Protein AF-A0A3D3ERQ7-F1 (afdb_monomer)

Radius of gyration: 32.33 Å; Cα contacts (8 Å, |Δi|>4): 1233; chains: 1; bounding box: 93×73×86 Å

Sequence (568 aa):
MKKSKTFFSKIALMAVFLLAMLTMSGCTAVQISANLKLNEDGTGSRTITASIAKNDYQDGYGSAYYYLTKHGDELAKYLQDTYTSAVKGSKEWLNITVDDTGKEWETVNLSFDFTSFDDYKAKLASLAYDPAAAAAYAEPELITNEDGTITYKENAAALTAVFKSIQTTIMKDNTMFDINCTKDGKALNDGSADLKSLTDSGVELMKPDYGNAMTIQFGANEAAPVEAADGVYTVTGSYSGGVTAKEKTEHVTSNVLNYGFNGDLKNAGTEAENDLTYGNGSTEGGPIFTEGIDGQAIQLDGNTYLASPNKTYAYDEMTVSFYYKMDAYTNTDTGANMIIVPAGLGALGAGVIDLEFIKDSEAEGVQLLAKMNSADWQTQDKLYSEGYFMELHLEEWHNYTIVFQNEYDEFGNINDAFIYMYIDGQLAVKSRLSVAAGLPFSLGSYDDGSSGTPNGGFNVGGYYENETVKRACTGVLDNLMIFDGALSEEDVKSLCYTTAVSKPYDPATEDVINAEEKEPTALPAEDETSETSDKTANKNYTTIVIISAVAVAAIIAAYIFYNNKKKK

Secondary structure (DSSP, 8-state):
---SHHHHHHHHHHHHHHHHHHT---S-PEEEEEEEEE-TTS-EEEEEEEEEESS---TTB--HHHHBS--THHHHHHHHHHHHHHSTTHHHH-EEEEE---SSEEEEEEEEEESSHHHHHHHHHHH--SHHHHTT----EEEE-TTS-EEEEEEHHHHHHHHHHHHHHHTT-TTTB-TT-EETTEESB-SS--HHHHHHHSEEEPPGGG--SEEEEETTS--EE-PEETTEEEEEE-SSTT-----------EEEEEE--SSS----SSSTT---EEPTTSPTT---EEE-SSSEEEEEESS--EE--SS-EEESSEEEEEEEEEEE----SSSEEEEEEE-GGGGGSTTBEEEEEE--TT-SS-EEEEEEE-SSTTSEEEEE-TT--GGGSTT-EEEEEEEEEEEE-TTS-EEEEEEEEEETTEEEEEEE-SSSTTSPEEEE----STTSS---SEEESSEEETTEEES--EEEEEEEEEEESPPPHHHHHHHHTTS--SS---TT------S-S-PPPPPPP---------------------SHHHHHHHHHHHHHHHHHTT--

Structure (mmCIF, N/CA/C/O backbone):
data_AF-A0A3D3ERQ7-F1
#
_entry.id   AF-A0A3D3ERQ7-F1
#
loop_
_atom_site.group_PDB
_atom_site.id
_atom_site.type_symbol
_atom_site.label_atom_id
_atom_site.label_alt_id
_atom_site.label_comp_id
_atom_site.label_asym_id
_atom_site.label_entity_id
_atom_site.label_seq_id
_atom_site.pdbx_PDB_ins_code
_atom_site.Cartn_x
_atom_site.Cartn_y
_atom_site.Cartn_z
_atom_site.occupancy
_atom_site.B_iso_or_equiv
_atom_site.auth_seq_id
_atom_site.auth_comp_id
_atom_site.auth_asym_id
_atom_site.auth_atom_id
_atom_site.pdbx_PDB_model_num
ATOM 1 N N . MET A 1 1 ? 11.250 48.173 53.482 1.00 42.56 1 MET A N 1
ATOM 2 C CA . MET A 1 1 ? 11.005 47.481 52.197 1.00 42.56 1 MET A CA 1
ATOM 3 C C . MET A 1 1 ? 10.260 46.177 52.458 1.00 42.56 1 MET A C 1
ATOM 5 O O . MET A 1 1 ? 10.848 45.202 52.899 1.00 42.56 1 MET A O 1
ATOM 9 N N . LYS A 1 2 ? 8.936 46.199 52.269 1.00 39.44 2 LYS A N 1
ATOM 10 C CA . LYS A 1 2 ? 8.056 45.022 52.234 1.00 39.44 2 LYS A CA 1
ATOM 11 C C . LYS A 1 2 ? 7.869 44.653 50.762 1.00 39.44 2 LYS A C 1
ATOM 13 O O . LYS A 1 2 ? 7.425 45.526 50.026 1.00 39.44 2 LYS A O 1
ATOM 18 N N . LYS A 1 3 ? 8.206 43.419 50.369 1.00 35.84 3 LYS A N 1
ATOM 19 C CA . LYS A 1 3 ? 7.704 42.641 49.207 1.00 35.84 3 LYS A CA 1
ATOM 20 C C . LYS A 1 3 ? 8.719 41.526 48.918 1.00 35.84 3 LYS A C 1
ATOM 22 O O . LYS A 1 3 ? 9.720 41.754 48.262 1.00 35.84 3 LYS A O 1
ATOM 27 N N . SER A 1 4 ? 8.498 40.340 49.478 1.00 38.28 4 SER A N 1
ATOM 28 C CA . SER A 1 4 ? 9.261 39.127 49.117 1.00 38.28 4 SER A CA 1
ATOM 29 C C . SER A 1 4 ? 8.557 37.844 49.582 1.00 38.28 4 SER A C 1
ATOM 31 O O . SER A 1 4 ? 8.673 36.813 48.929 1.00 38.28 4 SER A O 1
ATOM 33 N N . LYS A 1 5 ? 7.732 37.901 50.639 1.00 38.06 5 LYS A N 1
ATOM 34 C CA . LYS A 1 5 ? 7.053 36.702 51.162 1.00 38.06 5 LYS A CA 1
ATOM 35 C C . LYS A 1 5 ? 5.847 36.203 50.348 1.00 38.06 5 LYS A C 1
ATOM 37 O O . LYS A 1 5 ? 5.468 35.056 50.518 1.00 38.06 5 LYS A O 1
ATOM 42 N N . THR A 1 6 ? 5.272 37.001 49.445 1.00 38.28 6 THR A N 1
ATOM 43 C CA . THR A 1 6 ? 4.102 36.596 48.633 1.00 38.28 6 THR A CA 1
ATOM 44 C C . THR A 1 6 ? 4.450 35.952 47.290 1.00 38.28 6 THR A C 1
ATOM 46 O O . THR A 1 6 ? 3.581 35.337 46.684 1.00 38.28 6 THR A O 1
ATOM 49 N N . PHE A 1 7 ? 5.694 36.063 46.813 1.00 37.88 7 PHE A N 1
ATOM 50 C CA . PHE A 1 7 ? 6.096 35.476 45.525 1.00 37.88 7 PHE A CA 1
ATOM 51 C C . PHE A 1 7 ? 6.547 34.017 45.686 1.00 37.88 7 PHE A C 1
ATOM 53 O O . PHE A 1 7 ? 6.155 33.155 44.906 1.00 37.88 7 PHE A O 1
ATOM 60 N N . PHE A 1 8 ? 7.260 33.710 46.777 1.00 37.50 8 PHE A N 1
ATOM 61 C CA . PHE A 1 8 ? 7.639 32.335 47.115 1.00 37.50 8 PHE A CA 1
ATOM 62 C C . PHE A 1 8 ? 6.444 31.458 47.504 1.00 37.50 8 PHE A C 1
ATOM 64 O O . PHE A 1 8 ? 6.452 30.277 47.183 1.00 37.50 8 PHE A O 1
ATOM 71 N N . SER A 1 9 ? 5.391 32.013 48.124 1.00 38.69 9 SER A N 1
ATOM 72 C CA . SER A 1 9 ? 4.204 31.208 48.447 1.00 38.69 9 SER A CA 1
ATOM 73 C C . SER A 1 9 ? 3.363 30.883 47.213 1.00 38.69 9 SER A C 1
ATOM 75 O O . SER A 1 9 ? 2.735 29.840 47.203 1.00 38.69 9 SER A O 1
ATOM 77 N N . LYS A 1 10 ? 3.360 31.723 46.165 1.00 35.69 10 LYS A N 1
ATOM 78 C CA . LYS A 1 10 ? 2.619 31.451 44.921 1.00 35.69 10 LYS A CA 1
ATOM 79 C C . LYS A 1 10 ? 3.344 30.464 44.006 1.00 35.69 10 LYS A C 1
ATOM 81 O O . LYS A 1 10 ? 2.687 29.615 43.426 1.00 35.69 10 LYS A O 1
ATOM 86 N N . ILE A 1 11 ? 4.677 30.519 43.936 1.00 48.59 11 ILE A N 1
ATOM 87 C CA . ILE A 1 11 ? 5.475 29.544 43.171 1.00 48.59 11 ILE A CA 1
ATOM 88 C C . ILE A 1 11 ? 5.505 28.186 43.881 1.00 48.59 11 ILE A C 1
ATOM 90 O O . ILE A 1 11 ? 5.380 27.164 43.220 1.00 48.59 11 ILE A O 1
ATOM 94 N N . ALA A 1 12 ? 5.582 28.157 45.217 1.00 43.62 12 ALA A N 1
ATOM 95 C CA . ALA A 1 12 ? 5.453 26.910 45.970 1.00 43.62 12 ALA A CA 1
ATOM 96 C C . ALA A 1 12 ? 4.036 26.321 45.873 1.00 43.62 12 ALA A C 1
ATOM 98 O O . ALA A 1 12 ? 3.907 25.117 45.721 1.00 43.62 12 ALA A O 1
ATOM 99 N N . LEU A 1 13 ? 2.979 27.146 45.890 1.00 38.69 13 LEU A N 1
ATOM 100 C CA . LEU A 1 13 ? 1.602 26.666 45.709 1.00 38.69 13 LEU A CA 1
ATOM 101 C C . LEU A 1 13 ? 1.357 26.155 44.281 1.00 38.69 13 LEU A C 1
ATOM 103 O O . LEU A 1 13 ? 0.667 25.163 44.121 1.00 38.69 13 LEU A O 1
ATOM 107 N N . MET A 1 14 ? 1.947 26.787 43.259 1.00 36.88 14 MET A N 1
ATOM 108 C CA . MET A 1 14 ? 1.833 26.360 41.858 1.00 36.88 14 MET A CA 1
ATOM 109 C C . MET A 1 14 ? 2.668 25.108 41.570 1.00 36.88 14 MET A C 1
ATOM 111 O O . MET A 1 14 ? 2.205 24.240 40.848 1.00 36.88 14 MET A O 1
ATOM 115 N N . ALA A 1 15 ? 3.844 24.965 42.190 1.00 40.31 15 ALA A N 1
ATOM 116 C CA . ALA A 1 15 ? 4.649 23.746 42.132 1.00 40.31 15 ALA A CA 1
ATOM 117 C C . ALA A 1 15 ? 4.022 22.591 42.925 1.00 40.31 15 ALA A C 1
ATOM 119 O O . ALA A 1 15 ? 4.127 21.459 42.487 1.00 40.31 15 ALA A O 1
ATOM 120 N N . VAL A 1 16 ? 3.335 22.862 44.043 1.00 46.22 16 VAL A N 1
ATOM 121 C CA . VAL A 1 16 ? 2.535 21.863 44.775 1.00 46.22 16 VAL A CA 1
ATOM 122 C C . VAL A 1 16 ? 1.246 21.529 44.024 1.00 46.22 16 VAL A C 1
ATOM 124 O O . VAL A 1 16 ? 0.842 20.384 44.073 1.00 46.22 16 VAL A O 1
ATOM 127 N N . PHE A 1 17 ? 0.634 22.458 43.279 1.00 39.59 17 PHE A N 1
ATOM 128 C CA . PHE A 1 17 ? -0.488 22.154 42.378 1.00 39.59 17 PHE A CA 1
ATOM 129 C C . PHE A 1 17 ? -0.046 21.366 41.139 1.00 39.59 17 PHE A C 1
ATOM 131 O O . PHE A 1 17 ? -0.769 20.477 40.723 1.00 39.59 17 PHE A O 1
ATOM 138 N N . LEU A 1 18 ? 1.130 21.648 40.571 1.00 39.25 18 LEU A N 1
ATOM 139 C CA . LEU A 1 18 ? 1.713 20.874 39.468 1.00 39.25 18 LEU A CA 1
ATOM 140 C C . LEU A 1 18 ? 2.199 19.496 39.933 1.00 39.25 18 LEU A C 1
ATOM 142 O O . LEU A 1 18 ? 1.964 18.526 39.229 1.00 39.25 18 LEU A O 1
ATOM 146 N N . LEU A 1 19 ? 2.803 19.383 41.125 1.00 34.28 19 LEU A N 1
ATOM 147 C CA . LEU A 1 19 ? 3.111 18.080 41.726 1.00 34.28 19 LEU A CA 1
ATOM 148 C C . LEU A 1 19 ? 1.836 17.333 42.118 1.00 34.28 19 LEU A C 1
ATOM 150 O O . LEU A 1 19 ? 1.776 16.143 41.880 1.00 34.28 19 LEU A O 1
ATOM 154 N N . ALA A 1 20 ? 0.820 18.012 42.662 1.00 34.94 20 ALA A N 1
ATOM 155 C CA . ALA A 1 20 ? -0.465 17.396 42.980 1.00 34.94 20 ALA A CA 1
ATOM 156 C C . ALA A 1 20 ? -1.207 16.950 41.715 1.00 34.94 20 ALA A C 1
ATOM 158 O O . ALA A 1 20 ? -1.795 15.886 41.740 1.00 34.94 20 ALA A O 1
ATOM 159 N N . MET A 1 21 ? -1.138 17.694 40.602 1.00 36.22 21 MET A N 1
ATOM 160 C CA . MET A 1 21 ? -1.672 17.251 39.304 1.00 36.22 21 MET A CA 1
ATOM 161 C C . MET A 1 21 ? -0.875 16.078 38.715 1.00 36.22 21 MET A C 1
ATOM 163 O O . MET A 1 21 ? -1.473 15.194 38.115 1.00 36.22 21 MET A O 1
ATOM 167 N N . LEU A 1 22 ? 0.447 16.033 38.924 1.00 35.50 22 LEU A N 1
ATOM 168 C CA . LEU A 1 22 ? 1.295 14.892 38.549 1.00 35.50 22 LEU A CA 1
ATOM 169 C C . LEU A 1 22 ? 1.113 13.676 39.479 1.00 35.50 22 LEU A C 1
ATOM 171 O O . LEU A 1 22 ? 1.511 12.580 39.108 1.00 35.50 22 LEU A O 1
ATOM 175 N N . THR A 1 23 ? 0.502 13.851 40.657 1.00 34.78 23 THR A N 1
ATOM 176 C CA . THR A 1 23 ? 0.128 12.782 41.603 1.00 34.78 23 THR A CA 1
ATOM 177 C C . THR A 1 23 ? -1.397 12.628 41.732 1.00 34.78 23 THR A C 1
ATOM 179 O O . THR A 1 23 ? -1.883 12.202 42.776 1.00 34.78 23 THR A O 1
ATOM 182 N N . MET A 1 24 ? -2.176 13.042 40.722 1.00 33.00 24 MET A N 1
ATOM 183 C CA . MET A 1 24 ? -3.649 12.948 40.712 1.00 33.00 24 MET A CA 1
ATOM 184 C C . MET A 1 24 ? -4.207 12.143 39.531 1.00 33.00 24 MET A C 1
ATOM 186 O O . MET A 1 24 ? -5.309 12.408 39.062 1.00 33.00 24 MET A O 1
ATOM 190 N N . SER A 1 25 ? -3.499 11.109 39.087 1.00 42.12 25 SER A N 1
ATOM 191 C CA . SER A 1 25 ? -4.121 9.999 38.357 1.00 42.12 25 SER A CA 1
ATOM 192 C C . SER A 1 25 ? -4.244 8.810 39.306 1.00 42.12 25 SER A C 1
ATOM 194 O O . SER A 1 25 ? -3.413 7.907 39.314 1.00 42.12 25 SER A O 1
ATOM 196 N N . GLY A 1 26 ? -5.245 8.875 40.186 1.00 47.78 26 GLY A N 1
ATOM 197 C CA . GLY A 1 26 ? -5.665 7.727 40.977 1.00 47.78 26 GLY A CA 1
ATOM 198 C C . GLY A 1 26 ? -6.248 6.663 40.051 1.00 47.78 26 GLY A C 1
ATOM 199 O O . GLY A 1 26 ? -7.167 6.961 39.302 1.00 47.78 26 GLY A O 1
ATOM 200 N N . CYS A 1 27 ? -5.716 5.442 40.124 1.00 57.88 27 CYS A N 1
ATOM 201 C CA . CYS A 1 27 ? -5.997 4.322 39.220 1.00 57.88 27 CYS A CA 1
ATOM 202 C C . CYS A 1 27 ? -5.577 4.577 37.762 1.00 57.88 27 CYS A C 1
ATOM 204 O O . CYS A 1 27 ? -5.870 5.616 37.170 1.00 57.88 27 CYS A O 1
ATOM 206 N N . THR A 1 28 ? -4.936 3.589 37.140 1.00 68.44 28 THR A N 1
ATOM 207 C CA . THR A 1 28 ? -4.765 3.606 35.685 1.00 68.44 28 THR A CA 1
ATOM 208 C C . THR A 1 28 ? -6.111 3.330 35.055 1.00 68.44 28 THR A C 1
ATOM 210 O O . THR A 1 28 ? -6.605 2.202 35.067 1.00 68.44 28 THR A O 1
ATOM 213 N N . ALA A 1 29 ? -6.721 4.407 34.575 1.00 77.94 29 ALA A N 1
ATOM 214 C CA . ALA A 1 29 ? -7.990 4.394 33.883 1.00 77.94 29 ALA A CA 1
ATOM 215 C C . ALA A 1 29 ? -7.958 3.421 32.701 1.00 77.94 29 ALA A C 1
ATOM 217 O O . ALA A 1 29 ? -6.911 3.183 32.088 1.00 77.94 29 ALA A O 1
ATOM 218 N N . VAL A 1 30 ? -9.127 2.883 32.362 1.00 86.50 30 VAL A N 1
ATOM 219 C CA . VAL A 1 30 ? -9.298 2.085 31.150 1.00 86.50 30 VAL A CA 1
ATOM 220 C C . VAL A 1 30 ? -8.972 2.971 29.948 1.00 86.50 30 VAL A C 1
ATOM 222 O O . VAL A 1 30 ? -9.614 4.006 29.755 1.00 86.50 30 VAL A O 1
ATOM 225 N N . GLN A 1 31 ? -7.959 2.573 29.175 1.00 89.69 31 GLN A N 1
ATOM 226 C CA . GLN A 1 31 ? -7.461 3.334 28.030 1.00 89.69 31 GLN A CA 1
ATOM 227 C C . GLN A 1 31 ? -8.283 2.992 26.792 1.00 89.69 31 GLN A C 1
ATOM 229 O O . GLN A 1 31 ? -8.359 1.821 26.415 1.00 89.69 31 GLN A O 1
ATOM 234 N N . ILE A 1 32 ? -8.877 3.999 26.157 1.00 93.19 32 ILE A N 1
ATOM 235 C CA . ILE A 1 32 ? -9.711 3.824 24.967 1.00 93.19 32 ILE A CA 1
ATOM 236 C C . ILE A 1 32 ? -8.939 4.210 23.710 1.00 93.19 32 ILE A C 1
ATOM 238 O O . ILE A 1 32 ? -8.461 5.340 23.597 1.00 93.19 32 ILE A O 1
ATOM 242 N N . SER A 1 33 ? -8.877 3.292 22.753 1.00 93.75 33 SER A N 1
ATOM 243 C CA . SER A 1 33 ? -8.452 3.559 21.382 1.00 93.75 33 SER A CA 1
ATOM 244 C C . SER A 1 33 ? -9.538 3.142 20.397 1.00 93.75 33 SER A C 1
ATOM 246 O O . SER A 1 33 ? -10.477 2.420 20.746 1.00 93.75 33 SER A O 1
ATOM 248 N N . ALA A 1 34 ? -9.451 3.621 19.160 1.00 94.88 34 ALA A N 1
ATOM 249 C CA . ALA A 1 34 ? -10.395 3.231 18.132 1.00 94.88 34 ALA A CA 1
ATOM 250 C C . ALA A 1 34 ? -9.786 3.225 16.733 1.00 94.88 34 ALA A C 1
ATOM 252 O O . ALA A 1 34 ? -8.934 4.040 16.395 1.00 94.88 34 ALA A O 1
ATOM 253 N N . ASN A 1 35 ? -10.301 2.325 15.905 1.00 94.94 35 ASN A N 1
ATOM 254 C CA . ASN A 1 35 ? -9.976 2.210 14.493 1.00 94.94 35 ASN A CA 1
ATOM 255 C C . ASN A 1 35 ? -11.248 2.428 13.676 1.00 94.94 35 ASN A C 1
ATOM 257 O O . ASN A 1 35 ? -12.321 1.926 14.033 1.00 94.94 35 ASN A O 1
ATOM 261 N N . LEU A 1 36 ? -11.145 3.204 12.604 1.00 96.12 36 LEU A N 1
ATOM 262 C CA . LEU A 1 36 ? -12.226 3.449 11.657 1.00 96.12 36 LEU A CA 1
ATOM 263 C C . LEU A 1 36 ? -11.722 3.191 10.243 1.00 96.12 36 LEU A C 1
ATOM 265 O O . LEU A 1 36 ? -10.758 3.820 9.822 1.00 96.12 36 LEU A O 1
ATOM 269 N N . LYS A 1 37 ? -12.415 2.326 9.505 1.00 92.75 37 LYS A N 1
ATOM 270 C CA . LYS A 1 37 ? -12.293 2.229 8.053 1.00 92.75 37 LYS A CA 1
ATOM 271 C C . LYS A 1 37 ? -13.555 2.805 7.426 1.00 92.75 37 LYS A C 1
ATOM 273 O O . LYS A 1 37 ? -14.647 2.349 7.752 1.00 92.75 37 LYS A O 1
ATOM 278 N N . LEU A 1 38 ? -13.404 3.794 6.553 1.00 90.25 38 LEU A N 1
ATOM 279 C CA . LEU A 1 38 ? -14.481 4.397 5.768 1.00 90.25 38 LEU A CA 1
ATOM 280 C C . LEU A 1 38 ? -14.230 4.125 4.289 1.00 90.25 38 LEU A C 1
ATOM 282 O O . LEU A 1 38 ? -13.198 4.534 3.768 1.00 90.25 38 LEU A O 1
ATOM 286 N N . ASN A 1 39 ? -15.180 3.491 3.613 1.00 84.12 39 ASN A N 1
ATOM 287 C CA . ASN A 1 39 ? -15.159 3.273 2.170 1.00 84.12 39 ASN A CA 1
ATOM 288 C C . ASN A 1 39 ? -15.936 4.381 1.440 1.00 84.12 39 ASN A C 1
ATOM 290 O O . ASN A 1 39 ? -16.724 5.113 2.048 1.00 84.12 39 ASN A O 1
ATOM 294 N N . GLU A 1 40 ? -15.702 4.502 0.134 1.00 78.62 40 GLU A N 1
ATOM 295 C CA . GLU A 1 40 ? -16.300 5.545 -0.710 1.00 78.62 40 GLU A CA 1
ATOM 296 C C . GLU A 1 40 ? -17.820 5.416 -0.846 1.00 78.62 40 GLU A C 1
ATOM 298 O O . GLU A 1 40 ? -18.541 6.412 -0.809 1.00 78.62 40 GLU A O 1
ATOM 303 N N . ASP A 1 41 ? -18.324 4.185 -0.898 1.00 76.00 41 ASP A N 1
ATOM 304 C CA . ASP A 1 41 ? -19.756 3.865 -0.920 1.00 76.00 41 ASP A CA 1
ATOM 305 C C . ASP A 1 41 ? -20.480 4.177 0.411 1.00 76.00 41 ASP A C 1
ATOM 307 O O . ASP A 1 41 ? -21.688 3.969 0.550 1.00 76.00 41 ASP A O 1
ATOM 311 N N . GLY A 1 42 ? -19.749 4.696 1.404 1.00 81.00 42 GLY A N 1
ATOM 312 C CA . GLY A 1 42 ? -20.235 5.012 2.740 1.00 81.00 42 GLY A CA 1
ATOM 313 C C . GLY A 1 42 ? -20.267 3.812 3.687 1.00 81.00 42 GLY A C 1
ATOM 314 O O . GLY A 1 42 ? -20.680 3.980 4.837 1.00 81.00 42 GLY A O 1
ATOM 315 N N . THR A 1 43 ? -19.847 2.627 3.242 1.00 86.50 43 THR A N 1
ATOM 316 C CA . THR A 1 43 ? -19.690 1.445 4.095 1.00 86.50 43 THR A CA 1
ATOM 317 C C . THR A 1 43 ? -18.379 1.498 4.874 1.00 86.50 43 THR A C 1
ATOM 319 O O . THR A 1 43 ? -17.548 2.392 4.692 1.00 86.50 43 THR A O 1
ATOM 322 N N . GLY A 1 44 ? -18.178 0.546 5.778 1.00 92.38 44 GLY A N 1
ATOM 323 C CA . GLY A 1 44 ? -16.916 0.418 6.487 1.00 92.38 44 GLY A CA 1
ATOM 324 C C . GLY A 1 44 ? -17.045 -0.348 7.789 1.00 92.38 44 GLY A C 1
ATOM 325 O O . GLY A 1 44 ? -18.032 -1.048 8.026 1.00 92.38 44 GLY A O 1
ATOM 326 N N . SER A 1 45 ? -16.032 -0.202 8.638 1.00 95.88 45 SER A N 1
ATOM 327 C CA . SER A 1 45 ? -15.971 -0.882 9.927 1.00 95.88 45 SER A CA 1
ATOM 328 C C . SER A 1 45 ? -15.410 0.014 11.022 1.00 95.88 45 SER A C 1
ATOM 330 O O . SER A 1 45 ? -14.589 0.910 10.801 1.00 95.88 45 SER A O 1
ATOM 332 N N . ARG A 1 46 ? -15.889 -0.219 12.241 1.00 96.94 46 ARG A N 1
ATOM 333 C CA . ARG A 1 46 ? -15.479 0.490 13.450 1.00 96.94 46 ARG A CA 1
ATOM 334 C C . ARG A 1 46 ? -15.084 -0.528 14.499 1.00 96.94 46 ARG A C 1
ATOM 336 O O . ARG A 1 46 ? -15.827 -1.468 14.754 1.00 96.94 46 ARG A O 1
ATOM 343 N N . THR A 1 47 ? -13.941 -0.310 15.138 1.00 97.25 47 THR A N 1
ATOM 344 C CA . THR A 1 47 ? -13.552 -1.024 16.358 1.00 97.25 47 THR A CA 1
ATOM 345 C C . THR A 1 47 ? -13.177 -0.014 17.427 1.00 97.25 47 THR A C 1
ATOM 347 O O . THR A 1 47 ? -12.367 0.871 17.170 1.00 97.25 47 THR A O 1
ATOM 350 N N . ILE A 1 48 ? -13.770 -0.136 18.611 1.00 96.62 48 ILE A N 1
ATOM 351 C CA . ILE A 1 48 ? -13.395 0.632 19.800 1.00 96.62 48 ILE A CA 1
ATOM 352 C C . ILE A 1 48 ? -12.822 -0.355 20.810 1.00 96.62 48 ILE A C 1
ATOM 354 O O . ILE A 1 48 ? -13.489 -1.322 21.181 1.00 96.62 48 ILE A O 1
ATOM 358 N N . THR A 1 49 ? -11.596 -0.103 21.246 1.00 95.38 49 THR A N 1
ATOM 359 C CA . THR A 1 49 ? -10.830 -0.981 22.123 1.00 95.38 49 THR A CA 1
ATOM 360 C C . THR A 1 49 ? -10.654 -0.321 23.480 1.00 95.38 49 THR A C 1
ATOM 362 O O . THR A 1 49 ? -10.152 0.796 23.578 1.00 95.38 49 THR A O 1
ATOM 365 N N . ALA A 1 50 ? -11.031 -1.028 24.539 1.00 93.38 50 ALA A N 1
ATOM 366 C CA . ALA A 1 50 ? -10.647 -0.697 25.902 1.00 93.38 50 ALA A CA 1
ATOM 367 C C . ALA A 1 50 ? -9.498 -1.589 26.354 1.00 93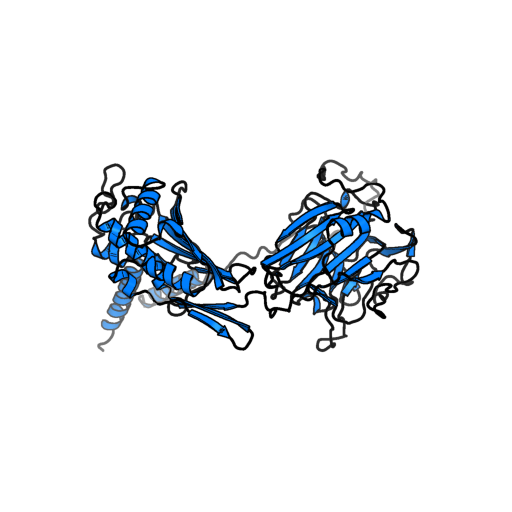.38 50 ALA A C 1
ATOM 369 O O . ALA A 1 50 ? -9.614 -2.811 26.319 1.00 93.38 50 ALA A O 1
ATOM 370 N N . SER A 1 51 ? -8.421 -0.973 26.831 1.00 91.12 51 SER A N 1
ATOM 371 C CA . SER A 1 51 ? -7.278 -1.661 27.430 1.00 91.12 51 SER A CA 1
ATOM 372 C C . SER A 1 51 ? -7.293 -1.466 28.945 1.00 91.12 51 SER A C 1
ATOM 374 O O . SER A 1 51 ? -7.257 -0.338 29.444 1.00 91.12 51 SER A O 1
ATOM 376 N N . ILE A 1 52 ? -7.362 -2.574 29.681 1.00 90.44 52 ILE A N 1
ATOM 377 C CA . ILE A 1 52 ? -7.483 -2.625 31.140 1.00 90.44 52 ILE A CA 1
ATOM 378 C C . ILE A 1 52 ? -6.174 -3.164 31.729 1.00 90.44 52 ILE A C 1
ATOM 380 O O . ILE A 1 52 ? -5.810 -4.319 31.509 1.00 90.44 52 ILE A O 1
ATOM 384 N N . ALA A 1 53 ? -5.448 -2.333 32.480 1.00 85.75 53 ALA A N 1
ATOM 385 C CA . ALA A 1 53 ? -4.143 -2.701 33.029 1.00 85.75 53 ALA A CA 1
ATOM 386 C C . ALA A 1 53 ? -4.271 -3.694 34.198 1.00 85.75 53 ALA A C 1
ATOM 388 O O . ALA A 1 53 ? -4.917 -3.392 35.207 1.00 85.75 53 ALA A O 1
ATOM 389 N N . LYS A 1 54 ? -3.584 -4.842 34.117 1.00 84.56 54 LYS A N 1
ATOM 390 C CA . LYS A 1 54 ? -3.660 -5.935 35.112 1.00 84.56 54 LYS A CA 1
ATOM 391 C C . LYS A 1 54 ? -2.845 -5.724 36.381 1.00 84.56 54 LYS A C 1
ATOM 393 O O . LYS A 1 54 ? -3.133 -6.333 37.408 1.00 84.56 54 LYS A O 1
ATOM 398 N N . ASN A 1 55 ? -1.775 -4.936 36.306 1.00 75.06 55 ASN A N 1
ATOM 399 C CA . ASN A 1 55 ? -0.769 -4.846 37.371 1.00 75.06 55 ASN A CA 1
ATOM 400 C C . ASN A 1 55 ? -0.391 -3.406 37.743 1.00 75.06 55 ASN A C 1
ATOM 402 O O . ASN A 1 55 ? 0.640 -3.195 38.375 1.00 75.06 55 ASN A O 1
ATOM 406 N N . ASP A 1 56 ? -1.224 -2.428 37.391 1.00 69.75 56 ASP A N 1
ATOM 407 C CA . ASP A 1 56 ? -0.946 -1.018 37.667 1.00 69.75 56 ASP A CA 1
ATOM 408 C C . ASP A 1 56 ? -1.685 -0.539 38.924 1.00 69.75 56 ASP A C 1
ATOM 410 O O . ASP A 1 56 ? -2.794 -0.010 38.870 1.00 69.75 56 ASP A O 1
ATOM 414 N N . TYR A 1 57 ? -1.104 -0.841 40.086 1.00 66.81 57 TYR A N 1
ATOM 415 C CA . TYR A 1 57 ? -1.595 -0.391 41.387 1.00 66.81 57 TYR A CA 1
ATOM 416 C C . TYR A 1 57 ? -0.788 0.831 41.844 1.00 66.81 57 TYR A C 1
ATOM 418 O O . TYR A 1 57 ? 0.400 0.724 42.144 1.00 66.81 57 TYR A O 1
ATOM 426 N N . GLN A 1 58 ? -1.437 1.994 41.938 1.00 61.56 58 GLN A N 1
ATOM 427 C CA . GLN A 1 58 ? -0.814 3.235 42.416 1.00 61.56 58 GLN A CA 1
ATOM 428 C C . GLN A 1 58 ? -1.615 3.846 43.569 1.00 61.56 58 GLN A C 1
ATOM 430 O O . GLN A 1 58 ? -2.845 3.783 43.587 1.00 61.56 58 GLN A O 1
ATOM 435 N N . ASP A 1 59 ? -0.899 4.404 44.548 1.00 60.56 59 ASP A N 1
ATOM 436 C CA . ASP A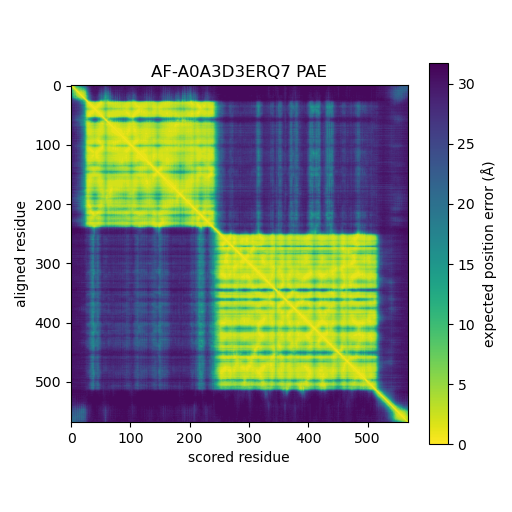 1 59 ? -1.407 5.337 45.565 1.00 60.56 59 ASP A CA 1
ATOM 437 C C . ASP A 1 59 ? -2.710 4.935 46.290 1.00 60.56 59 ASP A C 1
ATOM 439 O O . ASP A 1 59 ? -3.545 5.780 46.594 1.00 60.56 59 ASP A O 1
ATOM 443 N N . GLY A 1 60 ? -2.899 3.641 46.579 1.00 60.84 60 GLY A N 1
ATOM 444 C CA . GLY A 1 60 ? -4.067 3.140 47.323 1.00 60.84 60 GLY A CA 1
ATOM 445 C C . GLY A 1 60 ? -5.351 2.979 46.495 1.00 60.84 60 GLY A C 1
ATOM 446 O O . GLY A 1 60 ? -6.370 2.577 47.047 1.00 60.84 60 GLY A O 1
ATOM 447 N N . TYR A 1 61 ? -5.313 3.239 45.179 1.00 67.69 61 TYR A N 1
ATOM 448 C CA . TYR A 1 61 ? -6.462 3.133 44.264 1.00 67.69 61 TYR A CA 1
ATOM 449 C C . TYR A 1 61 ? -6.662 1.738 43.646 1.00 67.69 61 TYR A C 1
ATOM 451 O O . TYR A 1 61 ? -7.667 1.533 42.979 1.00 67.69 61 TYR A O 1
ATOM 459 N N . GLY A 1 62 ? -5.756 0.771 43.822 1.00 70.06 62 GLY A N 1
ATOM 460 C CA . GLY A 1 62 ? -5.836 -0.526 43.125 1.00 70.06 62 GLY A CA 1
ATOM 461 C C . GLY A 1 62 ? -5.689 -0.428 41.590 1.00 70.06 62 GLY A C 1
ATOM 462 O O . GLY A 1 62 ? -5.375 0.636 41.060 1.00 70.06 62 GLY A O 1
ATOM 463 N N . SER A 1 63 ? -5.885 -1.543 40.875 1.00 79.69 63 SER A N 1
ATOM 464 C CA . SER A 1 63 ? -5.815 -1.618 39.399 1.00 79.69 63 SER A CA 1
ATOM 465 C C . SER A 1 63 ? -7.219 -1.799 38.813 1.00 79.69 63 SER A C 1
ATOM 467 O O . SER A 1 63 ? -8.021 -2.547 39.377 1.00 79.69 63 SER A O 1
ATOM 469 N N . ALA A 1 64 ? -7.507 -1.145 37.677 1.00 80.44 64 ALA A N 1
ATOM 470 C CA . ALA A 1 64 ? -8.798 -1.213 36.977 1.00 80.44 64 ALA A CA 1
ATOM 471 C C . ALA A 1 64 ? -9.280 -2.654 36.746 1.00 80.44 64 ALA A C 1
ATOM 473 O O . ALA A 1 64 ? -10.470 -2.934 36.859 1.00 80.44 64 ALA A O 1
ATOM 474 N N . TYR A 1 65 ? -8.341 -3.572 36.510 1.00 87.88 65 TYR A N 1
ATOM 475 C CA . TYR A 1 65 ? -8.608 -4.995 36.370 1.00 87.88 65 TYR A CA 1
ATOM 476 C C . TYR A 1 65 ? -9.307 -5.576 37.608 1.00 87.88 65 TYR A C 1
ATOM 478 O O . TYR A 1 65 ? -10.399 -6.107 37.493 1.00 87.88 65 TYR A O 1
ATOM 486 N N . TYR A 1 66 ? -8.769 -5.397 38.817 1.00 87.31 66 TYR A N 1
ATOM 487 C CA . TYR A 1 66 ? -9.348 -6.010 40.028 1.00 87.31 66 TYR A CA 1
ATOM 488 C C . TYR A 1 66 ? -10.594 -5.296 40.570 1.00 87.31 66 TYR A C 1
ATOM 490 O O . TYR A 1 66 ? -11.174 -5.747 41.557 1.00 87.31 66 TYR A O 1
ATOM 498 N N . TYR A 1 67 ? -11.016 -4.186 39.959 1.00 88.62 67 TYR A N 1
ATOM 499 C CA . TYR A 1 67 ? -12.363 -3.656 40.189 1.00 88.62 67 TYR A CA 1
ATOM 500 C C . TYR A 1 67 ? -13.436 -4.492 39.491 1.00 88.62 67 TYR A C 1
ATOM 502 O O . TYR A 1 67 ? -14.591 -4.460 39.919 1.00 88.62 67 TYR A O 1
ATOM 510 N N . LEU A 1 68 ? -13.065 -5.233 38.445 1.00 91.38 68 LEU A N 1
ATOM 511 C CA . LEU A 1 68 ? -13.911 -6.230 37.809 1.00 91.38 68 LEU A CA 1
ATOM 512 C C . LEU A 1 68 ? -13.769 -7.567 38.539 1.00 91.38 68 LEU A C 1
ATOM 514 O O . LEU A 1 68 ? -12.682 -7.972 38.939 1.00 91.38 68 LEU A O 1
ATOM 518 N N . THR A 1 69 ? -14.885 -8.264 38.720 1.00 91.62 69 THR A N 1
ATOM 519 C CA . THR A 1 69 ? -14.911 -9.604 39.332 1.00 91.62 69 THR A CA 1
ATOM 520 C C . THR A 1 69 ? -14.912 -10.730 38.296 1.00 91.62 69 THR A C 1
ATOM 522 O O . THR A 1 69 ? -14.715 -11.890 38.661 1.00 91.62 69 THR A O 1
ATOM 525 N N . LYS A 1 70 ? -15.160 -10.406 37.020 1.00 93.19 70 LYS A N 1
ATOM 526 C CA . LYS A 1 70 ? -15.184 -11.338 35.886 1.00 93.19 70 LYS A CA 1
ATOM 527 C C . LYS A 1 70 ? -14.299 -10.814 34.765 1.00 93.19 70 LYS A C 1
ATOM 529 O O . LYS A 1 70 ? -14.280 -9.610 34.519 1.00 93.19 70 LYS A O 1
ATOM 534 N N . HIS A 1 71 ? -13.657 -11.745 34.069 1.00 93.62 71 HIS A N 1
ATOM 535 C CA . HIS A 1 71 ? -12.653 -11.495 33.035 1.00 93.62 71 HIS A CA 1
ATOM 536 C C . HIS A 1 71 ? -12.841 -12.449 31.853 1.00 93.62 71 HIS A C 1
ATOM 538 O O . HIS A 1 71 ? -13.580 -13.438 31.956 1.00 93.62 71 HIS A O 1
ATOM 544 N N . GLY A 1 72 ? -12.186 -12.151 30.732 1.00 93.44 72 GLY A N 1
ATOM 545 C CA . GLY A 1 72 ? -12.207 -12.980 29.528 1.00 93.44 72 GLY A CA 1
ATOM 546 C C . GLY A 1 72 ? -13.632 -13.253 29.038 1.00 93.44 72 GLY A C 1
ATOM 547 O O . GLY A 1 72 ? -14.474 -12.355 28.982 1.00 93.44 72 GLY A O 1
ATOM 548 N N . ASP A 1 73 ? -13.933 -14.516 28.732 1.00 93.12 73 ASP A N 1
ATOM 549 C CA . ASP A 1 73 ? -15.232 -14.940 28.189 1.00 93.12 73 ASP A CA 1
ATOM 550 C C . ASP A 1 73 ? -16.429 -14.570 29.081 1.00 93.12 73 ASP A C 1
ATOM 552 O O . ASP A 1 73 ? -17.525 -14.290 28.583 1.00 93.12 73 ASP A O 1
ATOM 556 N N . GLU A 1 74 ? -16.250 -14.556 30.407 1.00 95.94 74 GLU A N 1
ATOM 557 C CA . GLU A 1 74 ? -17.324 -14.179 31.327 1.00 95.94 74 GLU A CA 1
ATOM 558 C C . GLU A 1 74 ? -17.647 -12.684 31.243 1.00 95.94 74 GLU A C 1
ATOM 560 O O . GLU A 1 74 ? -18.824 -12.305 31.285 1.00 95.94 74 GLU A O 1
ATOM 565 N N . LEU A 1 75 ? -16.619 -11.844 31.081 1.00 95.38 75 LEU A N 1
ATOM 566 C CA . LEU A 1 75 ? -16.784 -10.414 30.840 1.00 95.38 75 LEU A CA 1
ATOM 567 C C . LEU A 1 75 ? -17.404 -10.171 29.460 1.00 95.38 75 LEU A C 1
ATOM 569 O O . LEU A 1 75 ? -18.387 -9.436 29.364 1.00 95.38 75 LEU A O 1
ATOM 573 N N . ALA A 1 76 ? -16.907 -10.844 28.416 1.00 93.81 76 ALA A N 1
ATOM 574 C CA . ALA A 1 76 ? -17.447 -10.746 27.058 1.00 93.81 76 ALA A CA 1
ATOM 575 C C . ALA A 1 76 ? -18.952 -11.041 27.031 1.00 93.81 76 ALA A C 1
ATOM 577 O O . ALA A 1 76 ? -19.748 -10.257 26.511 1.00 93.81 76 ALA A O 1
ATOM 578 N N . LYS A 1 77 ? -19.360 -12.143 27.672 1.00 94.56 77 LYS A N 1
ATOM 579 C CA . LYS A 1 77 ? -20.765 -12.540 27.768 1.00 94.56 77 LYS A CA 1
ATOM 580 C C . LYS A 1 77 ? -21.612 -11.511 28.512 1.00 94.56 77 LYS A C 1
ATOM 582 O O . LYS A 1 77 ? -22.697 -11.171 28.047 1.00 94.56 77 LYS A O 1
ATOM 587 N N . TYR A 1 78 ? -21.126 -11.004 29.645 1.00 96.38 78 TYR A N 1
ATOM 588 C CA . TYR A 1 78 ? -21.841 -9.981 30.407 1.00 96.38 78 TYR A CA 1
ATOM 589 C C . TYR A 1 78 ? -22.065 -8.703 29.583 1.00 96.38 78 TYR A C 1
ATOM 591 O O . TYR A 1 78 ? -23.167 -8.147 29.571 1.00 96.38 78 TYR A O 1
ATOM 599 N N . LEU A 1 79 ? -21.037 -8.250 28.860 1.00 95.94 79 LEU A N 1
ATOM 600 C CA . LEU A 1 79 ? -21.123 -7.075 27.995 1.00 95.94 79 LEU A CA 1
ATOM 601 C C . LEU A 1 79 ? -22.088 -7.306 26.827 1.00 95.94 79 LEU A C 1
ATOM 603 O O . LEU A 1 79 ? -22.910 -6.436 26.537 1.00 95.94 79 LEU A O 1
ATOM 607 N N . GLN A 1 80 ? -22.063 -8.493 26.216 1.00 94.44 80 GLN A N 1
ATOM 608 C CA . GLN A 1 80 ? -23.003 -8.866 25.159 1.00 94.44 80 GLN A CA 1
ATOM 609 C C . GLN A 1 80 ? -24.455 -8.833 25.648 1.00 94.44 80 GLN A C 1
ATOM 611 O O . GLN A 1 80 ? -25.322 -8.268 24.974 1.00 94.44 80 GLN A O 1
ATOM 616 N N . ASP A 1 81 ? -24.733 -9.399 26.823 1.00 94.19 81 ASP A N 1
ATOM 617 C CA . ASP A 1 81 ? -26.072 -9.401 27.424 1.00 94.19 81 ASP A CA 1
ATOM 618 C C . ASP A 1 81 ? -26.528 -7.974 27.779 1.00 94.19 81 ASP A C 1
ATOM 620 O O . ASP A 1 81 ? -27.689 -7.605 27.552 1.00 94.19 81 ASP A O 1
ATOM 624 N N . THR A 1 82 ? -25.601 -7.145 28.268 1.00 95.06 82 THR A N 1
ATOM 625 C CA . THR A 1 82 ? -25.841 -5.730 28.580 1.00 95.06 82 THR A CA 1
ATOM 626 C C . THR A 1 82 ? -26.240 -4.952 27.329 1.00 95.06 82 THR A C 1
ATOM 628 O O . THR A 1 82 ? -27.305 -4.331 27.308 1.00 95.06 82 THR A O 1
ATOM 631 N N . TYR A 1 83 ? -25.450 -5.032 26.256 1.00 95.50 83 TYR A N 1
ATOM 632 C CA . TYR A 1 83 ? -25.751 -4.339 25.003 1.00 95.50 83 TYR A CA 1
ATOM 633 C C . TYR A 1 83 ? -27.000 -4.878 24.311 1.00 95.50 83 TYR A C 1
ATOM 635 O O . TYR A 1 83 ? -27.777 -4.093 23.771 1.00 95.50 83 TYR A O 1
ATOM 643 N N . THR A 1 84 ? -27.247 -6.188 24.363 1.00 94.00 84 THR A N 1
ATOM 644 C CA . THR A 1 84 ? -28.475 -6.788 23.811 1.00 94.00 84 THR A CA 1
ATOM 645 C C . THR A 1 84 ? -29.724 -6.254 24.515 1.00 94.00 84 THR A C 1
ATOM 647 O O . THR A 1 84 ? -30.769 -6.078 23.887 1.00 94.00 84 THR A O 1
ATOM 650 N N . SER A 1 85 ? -29.616 -5.974 25.815 1.00 93.12 85 SER A N 1
ATOM 651 C CA . SER A 1 85 ? -30.715 -5.437 26.620 1.00 93.12 85 SER A CA 1
ATOM 652 C C . SER A 1 85 ? -30.888 -3.925 26.450 1.00 93.12 85 SER A C 1
ATOM 654 O O . SER A 1 85 ? -32.017 -3.442 26.382 1.00 93.12 85 SER A O 1
ATOM 656 N N . ALA A 1 86 ? -29.784 -3.176 26.394 1.00 93.19 86 ALA A N 1
ATOM 657 C CA . ALA A 1 86 ? -29.794 -1.715 26.349 1.00 93.19 86 ALA A CA 1
ATOM 658 C C . ALA A 1 86 ? -29.998 -1.151 24.934 1.00 93.19 86 ALA A C 1
ATOM 660 O O . ALA A 1 86 ? -30.619 -0.102 24.769 1.00 93.19 86 ALA A O 1
ATOM 661 N N . VAL A 1 87 ? -29.505 -1.853 23.910 1.00 94.56 87 VAL A N 1
ATOM 662 C CA . VAL A 1 87 ? -29.467 -1.384 22.523 1.00 94.56 87 VAL A CA 1
ATOM 663 C C . VAL A 1 87 ? -30.215 -2.365 21.633 1.00 94.56 87 VAL A C 1
ATOM 665 O O . VAL A 1 87 ? -29.778 -3.486 21.373 1.00 94.56 87 VAL A O 1
ATOM 668 N N . LYS A 1 88 ? -31.378 -1.935 21.141 1.00 92.62 88 LYS A N 1
ATOM 669 C CA . LYS A 1 88 ? -32.244 -2.777 20.314 1.00 92.62 88 LYS A CA 1
ATOM 670 C C . LYS A 1 88 ? -31.520 -3.207 19.033 1.00 92.62 88 LYS A C 1
ATOM 672 O O . LYS A 1 88 ? -31.091 -2.367 18.252 1.00 92.62 88 LYS A O 1
ATOM 677 N N . GLY A 1 89 ? -31.461 -4.518 18.798 1.00 91.94 89 GLY A N 1
ATOM 678 C CA . GLY A 1 89 ? -30.868 -5.102 17.590 1.00 91.94 89 GLY A CA 1
ATOM 679 C C . GLY A 1 89 ? -29.345 -5.249 17.628 1.00 91.94 89 GLY A C 1
ATOM 680 O O . GLY A 1 89 ? -28.794 -5.809 16.691 1.00 91.94 89 GLY A O 1
ATOM 681 N N . SER A 1 90 ? -28.665 -4.825 18.702 1.00 95.25 90 SER A N 1
ATOM 682 C CA . SER A 1 90 ? -27.195 -4.901 18.813 1.00 95.25 90 SER A CA 1
ATOM 683 C C . SER A 1 90 ? -26.629 -6.301 18.595 1.00 95.25 90 SER A C 1
ATOM 685 O O . SER A 1 90 ? -25.573 -6.439 17.998 1.00 95.25 90 SER A O 1
ATOM 687 N N . LYS A 1 91 ? -27.363 -7.352 18.972 1.00 93.50 91 LYS A N 1
ATOM 688 C CA . LYS A 1 91 ? -26.970 -8.749 18.730 1.00 93.50 91 LYS A CA 1
ATOM 689 C C . LYS A 1 91 ? -26.696 -9.080 17.252 1.00 93.50 91 LYS A C 1
ATOM 691 O O . LYS A 1 91 ? -25.990 -10.042 16.976 1.00 93.50 91 LYS A O 1
ATOM 696 N N . GLU A 1 92 ? -27.289 -8.343 16.316 1.00 93.19 92 GLU A N 1
ATOM 697 C CA . GLU A 1 92 ? -27.169 -8.611 14.878 1.00 93.19 92 GLU A CA 1
ATOM 698 C C . GLU A 1 92 ? -25.958 -7.925 14.239 1.00 93.19 92 GLU A C 1
ATOM 700 O O . GLU A 1 92 ? -25.525 -8.353 13.174 1.00 93.19 92 GLU A O 1
ATOM 705 N N . TRP A 1 93 ? -25.417 -6.876 14.865 1.00 95.00 93 TRP A N 1
ATOM 706 C CA . TRP A 1 93 ? -24.400 -6.020 14.241 1.00 95.00 93 TRP A CA 1
ATOM 707 C C . TRP A 1 93 ? -23.199 -5.688 15.131 1.00 95.00 93 TRP A C 1
ATOM 709 O O . TRP A 1 93 ? -22.174 -5.269 14.604 1.00 95.00 93 TRP A O 1
ATOM 719 N N . LEU A 1 94 ? -23.301 -5.852 16.452 1.00 97.31 94 LEU A N 1
ATOM 720 C CA . LEU A 1 94 ? -22.217 -5.601 17.397 1.00 97.31 94 LEU A CA 1
ATOM 721 C C . LEU A 1 94 ? -21.536 -6.916 17.770 1.00 97.31 94 LEU A C 1
ATOM 723 O O . LEU A 1 94 ? -22.156 -7.797 18.369 1.00 97.31 94 LEU A O 1
ATOM 727 N N . ASN A 1 95 ? -20.247 -7.003 17.473 1.00 96.69 95 ASN A N 1
ATOM 728 C CA . ASN A 1 95 ? -19.368 -8.059 17.941 1.00 96.69 95 ASN A CA 1
ATOM 729 C C . ASN A 1 95 ? -18.577 -7.574 19.161 1.00 96.69 95 ASN A C 1
ATOM 731 O O . ASN A 1 95 ? -17.962 -6.507 19.120 1.00 96.69 95 ASN A O 1
ATOM 735 N N . ILE A 1 96 ? -18.583 -8.363 20.236 1.00 96.69 96 ILE A N 1
ATOM 736 C CA . ILE A 1 96 ? -17.835 -8.071 21.460 1.00 96.69 96 ILE A CA 1
ATOM 737 C C . ILE A 1 96 ? -16.870 -9.213 21.732 1.00 96.69 96 ILE A C 1
ATOM 739 O O . ILE A 1 96 ? -17.286 -10.357 21.909 1.00 96.69 96 ILE A O 1
ATOM 743 N N . THR A 1 97 ? -15.583 -8.893 21.819 1.00 94.69 97 THR A N 1
ATOM 744 C CA . THR A 1 97 ? -14.541 -9.861 22.180 1.00 94.69 97 THR A CA 1
ATOM 745 C C . THR A 1 97 ? -13.740 -9.353 23.362 1.00 94.69 97 THR A C 1
ATOM 747 O O . THR A 1 97 ? -13.477 -8.153 23.452 1.00 94.69 97 THR A O 1
ATOM 750 N N . VAL A 1 98 ? -13.311 -10.265 24.230 1.00 95.38 98 VAL A N 1
ATOM 751 C CA . VAL A 1 98 ? -12.410 -9.956 25.340 1.00 95.38 98 VAL A CA 1
ATOM 752 C C . VAL A 1 98 ? -11.211 -10.891 25.276 1.00 95.38 98 VAL A C 1
ATOM 754 O O . VAL A 1 98 ? -11.391 -12.105 25.249 1.00 95.38 98 VAL A O 1
ATOM 757 N N . ASP A 1 99 ? -10.004 -10.329 25.249 1.00 93.25 99 ASP A N 1
ATOM 758 C CA . ASP A 1 99 ? -8.756 -11.085 25.351 1.00 93.25 99 ASP A CA 1
ATOM 759 C C . ASP A 1 99 ? -8.071 -10.780 26.683 1.00 93.25 99 ASP A C 1
ATOM 761 O O . ASP A 1 99 ? -7.605 -9.666 26.933 1.00 93.25 99 ASP A O 1
ATOM 765 N N . ASP A 1 100 ? -8.014 -11.809 27.525 1.00 91.94 100 ASP A N 1
ATOM 766 C CA . ASP A 1 100 ? -7.397 -11.791 28.846 1.00 91.94 100 ASP A CA 1
ATOM 767 C C . ASP A 1 100 ? -6.107 -12.640 28.906 1.00 91.94 100 ASP A C 1
ATOM 769 O O . ASP A 1 100 ? -5.571 -12.933 29.973 1.00 91.94 100 ASP A O 1
ATOM 773 N N . THR A 1 101 ? -5.559 -13.061 27.766 1.00 88.50 101 THR A N 1
ATOM 774 C CA . THR A 1 101 ? -4.358 -13.915 27.734 1.00 88.50 101 THR A CA 1
ATOM 775 C C . THR A 1 101 ? -3.057 -13.137 27.959 1.00 88.50 101 THR A C 1
ATOM 777 O O . THR A 1 101 ? -2.053 -13.702 28.406 1.00 88.50 101 THR A O 1
ATOM 780 N N . GLY A 1 102 ? -3.075 -11.825 27.703 1.00 84.31 102 GLY A N 1
ATOM 781 C CA . GLY A 1 102 ? -1.941 -10.924 27.886 1.00 84.31 102 GLY A CA 1
ATOM 782 C C . GLY A 1 102 ? -1.483 -10.803 29.345 1.00 84.31 102 GLY A C 1
ATOM 783 O O . GLY A 1 102 ? -2.271 -10.895 30.286 1.00 84.31 102 GLY A O 1
ATOM 784 N N . LYS A 1 103 ? -0.181 -10.570 29.560 1.00 80.62 103 LYS A N 1
ATOM 785 C CA . LYS A 1 103 ? 0.387 -10.383 30.914 1.00 80.62 103 LYS A CA 1
ATOM 786 C C . LYS A 1 103 ? 0.136 -8.989 31.493 1.00 80.62 103 LYS A C 1
ATOM 788 O O . LYS A 1 103 ? 0.091 -8.838 32.714 1.00 80.62 103 LYS A O 1
ATOM 793 N N . GLU A 1 104 ? 0.019 -7.986 30.630 1.00 83.94 104 GLU A N 1
ATOM 794 C CA . GLU A 1 104 ? -0.051 -6.574 31.024 1.00 83.94 104 GLU A CA 1
ATOM 795 C C . GLU A 1 104 ? -1.468 -6.011 30.926 1.00 83.94 104 GLU A C 1
ATOM 797 O O . GLU A 1 104 ? -1.890 -5.261 31.809 1.00 83.94 104 GLU A O 1
ATOM 802 N N . TRP A 1 105 ? -2.217 -6.439 29.911 1.00 86.88 105 TRP A N 1
ATOM 803 C CA . TRP A 1 105 ? -3.518 -5.886 29.557 1.00 86.88 105 TRP A CA 1
ATOM 804 C C . TRP A 1 105 ? -4.555 -6.989 29.376 1.00 86.88 105 TRP A C 1
ATOM 806 O O . TRP A 1 105 ? -4.245 -8.062 28.857 1.00 86.88 105 TRP A O 1
ATOM 816 N N . GLU A 1 106 ? -5.779 -6.705 29.805 1.00 91.31 106 GLU A N 1
ATOM 817 C CA . GLU A 1 106 ? -6.995 -7.319 29.274 1.00 91.31 106 GLU A CA 1
ATOM 818 C C . GLU A 1 106 ? -7.608 -6.333 28.273 1.00 91.31 106 GLU A C 1
ATOM 820 O O . GLU A 1 106 ? -7.669 -5.132 28.553 1.00 91.31 106 GLU A O 1
ATOM 825 N N . THR A 1 107 ? -8.023 -6.808 27.099 1.00 93.75 107 THR A N 1
ATOM 826 C CA . THR A 1 107 ? -8.565 -5.944 26.041 1.00 93.75 107 THR A CA 1
ATOM 827 C C . THR A 1 107 ? -10.006 -6.302 25.720 1.00 93.75 107 THR A C 1
ATOM 829 O O . THR A 1 107 ? -10.341 -7.471 25.564 1.00 93.75 107 THR A O 1
ATOM 832 N N . VAL A 1 108 ? -10.868 -5.290 25.620 1.00 95.94 108 VAL A N 1
ATOM 833 C CA . VAL A 1 108 ? -12.274 -5.423 25.221 1.00 95.94 108 VAL A CA 1
ATOM 834 C C . VAL A 1 108 ? -12.460 -4.698 23.896 1.00 95.94 108 VAL A C 1
ATOM 836 O O . VAL A 1 108 ? -12.281 -3.482 23.841 1.00 95.94 108 VAL A O 1
ATOM 839 N N . ASN A 1 109 ? -12.863 -5.414 22.849 1.00 95.94 109 ASN A N 1
ATOM 840 C CA . ASN A 1 109 ? -13.168 -4.823 21.547 1.00 95.94 109 ASN A CA 1
ATOM 841 C C . ASN A 1 109 ? -14.675 -4.800 21.311 1.00 95.94 109 ASN A C 1
ATOM 843 O O . ASN A 1 109 ? -15.348 -5.821 21.455 1.00 95.94 109 ASN A O 1
ATOM 847 N N . LEU A 1 110 ? -15.177 -3.634 20.915 1.00 97.56 110 LEU A N 1
ATOM 848 C CA . LEU A 1 110 ? -16.517 -3.428 20.380 1.00 97.56 110 LEU A CA 1
ATOM 849 C C . LEU A 1 110 ? -16.374 -3.155 18.885 1.00 97.56 110 LEU A C 1
ATOM 851 O O . LEU A 1 110 ? -15.921 -2.073 18.502 1.00 97.56 110 LEU A O 1
ATOM 855 N N . SER A 1 111 ? -16.737 -4.127 18.055 1.00 97.38 111 SER A N 1
ATOM 856 C CA . SER A 1 111 ? -16.557 -4.058 16.605 1.00 97.38 111 SER A CA 1
ATOM 857 C C . SER A 1 111 ? -17.888 -4.159 15.877 1.00 97.38 111 SER A C 1
ATOM 859 O O . SER A 1 111 ? -18.735 -4.977 16.233 1.00 97.38 111 SER A O 1
ATOM 861 N N . PHE A 1 112 ? -18.075 -3.344 14.846 1.00 97.38 112 PHE A N 1
ATOM 862 C CA . PHE A 1 112 ? -19.241 -3.427 13.976 1.00 97.38 112 PHE A CA 1
ATOM 863 C C . PHE A 1 112 ? -18.923 -2.934 12.568 1.00 97.38 112 PHE A C 1
ATOM 865 O O . PHE A 1 112 ? -18.170 -1.975 12.387 1.00 97.38 112 PHE A O 1
ATOM 872 N N . ASP A 1 113 ? -19.573 -3.556 11.592 1.00 95.94 113 ASP A N 1
ATOM 873 C CA . ASP A 1 113 ? -19.614 -3.068 10.218 1.00 95.94 11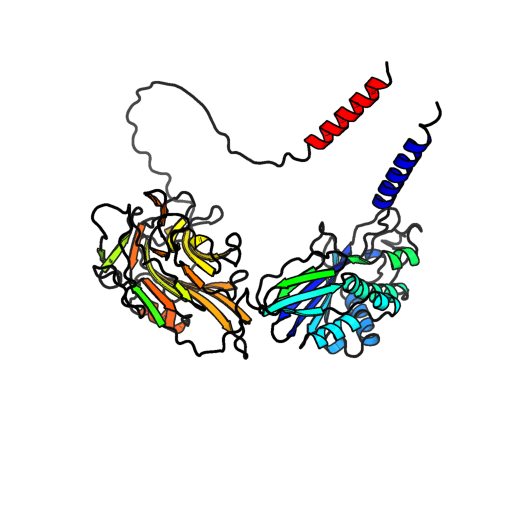3 ASP A CA 1
ATOM 874 C C . ASP A 1 113 ? -20.829 -2.156 10.031 1.00 95.94 113 ASP A C 1
ATOM 876 O O . ASP A 1 113 ? -21.856 -2.296 10.714 1.00 95.94 113 ASP A O 1
ATOM 880 N N . PHE A 1 114 ? -20.731 -1.211 9.103 1.00 95.88 114 PHE A N 1
ATOM 881 C CA . PHE A 1 114 ? -21.817 -0.305 8.746 1.00 95.88 114 PHE A CA 1
ATOM 882 C C . PHE A 1 114 ? -22.001 -0.219 7.235 1.00 95.88 114 PHE A C 1
ATOM 884 O O . PHE A 1 114 ? -21.050 -0.325 6.465 1.00 95.88 114 PHE A O 1
ATOM 891 N N . THR A 1 115 ? -23.253 -0.038 6.816 1.00 90.69 115 THR A N 1
ATOM 892 C CA . THR A 1 115 ? -23.631 -0.045 5.392 1.00 90.69 115 THR A CA 1
ATOM 893 C C . THR A 1 115 ? -23.783 1.353 4.795 1.00 90.69 115 THR A C 1
ATOM 895 O O . THR A 1 115 ? -24.037 1.491 3.605 1.00 90.69 115 THR A O 1
ATOM 898 N N . SER A 1 116 ? -23.729 2.392 5.625 1.00 92.75 116 SER A N 1
ATOM 899 C CA . SER A 1 116 ? -23.725 3.797 5.220 1.00 92.75 116 SER A CA 1
ATOM 900 C C . SER A 1 116 ? -23.188 4.663 6.363 1.00 92.75 116 SER A C 1
ATOM 902 O O . SER A 1 116 ? -23.190 4.240 7.524 1.00 92.75 116 SER A O 1
ATOM 904 N N . PHE A 1 117 ? -22.804 5.910 6.077 1.00 93.31 117 PHE A N 1
ATOM 905 C CA . PHE A 1 117 ? -22.355 6.830 7.127 1.00 93.31 117 PHE A CA 1
ATOM 906 C C . PHE A 1 117 ? -23.475 7.188 8.126 1.00 93.31 117 PHE A C 1
ATOM 908 O O . PHE A 1 117 ? -23.218 7.437 9.303 1.00 93.31 117 PHE A O 1
ATOM 915 N N . ASP A 1 118 ? -24.739 7.170 7.694 1.00 94.94 118 ASP A N 1
ATOM 916 C CA . ASP A 1 118 ? -25.882 7.344 8.599 1.00 94.94 118 ASP A CA 1
ATOM 917 C C . ASP A 1 118 ? -26.083 6.128 9.516 1.00 94.94 118 ASP A C 1
ATOM 919 O O . ASP A 1 118 ? -26.371 6.301 10.702 1.00 94.94 118 ASP A O 1
ATOM 923 N N . ASP A 1 119 ? -25.876 4.910 9.003 1.00 96.06 119 ASP A N 1
ATOM 924 C CA . ASP A 1 119 ? -25.866 3.687 9.813 1.00 96.06 119 ASP A CA 1
ATOM 925 C C . ASP A 1 119 ? -24.710 3.706 10.826 1.00 96.06 119 ASP A C 1
ATOM 927 O O . ASP A 1 119 ? -24.914 3.414 12.004 1.00 96.06 119 ASP A O 1
ATOM 931 N N . TYR A 1 120 ? -23.521 4.159 10.408 1.00 96.44 120 TYR A N 1
ATOM 932 C CA . TYR A 1 120 ? -22.381 4.386 11.299 1.00 96.44 120 TYR A CA 1
ATOM 933 C C . TYR A 1 120 ? -22.729 5.327 12.459 1.00 96.44 120 TYR A C 1
ATOM 935 O O . TYR A 1 120 ? -22.550 4.956 13.623 1.00 96.44 120 TYR A O 1
ATOM 943 N N . LYS A 1 121 ? -23.271 6.519 12.165 1.00 94.81 121 LYS A N 1
ATOM 944 C CA . LYS A 1 121 ? -23.683 7.489 13.195 1.00 94.81 121 LYS A CA 1
ATOM 945 C C . LYS A 1 121 ? -24.705 6.884 14.155 1.00 94.81 121 LYS A C 1
ATOM 947 O O . LYS A 1 121 ? -24.545 6.998 15.369 1.00 94.81 121 LYS A O 1
ATOM 952 N N . ALA A 1 122 ? -25.726 6.205 13.628 1.00 94.25 122 ALA A N 1
ATOM 953 C CA . ALA A 1 122 ? -26.773 5.591 14.438 1.00 94.25 122 ALA A CA 1
ATOM 954 C C . ALA A 1 122 ? -26.222 4.493 15.364 1.00 94.25 122 ALA A C 1
ATOM 956 O O . ALA A 1 122 ? -26.525 4.489 16.562 1.00 94.25 122 ALA A O 1
ATOM 957 N N . LYS A 1 123 ? -25.383 3.591 14.836 1.00 95.88 123 LYS A N 1
ATOM 958 C CA . LYS A 1 123 ? -24.737 2.528 15.618 1.00 95.88 123 LYS A CA 1
ATOM 959 C C . LYS A 1 123 ? -23.817 3.110 16.684 1.00 95.88 123 LYS A C 1
ATOM 961 O O . LYS A 1 123 ? -23.979 2.763 17.852 1.00 95.88 123 LYS A O 1
ATOM 966 N N . LEU A 1 124 ? -22.933 4.046 16.332 1.00 94.75 124 LEU A N 1
ATOM 967 C CA . LEU A 1 124 ? -22.005 4.662 17.282 1.00 94.75 124 LEU A CA 1
ATOM 968 C C . LEU A 1 124 ? -22.739 5.398 18.414 1.00 94.75 124 LEU A C 1
ATOM 970 O O . LEU A 1 124 ? -22.424 5.180 19.583 1.00 94.75 124 LEU A O 1
ATOM 974 N N . ALA A 1 125 ? -23.747 6.214 18.089 1.00 92.94 125 ALA A N 1
ATOM 975 C CA . ALA A 1 125 ? -24.556 6.910 19.089 1.00 92.94 125 ALA A CA 1
ATOM 976 C C . ALA A 1 125 ? -25.261 5.926 20.035 1.00 92.94 125 ALA A C 1
ATOM 978 O O . ALA A 1 125 ? -25.319 6.148 21.243 1.00 92.94 125 ALA A O 1
ATOM 979 N N . SER A 1 126 ? -25.757 4.804 19.501 1.00 94.31 126 SER A N 1
ATOM 980 C CA . SER A 1 126 ? -26.445 3.787 20.298 1.00 94.31 126 SER A CA 1
ATOM 981 C C . SER A 1 126 ? -25.539 3.082 21.313 1.00 94.31 126 SER A C 1
ATOM 983 O O . SER A 1 126 ? -26.030 2.615 22.339 1.00 94.31 126 SER A O 1
ATOM 985 N N . LEU A 1 127 ? -24.221 3.038 21.074 1.00 94.25 127 LEU A N 1
ATOM 986 C CA . LEU A 1 127 ? -23.269 2.431 22.005 1.00 94.25 127 LEU A CA 1
ATOM 987 C C . LEU A 1 127 ? -23.092 3.246 23.295 1.00 94.25 127 LEU A C 1
ATOM 989 O O . LEU A 1 127 ? -22.785 2.666 24.339 1.00 94.25 127 LEU A O 1
ATOM 993 N N . ALA A 1 128 ? -23.330 4.560 23.248 1.00 93.50 128 ALA A N 1
ATOM 994 C CA . ALA A 1 128 ? -23.388 5.436 24.416 1.00 93.50 128 ALA A CA 1
ATOM 995 C C . ALA A 1 128 ? -24.813 5.466 25.007 1.00 93.50 128 ALA A C 1
ATOM 997 O O . ALA A 1 128 ? -25.463 6.506 25.067 1.00 93.50 128 ALA A O 1
ATOM 998 N N . TYR A 1 129 ? -25.330 4.302 25.410 1.00 91.19 129 TYR A N 1
ATOM 999 C CA . TYR A 1 129 ? -26.734 4.134 25.810 1.00 91.19 129 TYR A CA 1
ATOM 1000 C C . TYR A 1 129 ? -27.099 4.763 27.166 1.00 91.19 129 TYR A C 1
ATOM 1002 O O . TYR A 1 129 ? -28.287 4.929 27.455 1.00 91.19 129 TYR A O 1
ATOM 1010 N N . ASP A 1 130 ? -26.124 5.078 28.030 1.00 90.06 130 ASP A N 1
ATOM 1011 C CA . ASP A 1 130 ? -26.408 5.741 29.305 1.00 90.06 130 ASP A CA 1
ATOM 1012 C C . ASP A 1 130 ? -26.651 7.245 29.073 1.00 90.06 130 ASP A C 1
ATOM 1014 O O . ASP A 1 130 ? -25.780 7.921 28.523 1.00 90.06 130 ASP A O 1
ATOM 1018 N N . PRO A 1 131 ? -27.789 7.816 29.516 1.00 86.25 131 PRO A N 1
ATOM 1019 C CA . PRO A 1 131 ? -28.120 9.214 29.235 1.00 86.25 131 PRO A CA 1
ATOM 1020 C C . PRO A 1 131 ? -27.097 10.239 29.740 1.00 86.25 131 PRO A C 1
ATOM 1022 O O . PRO A 1 131 ? -26.986 11.318 29.159 1.00 86.25 131 PRO A O 1
ATOM 1025 N N . ALA A 1 132 ? -26.371 9.946 30.825 1.00 84.81 132 ALA A N 1
ATOM 1026 C CA . ALA A 1 132 ? -25.366 10.860 31.357 1.00 84.81 132 ALA A CA 1
ATOM 1027 C C . ALA A 1 132 ? -24.081 10.822 30.521 1.00 84.81 132 ALA A C 1
ATOM 1029 O O . ALA A 1 132 ? -23.491 11.870 30.265 1.00 84.81 132 ALA A O 1
ATOM 1030 N N . ALA A 1 133 ? -23.679 9.639 30.051 1.00 83.88 133 ALA A N 1
ATOM 1031 C CA . ALA A 1 133 ? -22.553 9.495 29.133 1.00 83.88 133 ALA A CA 1
ATOM 1032 C C . ALA A 1 133 ? -22.875 10.068 27.739 1.00 83.88 133 ALA A C 1
ATOM 1034 O O . ALA A 1 133 ? -22.054 10.780 27.160 1.00 83.88 133 ALA A O 1
ATOM 1035 N N . ALA A 1 134 ? -24.096 9.840 27.244 1.00 85.12 134 ALA A N 1
ATOM 1036 C CA . ALA A 1 134 ? -24.584 10.345 25.961 1.00 85.12 134 ALA A CA 1
ATOM 1037 C C . ALA A 1 134 ? -24.589 11.881 25.875 1.00 85.12 134 ALA A C 1
ATOM 1039 O O . ALA A 1 134 ? -24.493 12.439 24.789 1.00 85.12 134 ALA A O 1
ATOM 1040 N N . ALA A 1 135 ? -24.662 12.588 27.008 1.00 82.50 135 ALA A N 1
ATOM 1041 C CA . ALA A 1 135 ? -24.644 14.052 27.033 1.00 82.50 135 ALA A CA 1
ATOM 1042 C C . ALA A 1 135 ? -23.329 14.662 26.509 1.00 82.50 135 ALA A C 1
ATOM 1044 O O . ALA A 1 135 ? -23.318 15.824 26.107 1.00 82.50 135 ALA A O 1
ATOM 1045 N N . ALA A 1 136 ? -22.231 13.898 26.530 1.00 73.00 136 ALA A N 1
ATOM 1046 C CA . ALA A 1 136 ? -20.937 14.304 25.982 1.00 73.00 136 ALA A CA 1
ATOM 1047 C C . ALA A 1 136 ? -20.729 13.848 24.525 1.00 73.00 136 ALA A C 1
ATOM 1049 O O . ALA A 1 136 ? -19.709 14.182 23.924 1.00 73.00 136 ALA A O 1
ATOM 1050 N N . TYR A 1 137 ? -21.667 13.079 23.964 1.00 82.38 137 TYR A N 1
ATOM 1051 C CA . TYR A 1 137 ? -21.594 12.594 22.593 1.00 82.38 137 TYR A CA 1
ATOM 1052 C C . TYR A 1 137 ? -21.947 13.707 21.600 1.00 82.38 137 TYR A C 1
ATOM 1054 O O . TYR A 1 137 ? -22.928 14.432 21.774 1.00 82.38 137 TYR A O 1
ATOM 1062 N N . ALA A 1 138 ? -21.160 13.801 20.533 1.00 86.81 138 ALA A N 1
ATOM 1063 C CA . ALA A 1 138 ? -21.457 14.607 19.359 1.00 86.81 138 ALA A CA 1
ATOM 1064 C C . ALA A 1 138 ? -21.392 13.703 18.127 1.00 86.81 138 ALA A C 1
ATOM 1066 O O . ALA A 1 138 ? -20.509 12.846 18.039 1.00 86.81 138 ALA A O 1
ATOM 1067 N N . GLU A 1 139 ? -22.330 13.890 17.200 1.00 89.75 139 GLU A N 1
ATOM 1068 C CA . GLU A 1 139 ? -22.364 13.109 15.965 1.00 89.75 139 GLU A CA 1
ATOM 1069 C C . GLU A 1 139 ? -21.094 13.358 15.134 1.00 89.75 139 GLU A C 1
ATOM 1071 O O . GLU A 1 139 ? -20.683 14.513 14.982 1.00 89.75 139 GLU A O 1
ATOM 1076 N N . PRO A 1 140 ? -20.473 12.299 14.584 1.00 93.69 140 PRO A N 1
ATOM 1077 C CA . PRO A 1 140 ? -19.422 12.444 13.592 1.00 93.69 140 PRO A CA 1
ATOM 1078 C C . PRO A 1 140 ? -19.916 13.161 12.333 1.00 93.69 140 PRO A C 1
ATOM 1080 O O . PRO A 1 140 ? -21.053 12.972 11.893 1.00 93.69 140 PRO A O 1
ATOM 1083 N N . GLU A 1 141 ? -19.027 13.927 11.711 1.00 94.38 141 GLU A N 1
ATOM 1084 C CA . GLU A 1 141 ? -19.277 14.612 10.446 1.00 94.38 141 GLU A CA 1
ATOM 1085 C C . GLU A 1 141 ? -18.395 14.025 9.345 1.00 94.38 141 GLU A C 1
ATOM 1087 O O . GLU A 1 141 ? -17.222 13.720 9.561 1.00 94.38 141 GLU A O 1
ATOM 1092 N N . LEU A 1 142 ? -18.962 13.916 8.145 1.00 92.81 142 LEU A N 1
ATOM 1093 C CA . LEU A 1 142 ? -18.239 13.598 6.921 1.00 92.81 142 LEU A CA 1
ATOM 1094 C C . LEU A 1 142 ? -18.592 14.660 5.886 1.00 92.81 142 LEU A C 1
ATOM 1096 O O . LEU A 1 142 ? -19.766 14.868 5.580 1.00 92.81 142 LEU A O 1
ATOM 1100 N N . ILE A 1 143 ? -17.581 15.365 5.395 1.00 90.81 143 ILE A N 1
ATOM 1101 C CA . ILE A 1 143 ? -17.740 16.480 4.465 1.00 90.81 143 ILE A CA 1
ATOM 1102 C C . ILE A 1 143 ? -16.994 16.131 3.186 1.00 90.81 143 ILE A C 1
ATOM 1104 O O . ILE A 1 143 ? -15.778 15.968 3.217 1.00 90.81 143 ILE A O 1
ATOM 1108 N N . THR A 1 144 ? -17.705 16.058 2.065 1.00 83.00 144 THR A N 1
ATOM 1109 C CA . THR A 1 144 ? -17.079 16.037 0.739 1.00 83.00 144 THR A CA 1
ATOM 1110 C C . THR A 1 144 ? -16.754 17.470 0.336 1.00 83.00 144 THR A C 1
ATOM 1112 O O . THR A 1 144 ? -17.647 18.314 0.236 1.00 83.00 144 THR A O 1
ATOM 1115 N N . ASN A 1 145 ? -15.471 17.752 0.151 1.00 77.69 145 ASN A N 1
ATOM 1116 C CA . ASN A 1 145 ? -14.963 19.052 -0.256 1.00 77.69 145 ASN A CA 1
ATOM 1117 C C . ASN A 1 145 ? -15.116 19.247 -1.774 1.00 77.69 145 ASN A C 1
ATOM 1119 O O . ASN A 1 145 ? -15.256 18.291 -2.536 1.00 77.69 145 ASN A O 1
ATOM 1123 N N . GLU A 1 146 ? -15.070 20.503 -2.227 1.00 73.19 146 GLU A N 1
ATOM 1124 C CA . GLU A 1 146 ? -15.218 20.851 -3.652 1.00 73.19 146 GLU A CA 1
ATOM 1125 C C . GLU A 1 146 ? -14.109 20.265 -4.545 1.00 73.19 146 GLU A C 1
ATOM 1127 O O . GLU A 1 146 ? -14.321 20.079 -5.740 1.00 73.19 146 GLU A O 1
ATOM 1132 N N . ASP A 1 147 ? -12.942 19.956 -3.972 1.00 62.44 147 ASP A N 1
ATOM 1133 C CA . ASP A 1 147 ? -11.795 19.336 -4.647 1.00 62.44 147 ASP A CA 1
ATOM 1134 C C . ASP A 1 147 ? -11.859 17.796 -4.687 1.00 62.44 147 ASP A C 1
ATOM 1136 O O . ASP A 1 147 ? -10.917 17.153 -5.145 1.00 62.44 147 ASP A O 1
ATOM 1140 N N . GLY A 1 148 ? -12.959 17.196 -4.216 1.00 66.25 148 GLY A N 1
ATOM 1141 C CA . GLY A 1 148 ? -13.147 15.745 -4.163 1.00 66.25 148 GLY A CA 1
ATOM 1142 C C . GLY A 1 148 ? -12.505 15.065 -2.949 1.00 66.25 148 GLY A C 1
ATOM 1143 O O . GLY A 1 148 ? -12.672 13.859 -2.781 1.00 66.25 148 GLY A O 1
ATOM 1144 N N . THR A 1 149 ? -11.813 15.805 -2.076 1.00 76.88 149 THR A N 1
ATOM 1145 C CA . THR A 1 149 ? -11.333 15.263 -0.797 1.00 76.88 149 THR A CA 1
ATOM 1146 C C . THR A 1 149 ? -12.476 15.116 0.208 1.00 76.88 149 THR A C 1
ATOM 1148 O O . THR A 1 149 ? -13.541 15.723 0.089 1.00 76.88 149 THR A O 1
ATOM 1151 N N . ILE A 1 150 ? -12.255 14.305 1.234 1.00 82.62 150 ILE A N 1
ATOM 1152 C CA . ILE A 1 150 ? -13.206 14.011 2.295 1.00 82.62 150 ILE A CA 1
ATOM 1153 C C . ILE A 1 150 ? -12.606 14.456 3.617 1.00 82.62 150 ILE A C 1
ATOM 1155 O O . ILE A 1 150 ? -11.475 14.109 3.947 1.00 82.62 150 ILE A O 1
ATOM 1159 N N . THR A 1 151 ? -13.373 15.214 4.392 1.00 87.88 151 THR A N 1
ATOM 1160 C CA . THR A 1 151 ? -13.016 15.604 5.754 1.00 87.88 151 THR A CA 1
ATOM 1161 C C . THR A 1 151 ? -13.905 14.881 6.750 1.00 87.88 151 THR A C 1
ATOM 1163 O O . THR A 1 151 ? -15.109 15.130 6.810 1.00 87.88 151 THR A O 1
ATOM 1166 N N . TYR A 1 152 ? -13.298 14.010 7.549 1.00 92.94 152 TYR A N 1
ATOM 1167 C CA . TYR A 1 152 ? -13.932 13.363 8.687 1.00 92.94 152 TYR A CA 1
ATOM 1168 C C . TYR A 1 152 ? -13.683 14.159 9.965 1.00 92.94 152 TYR A C 1
ATOM 1170 O O . TYR A 1 152 ? -12.556 14.600 10.215 1.00 92.94 152 TYR A O 1
ATOM 1178 N N . LYS A 1 153 ? -14.720 14.300 10.795 1.00 93.88 153 LYS A N 1
ATOM 1179 C CA . LYS A 1 153 ? -14.614 14.863 12.141 1.00 93.88 153 LYS A CA 1
ATOM 1180 C C . LYS A 1 153 ? -15.329 14.001 13.166 1.00 93.88 153 LYS A C 1
ATOM 1182 O O . LYS A 1 153 ? -16.477 13.619 12.966 1.00 93.88 153 LYS A O 1
ATOM 1187 N N . GLU A 1 154 ? -14.692 13.782 14.309 1.00 93.56 154 GLU A N 1
ATOM 1188 C CA . GLU A 1 154 ? -15.303 13.105 15.455 1.00 93.56 154 GLU A CA 1
ATOM 1189 C C . GLU A 1 154 ? -14.828 13.715 16.767 1.00 93.56 154 GLU A C 1
ATOM 1191 O O . GLU A 1 154 ? -13.640 13.964 16.967 1.00 93.56 154 GLU A O 1
ATOM 1196 N N . ASN A 1 155 ? -15.760 13.944 17.690 1.00 91.44 155 ASN A N 1
ATOM 1197 C CA . ASN A 1 155 ? -15.407 14.413 19.019 1.00 91.44 155 ASN A CA 1
ATOM 1198 C C . ASN A 1 155 ? -14.766 13.278 19.824 1.00 91.44 155 ASN A C 1
ATOM 1200 O O . ASN A 1 155 ? -15.356 12.211 19.979 1.00 91.44 155 ASN A O 1
ATOM 1204 N N . ALA A 1 156 ? -13.595 13.523 20.406 1.00 88.38 156 ALA A N 1
ATOM 1205 C CA . ALA A 1 156 ? -12.872 12.511 21.164 1.00 88.38 156 ALA A CA 1
ATOM 1206 C C . ALA A 1 156 ? -13.648 12.019 22.403 1.00 88.38 156 ALA A C 1
ATOM 1208 O O . ALA A 1 156 ? -13.489 10.878 22.840 1.00 88.38 156 ALA A O 1
ATOM 1209 N N . ALA A 1 157 ? -14.563 12.837 22.937 1.00 86.94 157 ALA A N 1
ATOM 1210 C CA . ALA A 1 157 ? -15.457 12.435 24.015 1.00 86.94 157 ALA A CA 1
ATOM 1211 C C . ALA A 1 157 ? -16.421 11.310 23.605 1.00 86.94 157 ALA A C 1
ATOM 1213 O O . ALA A 1 157 ? -16.799 10.522 24.474 1.00 86.94 157 ALA A O 1
ATOM 1214 N N . ALA A 1 158 ? -16.767 11.180 22.315 1.00 86.31 158 ALA A N 1
ATOM 1215 C CA . ALA A 1 158 ? -17.641 10.119 21.813 1.00 86.31 158 ALA A CA 1
ATOM 1216 C C . ALA A 1 158 ? -17.075 8.723 22.120 1.00 86.31 158 ALA A C 1
ATOM 1218 O O . ALA A 1 158 ? -17.810 7.858 22.596 1.00 86.31 158 ALA A O 1
ATOM 1219 N N . LEU A 1 159 ? -15.759 8.537 21.960 1.00 86.88 159 LEU A N 1
ATOM 1220 C CA . LEU A 1 159 ? -15.064 7.287 22.284 1.00 86.88 159 LEU A CA 1
ATOM 1221 C C . LEU A 1 159 ? -15.194 6.927 23.765 1.00 86.88 159 LEU A C 1
ATOM 1223 O O . LEU A 1 159 ? -15.574 5.812 24.125 1.00 86.88 159 LEU A O 1
ATOM 1227 N N . THR A 1 160 ? -14.927 7.895 24.642 1.00 88.19 160 THR A N 1
ATOM 1228 C CA . THR A 1 160 ? -15.018 7.667 26.091 1.00 88.19 160 THR A CA 1
ATOM 1229 C C . THR A 1 160 ? -16.462 7.510 26.574 1.00 88.19 160 THR A C 1
ATOM 1231 O O . THR A 1 160 ? -16.697 6.795 27.544 1.00 88.19 160 THR A O 1
ATOM 1234 N N . ALA A 1 161 ? -17.449 8.121 25.905 1.00 90.19 161 ALA A N 1
ATOM 1235 C CA . ALA A 1 161 ? -18.865 8.025 26.267 1.00 90.19 161 ALA A CA 1
ATOM 1236 C C . ALA A 1 161 ? -19.411 6.591 26.140 1.00 90.19 161 ALA A C 1
ATOM 1238 O O . ALA A 1 161 ? -20.209 6.151 26.977 1.00 90.19 161 ALA A O 1
ATOM 1239 N N . VAL A 1 162 ? -18.936 5.835 25.144 1.00 92.19 162 VAL A N 1
ATOM 1240 C CA . VAL A 1 162 ? -19.279 4.416 24.964 1.00 92.19 162 VAL A CA 1
ATOM 1241 C C . VAL A 1 162 ? -18.882 3.609 26.201 1.00 92.19 162 VAL A C 1
ATOM 1243 O O . VAL A 1 162 ? -19.728 2.991 26.851 1.00 92.19 162 VAL A O 1
ATOM 1246 N N . PHE A 1 163 ? -17.615 3.691 26.608 1.00 91.12 163 PHE A N 1
ATOM 1247 C CA . PHE A 1 163 ? -17.128 2.940 27.765 1.00 91.12 163 PHE A CA 1
ATOM 1248 C C . PHE A 1 163 ? -17.593 3.508 29.109 1.00 91.12 163 PHE A C 1
ATOM 1250 O O . PHE A 1 163 ? -17.771 2.742 30.052 1.00 91.12 163 PHE A O 1
ATOM 1257 N N . LYS A 1 164 ? -17.910 4.805 29.206 1.00 90.31 164 LYS A N 1
ATOM 1258 C CA . LYS A 1 164 ? -18.575 5.378 30.391 1.00 90.31 164 LYS A CA 1
ATOM 1259 C C . LYS A 1 164 ? -19.993 4.834 30.598 1.00 90.31 164 LYS A C 1
ATOM 1261 O O . LYS A 1 164 ? -20.419 4.671 31.744 1.00 90.31 164 LYS A O 1
ATOM 1266 N N . SER A 1 165 ? -20.708 4.491 29.522 1.00 91.50 165 SER A N 1
ATOM 1267 C CA . SER A 1 165 ? -22.019 3.825 29.620 1.00 91.50 165 SER A CA 1
ATOM 1268 C C . SER A 1 165 ? -21.889 2.421 30.220 1.00 91.50 165 SER A C 1
ATOM 1270 O O . SER A 1 165 ? -22.613 2.065 31.161 1.00 91.50 165 SER A O 1
ATOM 1272 N N . ILE A 1 166 ? -20.901 1.656 29.740 1.00 91.81 166 ILE A N 1
ATOM 1273 C CA . ILE A 1 166 ? -20.556 0.332 30.277 1.00 91.81 166 ILE A CA 1
ATOM 1274 C C . ILE A 1 166 ? -20.130 0.444 31.741 1.00 91.81 166 ILE A C 1
ATOM 1276 O O . ILE A 1 166 ? -20.681 -0.249 32.595 1.00 91.81 166 ILE A O 1
ATOM 1280 N N . GLN A 1 167 ? -19.194 1.346 32.044 1.00 90.81 167 GLN A N 1
ATOM 1281 C CA . GLN A 1 167 ? -18.671 1.580 33.387 1.00 90.81 167 GLN A CA 1
ATOM 1282 C C . GLN A 1 167 ? -19.804 1.845 34.381 1.00 90.81 167 GLN A C 1
ATOM 1284 O O . GLN A 1 167 ? -19.892 1.195 35.420 1.00 90.81 167 GLN A O 1
ATOM 1289 N N . THR A 1 168 ? -20.723 2.745 34.028 1.00 87.81 168 THR A N 1
ATOM 1290 C CA . THR A 1 168 ? -21.884 3.082 34.860 1.00 87.81 168 THR A CA 1
ATOM 1291 C C . THR A 1 168 ? -22.777 1.869 35.129 1.00 87.81 168 THR A C 1
ATOM 1293 O O . THR A 1 168 ? -23.387 1.768 36.194 1.00 87.81 168 THR A O 1
ATOM 1296 N N . THR A 1 169 ? -22.870 0.943 34.175 1.00 90.81 169 THR A N 1
ATOM 1297 C CA . THR A 1 169 ? -23.669 -0.280 34.311 1.00 90.81 169 THR A CA 1
ATOM 1298 C C . THR A 1 169 ? -22.962 -1.314 35.181 1.00 90.81 169 THR A C 1
ATOM 1300 O O . THR A 1 169 ? -23.569 -1.834 36.113 1.00 90.81 169 THR A O 1
ATOM 1303 N N . ILE A 1 170 ? -21.671 -1.553 34.938 1.00 91.88 170 ILE A N 1
ATOM 1304 C CA . ILE A 1 170 ? -20.828 -2.450 35.740 1.00 91.88 170 ILE A CA 1
ATOM 1305 C C . ILE A 1 170 ? -20.808 -2.005 37.204 1.00 91.88 170 ILE A C 1
ATOM 1307 O O . ILE A 1 170 ? -21.064 -2.811 38.089 1.00 91.88 170 ILE A O 1
ATOM 1311 N N . MET A 1 171 ? -20.593 -0.715 37.472 1.00 89.44 171 MET A N 1
ATOM 1312 C CA . MET A 1 171 ? -20.494 -0.185 38.839 1.00 89.44 171 MET A CA 1
ATOM 1313 C C . MET A 1 171 ? -21.806 -0.260 39.637 1.00 89.44 171 MET A C 1
ATOM 1315 O O . MET A 1 171 ? -21.790 -0.101 40.857 1.00 89.44 171 MET A O 1
ATOM 1319 N N . LYS A 1 172 ? -22.947 -0.491 38.974 1.00 90.25 172 LYS A N 1
ATOM 1320 C CA . LYS A 1 172 ? -24.246 -0.742 39.623 1.00 90.25 172 LYS A CA 1
ATOM 1321 C C . LYS A 1 172 ? -24.488 -2.229 39.906 1.00 90.25 172 LYS A C 1
ATOM 1323 O O . LYS A 1 172 ? -25.399 -2.544 40.673 1.00 90.25 172 LYS A O 1
ATOM 1328 N N . ASP A 1 173 ? -23.714 -3.128 39.298 1.00 91.69 173 ASP A N 1
ATOM 1329 C CA . ASP A 1 173 ? -23.842 -4.573 39.459 1.00 91.69 173 ASP A CA 1
ATOM 1330 C C . ASP A 1 173 ? -22.765 -5.113 40.411 1.00 91.69 173 ASP A C 1
ATOM 1332 O O . ASP A 1 173 ? -21.613 -5.333 40.043 1.00 91.69 173 ASP A O 1
ATOM 1336 N N . ASN A 1 174 ? -23.169 -5.406 41.648 1.00 90.56 174 ASN A N 1
ATOM 1337 C CA . ASN A 1 174 ? -22.286 -5.967 42.677 1.00 90.56 174 ASN A CA 1
ATOM 1338 C C . ASN A 1 174 ? -21.748 -7.371 42.335 1.00 90.56 174 ASN A C 1
ATOM 1340 O O . ASN A 1 174 ? -20.899 -7.889 43.056 1.00 90.56 174 ASN A O 1
ATOM 1344 N N . THR A 1 175 ? -22.268 -8.030 41.294 1.00 92.56 175 THR A N 1
ATOM 1345 C CA . THR A 1 175 ? -21.715 -9.293 40.785 1.00 92.56 175 THR A CA 1
ATOM 1346 C C . THR A 1 175 ? -20.567 -9.086 39.805 1.00 92.56 175 THR A C 1
ATOM 1348 O O . THR A 1 175 ? -19.861 -10.055 39.531 1.00 92.56 175 THR A O 1
ATOM 1351 N N . MET A 1 176 ? -20.383 -7.859 39.306 1.00 91.94 176 MET A N 1
ATOM 1352 C CA . MET A 1 176 ? -19.352 -7.457 38.344 1.00 91.94 176 MET A CA 1
ATOM 1353 C C . MET A 1 176 ? -18.335 -6.473 38.922 1.00 91.94 176 MET A C 1
ATOM 1355 O O . MET A 1 176 ? -17.210 -6.431 38.434 1.00 91.94 176 MET A O 1
ATOM 1359 N N . PHE A 1 177 ? -18.721 -5.680 39.925 1.00 92.25 177 PHE A N 1
ATOM 1360 C CA . PHE A 1 177 ? -17.901 -4.613 40.490 1.00 92.25 177 PHE A CA 1
ATOM 1361 C C . PHE A 1 177 ? -17.588 -4.835 41.972 1.00 92.25 177 PHE A C 1
ATOM 1363 O O . PHE A 1 177 ? -18.497 -4.968 42.795 1.00 92.25 177 PHE A O 1
ATOM 1370 N N . ASP A 1 178 ? -16.301 -4.791 42.318 1.00 90.38 178 ASP A N 1
ATOM 1371 C CA . ASP A 1 178 ? -15.818 -4.768 43.700 1.00 90.38 178 ASP A CA 1
ATOM 1372 C C . ASP A 1 178 ? -15.078 -3.463 44.005 1.00 90.38 178 ASP A C 1
ATOM 1374 O O . ASP A 1 178 ? -13.916 -3.283 43.646 1.00 90.38 178 ASP A O 1
ATOM 1378 N N . ILE A 1 179 ? -15.728 -2.567 44.755 1.00 88.19 179 ILE A N 1
ATOM 1379 C CA . ILE A 1 179 ? -15.129 -1.295 45.185 1.00 88.19 179 ILE A CA 1
ATOM 1380 C C . ILE A 1 179 ? -13.870 -1.483 46.045 1.00 88.19 179 ILE A C 1
ATOM 1382 O O . ILE A 1 179 ? -13.035 -0.585 46.095 1.00 88.19 179 ILE A O 1
ATOM 1386 N N . ASN A 1 180 ? -13.704 -2.626 46.719 1.00 87.06 180 ASN A N 1
ATOM 1387 C CA . ASN A 1 180 ? -12.505 -2.893 47.518 1.00 87.06 180 ASN A CA 1
ATOM 1388 C C . ASN A 1 180 ? -11.306 -3.304 46.653 1.00 87.06 180 ASN A C 1
ATOM 1390 O O . ASN A 1 180 ? -10.190 -3.384 47.175 1.00 87.06 180 ASN A O 1
ATOM 1394 N N . CYS A 1 181 ? -11.521 -3.548 45.353 1.00 85.94 181 CYS A N 1
ATOM 1395 C CA . CYS A 1 181 ? -10.496 -3.985 44.413 1.00 85.94 181 CYS A CA 1
ATOM 1396 C C . CYS A 1 181 ? -9.755 -5.223 44.961 1.00 85.94 181 CYS A C 1
ATOM 1398 O O . CYS A 1 181 ? -8.551 -5.184 45.226 1.00 85.94 181 CYS A O 1
ATOM 1400 N N . THR A 1 182 ? -10.489 -6.291 45.292 1.00 86.38 182 THR A N 1
ATOM 1401 C CA . THR A 1 182 ? -9.934 -7.418 46.054 1.00 86.38 182 THR A CA 1
ATOM 1402 C C . THR A 1 182 ? -9.072 -8.325 45.182 1.00 86.38 182 THR A C 1
ATOM 1404 O O . THR A 1 182 ? -9.552 -8.952 44.242 1.00 86.38 182 THR A O 1
ATOM 1407 N N . LYS A 1 183 ? -7.807 -8.504 45.575 1.00 85.75 183 LYS A N 1
ATOM 1408 C CA . LYS A 1 183 ? -6.887 -9.488 44.992 1.00 85.75 183 LYS A CA 1
ATOM 1409 C C . LYS A 1 183 ? -6.430 -10.468 46.063 1.00 85.75 183 LYS A C 1
ATOM 1411 O O . LYS A 1 183 ? -5.973 -10.056 47.128 1.00 85.75 183 LYS A O 1
ATOM 1416 N N . ASP A 1 184 ? -6.557 -11.768 45.799 1.00 85.31 184 ASP A N 1
ATOM 1417 C CA . ASP A 1 184 ? -6.150 -12.842 46.723 1.00 85.31 184 ASP A CA 1
ATOM 1418 C C . ASP A 1 184 ? -6.717 -12.675 48.152 1.00 85.31 184 ASP A C 1
ATOM 1420 O O . ASP A 1 184 ? -6.052 -12.942 49.156 1.00 85.31 184 ASP A O 1
ATOM 1424 N N . GLY A 1 185 ? -7.958 -12.181 48.254 1.00 83.75 185 GLY A N 1
ATOM 1425 C CA . GLY A 1 185 ? -8.643 -11.933 49.527 1.00 83.75 185 GLY A CA 1
ATOM 1426 C C . GLY A 1 185 ? -8.189 -10.675 50.280 1.00 83.75 185 GLY A C 1
ATOM 1427 O O . GLY A 1 185 ? -8.569 -10.499 51.438 1.00 83.75 185 GLY A O 1
ATOM 1428 N N . LYS A 1 186 ? -7.385 -9.803 49.661 1.00 85.56 186 LYS A N 1
ATOM 1429 C CA . LYS A 1 186 ? -6.961 -8.513 50.220 1.00 85.56 186 LYS A CA 1
ATOM 1430 C C . LYS A 1 186 ? -7.525 -7.360 49.400 1.00 85.56 186 LYS A C 1
ATOM 1432 O O . LYS A 1 186 ? -7.375 -7.351 48.183 1.00 85.56 186 LYS A O 1
ATOM 1437 N N . ALA A 1 187 ? -8.114 -6.380 50.077 1.00 87.00 187 ALA A N 1
ATOM 1438 C CA . ALA A 1 187 ? -8.509 -5.122 49.456 1.00 87.00 187 ALA A CA 1
ATOM 1439 C C . ALA A 1 187 ? -7.260 -4.356 48.995 1.00 87.00 187 ALA A C 1
ATOM 1441 O O . ALA A 1 187 ? -6.359 -4.113 49.805 1.00 87.00 187 ALA A O 1
ATOM 1442 N N . LEU A 1 188 ? -7.195 -4.014 47.706 1.00 83.12 188 LEU A N 1
ATOM 1443 C CA . LEU A 1 188 ? -6.152 -3.142 47.161 1.00 83.12 188 LEU A CA 1
ATOM 1444 C C . LEU A 1 188 ? -6.561 -1.667 47.194 1.00 83.12 188 LEU A C 1
ATOM 1446 O O . LEU A 1 188 ? -5.683 -0.808 47.224 1.00 83.12 188 LEU A O 1
ATOM 1450 N N . ASN A 1 189 ? -7.867 -1.383 47.210 1.00 83.94 189 ASN A N 1
ATOM 1451 C CA . ASN A 1 189 ? -8.379 -0.048 47.486 1.00 83.94 189 ASN A CA 1
ATOM 1452 C C . ASN A 1 189 ? -8.434 0.164 49.004 1.00 83.94 189 ASN A C 1
ATOM 1454 O O . ASN A 1 189 ? -9.207 -0.495 49.702 1.00 83.94 189 ASN A O 1
ATOM 1458 N N . ASP A 1 190 ? -7.626 1.085 49.523 1.00 80.19 190 ASP A N 1
ATOM 1459 C CA . ASP A 1 190 ? -7.563 1.400 50.957 1.00 80.19 190 ASP A CA 1
ATOM 1460 C C . ASP A 1 190 ? -8.607 2.442 51.408 1.00 80.19 190 ASP A C 1
ATOM 1462 O O . ASP A 1 190 ? -8.612 2.871 52.567 1.00 80.19 190 ASP A O 1
ATOM 1466 N N . GLY A 1 191 ? -9.515 2.815 50.500 1.00 79.25 191 GLY A N 1
ATOM 1467 C CA . GLY A 1 191 ? -10.496 3.887 50.661 1.00 79.25 191 GLY A CA 1
ATOM 1468 C C . GLY A 1 191 ? -10.125 5.164 49.907 1.00 79.25 191 GLY A C 1
ATOM 1469 O O . GLY A 1 191 ? -10.872 6.140 49.982 1.00 79.25 191 GLY A O 1
ATOM 1470 N N . SER A 1 192 ? -8.999 5.165 49.188 1.00 76.06 192 SER A N 1
ATOM 1471 C CA . SER A 1 192 ? -8.571 6.287 48.350 1.00 76.06 192 SER A CA 1
ATOM 1472 C C . SER A 1 192 ? -9.457 6.492 47.120 1.00 76.06 192 SER A C 1
ATOM 1474 O O . SER A 1 192 ? -9.661 7.637 46.719 1.00 76.06 192 SER A O 1
ATOM 1476 N N . ALA A 1 193 ? -10.025 5.421 46.554 1.00 79.19 193 ALA A N 1
ATOM 1477 C CA . ALA A 1 193 ? -10.996 5.512 45.466 1.00 79.19 193 ALA A CA 1
ATOM 1478 C C . ALA A 1 193 ? -12.434 5.377 45.990 1.00 79.19 193 ALA A C 1
ATOM 1480 O O . ALA A 1 193 ? -12.762 4.405 46.677 1.00 79.19 193 ALA A O 1
ATOM 1481 N N . ASP A 1 194 ? -13.311 6.313 45.618 1.00 82.31 194 ASP A N 1
ATOM 1482 C CA . ASP A 1 194 ? -14.753 6.212 45.839 1.00 82.31 194 ASP A CA 1
ATOM 1483 C C . ASP A 1 194 ? -15.514 6.027 44.514 1.00 82.31 194 ASP A C 1
ATOM 1485 O O . ASP A 1 194 ? -14.963 6.126 43.414 1.00 82.31 194 ASP A O 1
ATOM 1489 N N . LEU A 1 195 ? -16.813 5.724 44.602 1.00 82.31 195 LEU A N 1
ATOM 1490 C CA . LEU A 1 195 ? -17.639 5.512 43.410 1.00 82.31 195 LEU A CA 1
ATOM 1491 C C . LEU A 1 195 ? -17.635 6.732 42.480 1.00 82.31 195 LEU A C 1
ATOM 1493 O O . LEU A 1 195 ? -17.700 6.580 41.262 1.00 82.31 195 LEU A O 1
ATOM 1497 N N . LYS A 1 196 ? -17.584 7.943 43.040 1.00 83.62 196 LYS A N 1
ATOM 1498 C CA . LYS A 1 196 ? -17.629 9.174 42.259 1.00 83.62 196 LYS A CA 1
ATOM 1499 C C . LYS A 1 196 ? -16.302 9.390 41.535 1.00 83.62 196 LYS A C 1
ATOM 1501 O O . LYS A 1 196 ? -16.322 9.669 40.343 1.00 83.62 196 LYS A O 1
ATOM 1506 N N . SER A 1 197 ? -15.168 9.223 42.215 1.00 80.88 197 SER A N 1
ATOM 1507 C CA . SER A 1 197 ? -13.843 9.362 41.613 1.00 80.88 197 SER A CA 1
ATOM 1508 C C . SER A 1 197 ? -13.647 8.356 40.485 1.00 80.88 197 SER A C 1
ATOM 1510 O O . SER A 1 197 ? -13.205 8.740 39.405 1.00 80.88 197 SER A O 1
ATOM 1512 N N . LEU A 1 198 ? -14.045 7.096 40.693 1.00 79.94 198 LEU A N 1
ATOM 1513 C CA . LEU A 1 198 ? -13.968 6.063 39.659 1.00 79.94 198 LEU A CA 1
ATOM 1514 C C . LEU A 1 198 ? -14.887 6.384 38.476 1.00 79.94 198 LEU A C 1
ATOM 1516 O O . LEU A 1 198 ? -14.447 6.278 37.338 1.00 79.94 198 LEU A O 1
ATOM 1520 N N . THR A 1 199 ? -16.116 6.850 38.714 1.00 81.38 199 THR A N 1
ATOM 1521 C CA . THR A 1 199 ? -17.025 7.261 37.625 1.00 81.38 199 THR A CA 1
ATOM 1522 C C . THR A 1 199 ? -16.460 8.439 36.819 1.00 81.38 199 THR A C 1
ATOM 1524 O O . THR A 1 199 ? -16.568 8.466 35.596 1.00 81.38 199 THR A O 1
ATOM 1527 N N . ASP A 1 200 ? -15.833 9.412 37.484 1.00 79.62 200 ASP A N 1
ATOM 1528 C CA . ASP A 1 200 ? -15.321 10.617 36.824 1.00 79.62 200 ASP A CA 1
ATOM 1529 C C . ASP A 1 200 ? -14.025 10.360 36.030 1.00 79.62 200 ASP A C 1
ATOM 1531 O O . ASP A 1 200 ? -13.812 10.996 34.995 1.00 79.62 200 ASP A O 1
ATOM 1535 N N . SER A 1 201 ? -13.167 9.447 36.505 1.00 77.81 201 SER A N 1
ATOM 1536 C CA . SER A 1 201 ? -11.791 9.265 36.003 1.00 77.81 201 SER A CA 1
ATOM 1537 C C . SER A 1 201 ? -11.443 7.857 35.514 1.00 77.81 201 SER A C 1
ATOM 1539 O O . SER A 1 201 ? -10.354 7.656 35.001 1.00 77.81 201 SER A O 1
ATOM 1541 N N . GLY A 1 202 ? -12.340 6.875 35.624 1.00 80.69 202 GLY A N 1
ATOM 1542 C CA . GLY A 1 202 ? -12.019 5.471 35.333 1.00 80.69 202 GLY A CA 1
ATOM 1543 C C . GLY A 1 202 ? -11.929 5.098 33.850 1.00 80.69 202 GLY A C 1
ATOM 1544 O O . GLY A 1 202 ? -11.559 3.968 33.542 1.00 80.69 202 GLY A O 1
ATOM 1545 N N . VAL A 1 203 ? -12.242 6.023 32.940 1.00 87.25 203 VAL A N 1
ATOM 1546 C CA . VAL A 1 203 ? -12.124 5.849 31.484 1.00 87.25 203 VAL A CA 1
ATOM 1547 C C . VAL A 1 203 ? -11.464 7.089 30.891 1.00 87.25 203 VAL A C 1
ATOM 1549 O O . VAL A 1 203 ? -11.974 8.200 31.068 1.00 87.25 203 VAL A O 1
ATOM 1552 N N . GLU A 1 204 ? -10.378 6.899 30.147 1.00 88.19 204 GLU A N 1
ATOM 1553 C CA . GLU A 1 204 ? -9.679 7.968 29.429 1.00 88.19 204 GLU A CA 1
ATOM 1554 C C . GLU A 1 204 ? -9.221 7.508 28.040 1.00 88.19 204 GLU A C 1
ATOM 1556 O O . GLU A 1 204 ? -9.227 6.321 27.725 1.00 88.19 204 GLU A O 1
ATOM 1561 N N . LEU A 1 205 ? -8.854 8.456 27.179 1.00 87.25 205 LEU A N 1
ATOM 1562 C CA . LEU A 1 205 ? -8.276 8.136 25.873 1.00 87.25 205 LEU A CA 1
ATOM 1563 C C . LEU A 1 205 ? -6.867 7.573 26.043 1.00 87.25 205 LEU A C 1
ATOM 1565 O O . LEU A 1 205 ? -6.127 8.019 26.920 1.00 87.25 205 LEU A O 1
ATOM 1569 N N . MET A 1 206 ? -6.496 6.639 25.170 1.00 83.75 206 MET A N 1
ATOM 1570 C CA . MET A 1 206 ? -5.160 6.061 25.141 1.00 83.75 206 MET A CA 1
ATOM 1571 C C . MET A 1 206 ? -4.103 7.157 25.012 1.00 83.75 206 MET A C 1
ATOM 1573 O O . MET A 1 206 ? -4.148 7.992 24.106 1.00 83.75 206 MET A O 1
ATOM 1577 N N . LYS A 1 207 ? -3.155 7.162 25.950 1.00 77.31 207 LYS A N 1
ATOM 1578 C CA . LYS A 1 207 ? -2.031 8.101 25.927 1.00 77.31 207 LYS A CA 1
ATOM 1579 C C . LYS A 1 207 ? -1.044 7.729 24.812 1.00 77.31 207 LYS A C 1
ATOM 1581 O O . LYS A 1 207 ? -0.824 6.535 24.612 1.00 77.31 207 LYS A O 1
ATOM 1586 N N . PRO A 1 208 ? -0.371 8.717 24.188 1.00 70.19 208 PRO A N 1
ATOM 1587 C CA . PRO A 1 208 ? 0.625 8.478 23.139 1.00 70.19 208 PRO A CA 1
ATOM 1588 C C . PRO A 1 208 ? 1.724 7.479 23.529 1.00 70.19 208 PRO A C 1
ATOM 1590 O O . PRO A 1 208 ? 2.185 6.713 22.692 1.00 70.19 208 PRO A O 1
ATOM 1593 N N . ASP A 1 209 ? 2.095 7.434 24.815 1.00 71.00 209 ASP A N 1
ATOM 1594 C CA . ASP A 1 209 ? 3.095 6.499 25.352 1.00 71.00 209 ASP A CA 1
ATOM 1595 C C . ASP A 1 209 ? 2.686 5.015 25.226 1.00 71.00 209 ASP A C 1
ATOM 1597 O O . ASP A 1 209 ? 3.542 4.135 25.308 1.00 71.00 209 ASP A O 1
ATOM 1601 N N . TYR A 1 210 ? 1.392 4.730 25.036 1.00 66.19 210 TYR A N 1
ATOM 1602 C CA . TYR A 1 210 ? 0.833 3.379 24.908 1.00 66.19 210 TYR A CA 1
ATOM 1603 C C . TYR A 1 210 ? 0.270 3.080 23.511 1.00 66.19 210 TYR A C 1
ATOM 1605 O O . TYR A 1 210 ? -0.103 1.939 23.245 1.00 66.19 210 TYR A O 1
ATOM 1613 N N . GLY A 1 211 ? 0.208 4.078 22.625 1.00 75.69 211 GLY A N 1
ATOM 1614 C CA . GLY A 1 211 ? -0.331 3.953 21.272 1.00 75.69 211 GLY A CA 1
ATOM 1615 C C . GLY A 1 211 ? -1.202 5.139 20.859 1.00 75.69 211 GLY A C 1
ATOM 1616 O O . GLY A 1 211 ? -1.297 6.150 21.554 1.00 75.69 211 GLY A O 1
ATOM 1617 N N . ASN A 1 212 ? -1.856 5.005 19.706 1.00 82.44 212 ASN A N 1
ATOM 1618 C CA . ASN A 1 212 ? -2.731 6.040 19.160 1.00 82.44 212 ASN A CA 1
ATOM 1619 C C . ASN A 1 212 ? -4.169 5.861 19.658 1.00 82.44 212 ASN A C 1
ATOM 1621 O O . ASN A 1 212 ? -4.733 4.769 19.601 1.00 82.44 212 ASN A O 1
ATOM 1625 N N . ALA A 1 213 ? -4.792 6.955 20.100 1.00 86.81 213 ALA A N 1
ATOM 1626 C CA . ALA A 1 213 ? -6.192 6.945 20.523 1.00 86.81 213 ALA A CA 1
ATOM 1627 C C . ALA A 1 213 ? -7.173 6.769 19.349 1.00 86.81 213 ALA A C 1
ATOM 1629 O O . ALA A 1 213 ? -8.270 6.249 19.541 1.00 86.81 213 ALA A O 1
ATOM 1630 N N . MET A 1 214 ? -6.790 7.184 18.140 1.00 91.25 214 MET A N 1
ATOM 1631 C CA . MET A 1 214 ? -7.602 7.040 16.935 1.00 91.25 214 MET A CA 1
ATOM 1632 C C . MET A 1 214 ? -6.712 6.733 15.732 1.00 91.25 214 MET A C 1
ATOM 1634 O O . MET A 1 214 ? -5.721 7.427 15.506 1.00 91.25 214 MET A O 1
ATOM 1638 N N . THR A 1 215 ? -7.113 5.746 14.938 1.00 92.19 215 THR A N 1
ATOM 1639 C CA . THR A 1 215 ? -6.556 5.470 13.610 1.00 92.19 215 THR A CA 1
ATOM 1640 C C . THR A 1 215 ? -7.688 5.490 12.589 1.00 92.19 215 THR A C 1
ATOM 1642 O O . THR A 1 215 ? -8.760 4.926 12.839 1.00 92.19 215 THR A O 1
ATOM 1645 N N . ILE A 1 216 ? -7.475 6.145 11.448 1.00 91.50 216 ILE A N 1
ATOM 1646 C CA . ILE A 1 216 ? -8.479 6.270 10.385 1.00 91.50 216 ILE A CA 1
ATOM 1647 C C . ILE A 1 216 ? -7.898 5.810 9.058 1.00 91.50 216 ILE A C 1
ATOM 1649 O O . ILE A 1 216 ? -6.807 6.212 8.672 1.00 91.50 216 ILE A O 1
ATOM 1653 N N . GLN A 1 217 ? -8.676 5.005 8.348 1.00 86.44 217 GLN A N 1
ATOM 1654 C CA . GLN A 1 217 ? -8.416 4.558 6.993 1.00 86.44 217 GLN A CA 1
ATOM 1655 C C . GLN A 1 217 ? -9.547 5.035 6.076 1.00 86.44 217 GLN A C 1
ATOM 1657 O O . GLN A 1 217 ? -10.721 4.785 6.358 1.00 86.44 217 GLN A O 1
ATOM 1662 N N . PHE A 1 218 ? -9.192 5.683 4.966 1.00 82.75 218 PHE A N 1
ATOM 1663 C CA . PHE A 1 218 ? -10.118 5.972 3.869 1.00 82.75 218 PHE A CA 1
ATOM 1664 C C . PHE A 1 218 ? -9.851 5.009 2.712 1.00 82.75 218 PHE A C 1
ATOM 1666 O O . PHE A 1 218 ? -8.731 4.958 2.213 1.00 82.75 218 PHE A O 1
ATOM 1673 N N . GLY A 1 219 ? -10.866 4.255 2.296 1.00 76.69 219 GLY A N 1
ATOM 1674 C CA . GLY A 1 219 ? -10.780 3.292 1.202 1.00 76.69 219 GLY A CA 1
ATOM 1675 C C . GLY A 1 219 ? -9.673 2.264 1.430 1.00 76.69 219 GLY A C 1
ATOM 1676 O O . GLY A 1 219 ? -9.631 1.601 2.472 1.00 76.69 219 GLY A O 1
ATOM 1677 N N . ALA A 1 220 ? -8.782 2.147 0.448 1.00 65.06 220 ALA A N 1
ATOM 1678 C CA . ALA A 1 220 ? -7.638 1.239 0.474 1.00 65.06 220 ALA A CA 1
ATOM 1679 C C . ALA A 1 220 ? -6.349 1.867 1.039 1.00 65.06 220 ALA A C 1
ATOM 1681 O O . ALA A 1 220 ? -5.358 1.155 1.170 1.00 65.06 220 ALA A O 1
ATOM 1682 N N . ASN A 1 221 ? -6.352 3.155 1.402 1.00 68.62 221 ASN A N 1
ATOM 1683 C CA . ASN A 1 221 ? -5.148 3.848 1.877 1.00 68.62 221 ASN A CA 1
ATOM 1684 C C . ASN A 1 221 ? -4.594 3.250 3.182 1.00 68.62 221 ASN A C 1
ATOM 1686 O O . ASN A 1 221 ? -5.298 2.536 3.901 1.00 68.62 221 ASN A O 1
ATOM 1690 N N . GLU A 1 222 ? -3.362 3.614 3.544 1.00 67.00 222 GLU A N 1
ATOM 1691 C CA . GLU A 1 222 ? -2.802 3.303 4.860 1.00 67.00 222 GLU A CA 1
ATOM 1692 C C . GLU A 1 222 ? -3.657 3.904 5.991 1.00 67.00 222 GLU A C 1
ATOM 1694 O O . GLU A 1 222 ? -4.192 5.014 5.901 1.00 67.00 222 GLU A O 1
ATOM 1699 N N . ALA A 1 223 ? -3.797 3.148 7.080 1.00 77.25 223 ALA A N 1
ATOM 1700 C CA . ALA A 1 223 ? -4.464 3.624 8.278 1.00 77.25 223 ALA A CA 1
ATOM 1701 C C . ALA A 1 223 ? -3.569 4.654 8.986 1.00 77.25 223 ALA A C 1
ATOM 1703 O O . ALA A 1 223 ? -2.520 4.315 9.528 1.00 77.25 223 ALA A O 1
ATOM 1704 N N . ALA A 1 224 ? -3.997 5.912 9.010 1.00 76.38 224 ALA A N 1
ATOM 1705 C CA . ALA A 1 224 ? -3.226 6.999 9.590 1.00 76.38 224 ALA A CA 1
ATOM 1706 C C . ALA A 1 224 ? -3.616 7.238 11.059 1.00 76.38 224 ALA A C 1
ATOM 1708 O O . ALA A 1 224 ? -4.813 7.289 11.379 1.00 76.38 224 ALA A O 1
ATOM 1709 N N . PRO A 1 225 ? -2.644 7.425 11.969 1.00 84.94 225 PRO A N 1
ATOM 1710 C CA . PRO A 1 225 ? -2.931 7.860 13.327 1.00 84.94 225 PRO A CA 1
ATOM 1711 C C . PRO A 1 225 ? -3.415 9.312 13.337 1.00 84.94 225 PRO A C 1
ATOM 1713 O O . PRO A 1 225 ? -2.927 10.155 12.584 1.00 84.94 225 PRO A O 1
ATOM 1716 N N . VAL A 1 226 ? -4.373 9.613 14.212 1.00 85.69 226 VAL A N 1
ATOM 1717 C CA . VAL A 1 226 ? -5.005 10.933 14.286 1.00 85.69 226 VAL A CA 1
ATOM 1718 C C . VAL A 1 226 ? -4.955 11.457 15.707 1.00 85.69 226 VAL A C 1
ATOM 1720 O O . VAL A 1 226 ? -5.501 10.857 16.635 1.00 85.69 226 VAL A O 1
ATOM 1723 N N . GLU A 1 227 ? -4.359 12.631 15.873 1.00 84.44 227 GLU A N 1
ATOM 1724 C CA . GLU A 1 227 ? -4.406 13.366 17.130 1.00 84.44 227 GLU A CA 1
ATOM 1725 C C . GLU A 1 227 ? -5.618 14.304 17.162 1.00 84.44 227 GLU A C 1
ATOM 1727 O O . GLU A 1 227 ? -5.977 14.937 16.167 1.00 84.44 227 GLU A O 1
ATOM 1732 N N . ALA A 1 228 ? -6.270 14.401 18.321 1.00 85.00 228 ALA A N 1
ATOM 1733 C CA . ALA A 1 228 ? -7.370 15.337 18.506 1.00 85.00 228 ALA A CA 1
ATOM 1734 C C . ALA A 1 228 ? -6.824 16.746 18.770 1.00 85.00 228 ALA A C 1
ATOM 1736 O O . ALA A 1 228 ? -6.164 16.981 19.784 1.00 85.00 228 ALA A O 1
ATOM 1737 N N . ALA A 1 229 ? -7.176 17.703 17.915 1.00 81.25 229 ALA A N 1
ATOM 1738 C CA . ALA A 1 229 ? -6.977 19.124 18.179 1.00 81.25 229 ALA A CA 1
ATOM 1739 C C . ALA A 1 229 ? -8.246 19.689 18.832 1.00 81.25 229 ALA A C 1
ATOM 1741 O O . ALA A 1 229 ? -9.353 19.454 18.350 1.00 81.25 229 ALA A O 1
ATOM 1742 N N . ASP A 1 230 ? -8.105 20.386 19.963 1.00 84.06 230 ASP A N 1
ATOM 1743 C CA . ASP A 1 230 ? -9.232 20.939 20.733 1.00 84.06 230 ASP A CA 1
ATOM 1744 C C . ASP A 1 230 ? -10.345 19.912 21.054 1.00 84.06 230 ASP A C 1
ATOM 1746 O O . ASP A 1 230 ? -11.526 20.244 21.159 1.00 84.06 230 ASP A O 1
ATOM 1750 N N . GLY A 1 231 ? -9.964 18.640 21.232 1.00 84.19 231 GLY A N 1
ATOM 1751 C CA . GLY A 1 231 ? -10.887 17.545 21.551 1.00 84.19 231 GLY A CA 1
ATOM 1752 C C . GLY A 1 231 ? -11.655 16.976 20.354 1.00 84.19 231 GLY A C 1
ATOM 1753 O O . GLY A 1 231 ? -12.591 16.203 20.554 1.00 84.19 231 GLY A O 1
ATOM 1754 N N . VAL A 1 232 ? -11.273 17.323 19.123 1.00 89.50 232 VAL A N 1
ATOM 1755 C CA . VAL A 1 232 ? -11.885 16.809 17.894 1.00 89.50 232 VAL A CA 1
ATOM 1756 C C . VAL A 1 232 ? -10.813 16.181 17.008 1.00 89.50 232 VAL A C 1
ATOM 1758 O O . VAL A 1 232 ? -9.823 16.820 16.657 1.00 89.50 232 VAL A O 1
ATOM 1761 N N . TYR A 1 233 ? -11.021 14.928 16.617 1.00 89.81 233 TYR A N 1
ATOM 1762 C CA . TYR A 1 233 ? -10.262 14.295 15.546 1.00 89.81 233 TYR A CA 1
ATOM 1763 C C . TYR A 1 233 ? -10.734 14.884 14.223 1.00 89.81 233 TYR A C 1
ATOM 1765 O O . TYR A 1 233 ? -11.924 14.822 13.930 1.00 89.81 233 TYR A O 1
ATOM 1773 N N . THR A 1 234 ? -9.825 15.472 13.446 1.00 90.12 234 THR A N 1
ATOM 1774 C CA . THR A 1 234 ? -10.114 15.977 12.098 1.00 90.12 234 THR A CA 1
ATOM 1775 C C . THR A 1 234 ? -9.103 15.384 11.135 1.00 90.12 234 THR A C 1
ATOM 1777 O O . THR A 1 234 ? -7.904 15.564 11.330 1.00 90.12 234 THR A O 1
ATOM 1780 N N . VAL A 1 235 ? -9.584 14.708 10.096 1.00 86.44 235 VAL A N 1
ATOM 1781 C CA . VAL A 1 235 ? -8.734 14.178 9.026 1.00 86.44 235 VAL A CA 1
ATOM 1782 C C . VAL A 1 235 ? -9.324 14.571 7.696 1.00 86.44 235 VAL A C 1
ATOM 1784 O O . VAL A 1 235 ? -10.506 14.338 7.459 1.00 86.44 235 VAL A O 1
ATOM 1787 N N . THR A 1 236 ? -8.488 15.126 6.829 1.00 83.62 236 THR A N 1
ATOM 1788 C CA . THR A 1 236 ? -8.818 15.337 5.424 1.00 83.62 236 THR A CA 1
ATOM 1789 C C . THR A 1 236 ? -7.983 14.381 4.585 1.00 83.62 236 THR A C 1
ATOM 1791 O O . THR A 1 236 ? -6.768 14.324 4.750 1.00 83.62 236 THR A O 1
ATOM 1794 N N . GLY A 1 237 ? -8.634 13.622 3.710 1.00 75.94 237 GLY A N 1
ATOM 1795 C CA . GLY A 1 237 ? -7.992 12.661 2.817 1.00 75.94 237 GLY A CA 1
ATOM 1796 C C . GLY A 1 237 ? -8.826 12.421 1.563 1.00 75.94 237 GLY A C 1
ATOM 1797 O O . GLY A 1 237 ? -9.764 13.158 1.280 1.00 75.94 237 GLY A O 1
ATOM 1798 N N . SER A 1 238 ? -8.504 11.388 0.805 1.00 72.94 238 SER A N 1
ATOM 1799 C CA . SER A 1 238 ? -9.289 10.912 -0.340 1.00 72.94 238 SER A CA 1
ATOM 1800 C C . SER A 1 238 ? -9.531 9.415 -0.168 1.00 72.94 238 SER A C 1
ATOM 1802 O O . SER A 1 238 ? -8.797 8.769 0.571 1.00 72.94 238 SER A O 1
ATOM 1804 N N . TYR A 1 239 ? -10.542 8.839 -0.818 1.00 65.56 239 TYR A N 1
ATOM 1805 C CA . TYR A 1 239 ? -10.734 7.380 -0.784 1.00 65.56 239 TYR A CA 1
ATOM 1806 C C . TYR A 1 239 ? -9.710 6.616 -1.642 1.00 65.56 239 TYR A C 1
ATOM 1808 O O . TYR A 1 239 ? -9.492 5.429 -1.426 1.00 65.56 239 TYR A O 1
ATOM 1816 N N . SER A 1 240 ? -9.065 7.314 -2.576 1.00 55.78 240 SER A N 1
ATOM 1817 C CA . SER A 1 240 ? -8.345 6.756 -3.724 1.00 55.78 240 SER A CA 1
ATOM 1818 C C . SER A 1 240 ? -6.905 7.273 -3.866 1.00 55.78 240 SER A C 1
ATOM 1820 O O . SER A 1 240 ? -6.418 7.436 -4.981 1.00 55.78 240 SER A O 1
ATOM 1822 N N . GLY A 1 241 ? -6.246 7.684 -2.778 1.00 49.97 241 GLY A N 1
ATOM 1823 C CA . GLY A 1 241 ? -4.904 8.286 -2.851 1.00 49.97 241 GLY A CA 1
ATOM 1824 C C . GLY A 1 241 ? -4.808 9.596 -3.660 1.00 49.97 241 GLY A C 1
ATOM 1825 O O . GLY A 1 241 ? -3.722 10.146 -3.805 1.00 49.97 241 GLY A O 1
ATOM 1826 N N . GLY A 1 242 ? -5.932 10.141 -4.155 1.00 44.50 242 GLY A N 1
ATOM 1827 C CA . GLY A 1 242 ? -5.977 11.361 -4.973 1.00 44.50 242 GLY A CA 1
ATOM 1828 C C . GLY A 1 242 ? -6.549 11.189 -6.384 1.00 44.50 242 GLY A C 1
ATOM 1829 O O . GLY A 1 242 ? -6.478 12.137 -7.163 1.00 44.50 242 GLY A O 1
ATOM 1830 N N . VAL A 1 243 ? -7.141 10.042 -6.734 1.00 38.75 243 VAL A N 1
ATOM 1831 C CA . VAL A 1 243 ? -7.733 9.838 -8.067 1.00 38.75 243 VAL A CA 1
ATOM 1832 C C . VAL A 1 243 ? -9.255 9.956 -8.020 1.00 38.75 243 VAL A C 1
ATOM 1834 O O . VAL A 1 243 ? -9.949 9.160 -7.396 1.00 38.75 243 VAL A O 1
ATOM 1837 N N . THR A 1 244 ? -9.797 10.982 -8.672 1.00 39.19 244 THR A N 1
ATOM 1838 C CA . THR A 1 244 ? -11.242 11.124 -8.900 1.00 39.19 244 THR A CA 1
ATOM 1839 C C . THR A 1 244 ? -11.743 9.885 -9.642 1.00 39.19 244 THR A C 1
ATOM 1841 O O . THR A 1 244 ? -11.111 9.507 -10.627 1.00 39.19 244 THR A O 1
ATOM 1844 N N . ALA A 1 245 ? -12.844 9.272 -9.187 1.00 37.59 245 ALA A N 1
ATOM 1845 C CA . ALA A 1 245 ? -13.451 8.096 -9.813 1.00 37.59 245 ALA A CA 1
ATOM 1846 C C . ALA A 1 245 ? -13.476 8.242 -11.345 1.00 37.59 245 ALA A C 1
ATOM 1848 O O . ALA A 1 245 ? -14.197 9.079 -11.898 1.00 37.59 245 ALA A O 1
ATOM 1849 N N . LYS A 1 246 ? -12.631 7.469 -12.034 1.00 42.00 246 LYS A N 1
ATOM 1850 C CA . LYS A 1 246 ? -12.678 7.350 -13.489 1.00 42.00 246 LYS A CA 1
ATOM 1851 C C . LYS A 1 246 ? -13.794 6.365 -13.805 1.00 42.00 246 LYS A C 1
ATOM 1853 O O . LYS A 1 246 ? -13.868 5.299 -13.203 1.00 42.00 246 LYS A O 1
ATOM 1858 N N . GLU A 1 247 ? -14.684 6.735 -14.726 1.00 42.31 247 GLU A N 1
ATOM 1859 C CA . GLU A 1 247 ? -15.672 5.797 -15.259 1.00 42.31 247 GLU A CA 1
ATOM 1860 C C . GLU A 1 247 ? -14.955 4.510 -15.684 1.00 42.31 247 GLU A C 1
ATOM 1862 O O . GLU A 1 247 ? -13.884 4.577 -16.288 1.00 42.31 247 GLU A O 1
ATOM 1867 N N . LYS A 1 248 ? -15.545 3.351 -15.370 1.00 40.06 248 LYS A N 1
ATOM 1868 C CA . LYS A 1 248 ? -15.087 2.030 -15.812 1.00 40.06 248 LYS A CA 1
ATOM 1869 C C . LYS A 1 248 ? -15.139 1.949 -17.341 1.00 40.06 248 LYS A C 1
ATOM 1871 O O . LYS A 1 248 ? -16.064 1.383 -17.921 1.00 40.06 248 LYS A O 1
ATOM 1876 N N . THR A 1 249 ? -14.169 2.548 -18.013 1.00 44.53 249 THR A N 1
ATOM 1877 C CA . THR A 1 249 ? -13.834 2.218 -19.390 1.00 44.53 249 THR A CA 1
ATOM 1878 C C . THR A 1 249 ? -13.198 0.840 -19.357 1.00 44.53 249 THR A C 1
ATOM 1880 O O . THR A 1 249 ? -12.243 0.631 -18.618 1.00 44.53 249 THR A O 1
ATOM 1883 N N . GLU A 1 250 ? -13.748 -0.114 -20.114 1.00 50.38 250 GLU A N 1
ATOM 1884 C CA . GLU A 1 250 ? -13.058 -1.372 -20.408 1.00 50.38 250 GLU A CA 1
ATOM 1885 C C . GLU A 1 250 ? -11.695 -1.020 -21.017 1.00 50.38 250 GLU A C 1
ATOM 1887 O O . GLU A 1 250 ? -11.607 -0.649 -22.190 1.00 50.38 250 GLU A O 1
ATOM 1892 N N . HIS A 1 251 ? -10.650 -1.043 -20.192 1.00 62.19 251 HIS A N 1
ATOM 1893 C CA . HIS A 1 251 ? -9.291 -0.804 -20.640 1.00 62.19 251 HIS A CA 1
ATOM 1894 C C . HIS A 1 251 ? -8.763 -2.092 -21.256 1.00 62.19 251 HIS A C 1
ATOM 1896 O O . HIS A 1 251 ? -8.861 -3.164 -20.661 1.00 62.19 251 HIS A O 1
ATOM 1902 N N . VAL A 1 252 ? -8.269 -2.000 -22.486 1.00 77.19 252 VAL A N 1
ATOM 1903 C CA . VAL A 1 252 ? -7.671 -3.139 -23.180 1.00 77.19 252 VAL A CA 1
ATOM 1904 C C . VAL A 1 252 ? -6.172 -3.026 -22.992 1.00 77.19 252 VAL A C 1
ATOM 1906 O O . VAL A 1 252 ? -5.563 -2.113 -23.550 1.00 77.19 252 VAL A O 1
ATOM 1909 N N . THR A 1 253 ? -5.588 -3.968 -22.247 1.00 88.50 253 THR A N 1
ATOM 1910 C CA . THR A 1 253 ? -4.142 -4.015 -22.022 1.00 88.50 253 THR A CA 1
ATOM 1911 C C . THR A 1 253 ? -3.394 -3.972 -23.353 1.00 88.50 253 THR A C 1
ATOM 1913 O O . THR A 1 253 ? -3.661 -4.770 -24.258 1.00 88.50 253 THR A O 1
ATOM 1916 N N . SER A 1 254 ? -2.466 -3.025 -23.494 1.00 92.50 254 SER A N 1
ATOM 1917 C CA . SER A 1 254 ? -1.756 -2.777 -24.752 1.00 92.50 254 SER A CA 1
ATOM 1918 C C . SER A 1 254 ? -0.247 -2.671 -24.545 1.00 92.50 254 SER A C 1
ATOM 1920 O O . SER A 1 254 ? 0.212 -2.079 -23.575 1.00 92.50 254 SER A O 1
ATOM 1922 N N . ASN A 1 255 ? 0.536 -3.264 -25.453 1.00 94.94 255 ASN A N 1
ATOM 1923 C CA . ASN A 1 255 ? 1.998 -3.183 -25.426 1.00 94.94 255 ASN A CA 1
ATOM 1924 C C . ASN A 1 255 ? 2.454 -1.824 -25.984 1.00 94.94 255 ASN A C 1
ATOM 1926 O O . ASN A 1 255 ? 2.519 -1.631 -27.204 1.00 94.94 255 ASN A O 1
ATOM 1930 N N . VAL A 1 256 ? 2.743 -0.887 -25.083 1.00 96.44 256 VAL A N 1
ATOM 1931 C CA . VAL A 1 256 ? 3.057 0.510 -25.406 1.00 96.44 256 VAL A CA 1
ATOM 1932 C C . VAL A 1 256 ? 4.519 0.714 -25.774 1.00 96.44 256 VAL A C 1
ATOM 1934 O O . VAL A 1 256 ? 4.811 1.462 -26.715 1.00 96.44 256 VAL A O 1
ATOM 1937 N N . LEU A 1 257 ? 5.427 0.002 -25.106 1.00 97.56 257 LEU A N 1
ATOM 1938 C CA . LEU A 1 257 ? 6.862 0.043 -25.370 1.00 97.56 257 LEU A CA 1
ATOM 1939 C C . LEU A 1 257 ? 7.394 -1.384 -25.524 1.00 97.56 257 LEU A C 1
ATOM 1941 O O . LEU A 1 257 ? 7.190 -2.212 -24.646 1.00 97.56 257 LEU A O 1
ATOM 1945 N N . ASN A 1 258 ? 8.097 -1.664 -26.616 1.00 96.94 258 ASN A N 1
ATOM 1946 C CA . ASN A 1 258 ? 8.647 -2.972 -26.946 1.00 96.94 258 ASN A CA 1
ATOM 1947 C C . ASN A 1 258 ? 10.036 -2.809 -27.568 1.00 96.94 258 ASN A C 1
ATOM 1949 O O . ASN A 1 258 ? 10.160 -2.381 -28.719 1.00 96.94 258 ASN A O 1
ATOM 1953 N N . TYR A 1 259 ? 11.063 -3.169 -26.806 1.00 97.62 259 TYR A N 1
ATOM 1954 C CA . TYR A 1 259 ? 12.461 -3.109 -27.205 1.00 97.62 259 TYR A CA 1
ATOM 1955 C C . TYR A 1 259 ? 13.032 -4.523 -27.289 1.00 97.62 259 TYR A C 1
ATOM 1957 O O . TYR A 1 259 ? 13.446 -5.110 -26.291 1.00 97.62 259 TYR A O 1
ATOM 1965 N N . GLY A 1 260 ? 13.071 -5.062 -28.506 1.00 95.69 260 GLY A N 1
ATOM 1966 C CA . GLY A 1 260 ? 13.650 -6.381 -28.776 1.00 95.69 260 GLY A CA 1
ATOM 1967 C C . GLY A 1 260 ? 15.154 -6.368 -29.056 1.00 95.69 260 GLY A C 1
ATOM 1968 O O . GLY A 1 260 ? 15.673 -7.389 -29.463 1.00 95.69 260 GLY A O 1
ATOM 19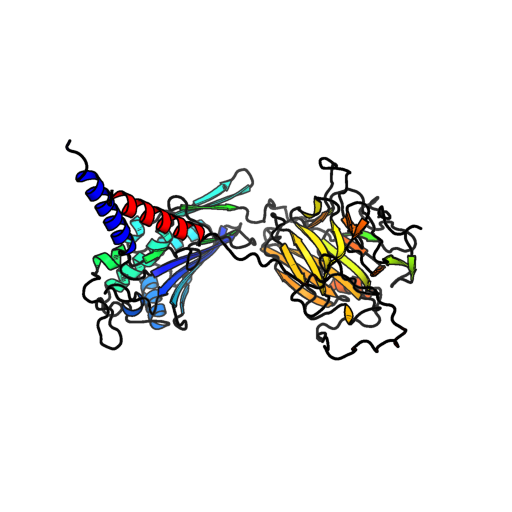69 N N . PHE A 1 261 ? 15.829 -5.212 -28.984 1.00 97.50 261 PHE A N 1
ATOM 1970 C CA . PHE A 1 261 ? 17.292 -5.048 -29.116 1.00 97.50 261 PHE A CA 1
ATOM 1971 C C . PHE A 1 261 ? 17.984 -5.789 -30.279 1.00 97.50 261 PHE A C 1
ATOM 1973 O O . PHE A 1 261 ? 19.175 -6.105 -30.232 1.00 97.50 261 PHE A O 1
ATOM 1980 N N . ASN A 1 262 ? 17.264 -5.982 -31.385 1.00 96.25 262 ASN A N 1
ATOM 1981 C CA . ASN A 1 262 ? 17.731 -6.701 -32.565 1.00 96.25 262 ASN A CA 1
ATOM 1982 C C . ASN A 1 262 ? 18.606 -5.811 -33.474 1.00 96.25 262 ASN A C 1
ATOM 1984 O O . ASN A 1 262 ? 18.261 -5.502 -34.616 1.00 96.25 262 ASN A O 1
ATOM 1988 N N . GLY A 1 263 ? 19.744 -5.369 -32.930 1.00 96.12 263 GLY A N 1
ATOM 1989 C CA . GLY A 1 263 ? 20.731 -4.525 -33.609 1.00 96.12 263 GLY A CA 1
ATOM 1990 C C . GLY A 1 263 ? 20.404 -3.027 -33.621 1.00 96.12 263 GLY A C 1
ATOM 1991 O O . GLY A 1 263 ? 21.154 -2.246 -34.211 1.00 96.12 263 GLY A O 1
ATOM 1992 N N . ASP A 1 264 ? 19.307 -2.610 -32.986 1.00 95.81 264 ASP A N 1
ATOM 1993 C CA . ASP A 1 264 ? 18.965 -1.210 -32.748 1.00 95.81 264 ASP A CA 1
ATOM 1994 C C . ASP A 1 264 ? 18.214 -1.009 -31.413 1.00 95.81 264 ASP A C 1
ATOM 1996 O O . ASP A 1 264 ? 18.007 -1.950 -30.648 1.00 95.81 264 ASP A O 1
ATOM 2000 N N . LEU A 1 265 ? 17.887 0.248 -31.100 1.00 97.00 265 LEU A N 1
ATOM 2001 C CA . LEU A 1 265 ? 17.232 0.675 -29.855 1.00 97.00 265 LEU A CA 1
ATOM 2002 C C . LEU A 1 265 ? 15.766 1.102 -30.073 1.00 97.00 265 LEU A C 1
ATOM 2004 O O . LEU A 1 265 ? 15.227 1.899 -29.302 1.00 97.00 265 LEU A O 1
ATOM 2008 N N . LYS A 1 266 ? 15.134 0.649 -31.163 1.00 96.56 266 LYS A N 1
ATOM 2009 C CA . LYS A 1 266 ? 13.822 1.164 -31.565 1.00 96.56 266 LYS A CA 1
ATOM 2010 C C . LYS A 1 266 ? 12.680 0.607 -30.733 1.00 96.56 266 LYS A C 1
ATOM 2012 O O . LYS A 1 266 ? 12.688 -0.565 -30.364 1.00 96.56 266 LYS A O 1
ATOM 2017 N N . ASN A 1 267 ? 11.662 1.441 -30.529 1.00 96.69 267 ASN A N 1
ATOM 2018 C CA . ASN A 1 267 ? 10.388 1.001 -29.986 1.00 96.69 267 ASN A CA 1
ATOM 2019 C C . ASN A 1 267 ? 9.516 0.373 -31.087 1.00 96.69 267 ASN A C 1
ATOM 2021 O O . ASN A 1 267 ? 9.207 1.018 -32.091 1.00 96.69 267 ASN A O 1
ATOM 2025 N N . ALA A 1 268 ? 9.069 -0.864 -30.874 1.00 95.06 268 ALA A N 1
ATOM 2026 C CA . ALA A 1 268 ? 8.084 -1.551 -31.711 1.00 95.06 268 ALA A CA 1
ATOM 2027 C C . ALA A 1 268 ? 6.659 -1.559 -31.112 1.00 95.06 268 ALA A C 1
ATOM 2029 O O . ALA A 1 268 ? 5.752 -2.142 -31.709 1.00 95.06 268 ALA A O 1
ATOM 2030 N N . GLY A 1 269 ? 6.465 -0.952 -29.936 1.00 93.88 269 GLY A N 1
ATOM 2031 C CA . GLY A 1 269 ? 5.177 -0.835 -29.253 1.00 93.88 269 GLY A CA 1
ATOM 2032 C C . GLY A 1 269 ? 4.236 0.185 -29.901 1.00 93.88 269 GLY A C 1
ATOM 2033 O O . GLY A 1 269 ? 4.557 0.823 -30.907 1.00 93.88 269 GLY A O 1
ATOM 2034 N N . THR A 1 270 ? 3.040 0.341 -29.332 1.00 91.94 270 THR A N 1
ATOM 2035 C CA . THR A 1 270 ? 2.009 1.231 -29.893 1.00 91.94 270 THR A CA 1
ATOM 2036 C C . THR A 1 270 ? 2.333 2.717 -29.750 1.00 91.94 270 THR A C 1
ATOM 2038 O O . THR A 1 270 ? 1.832 3.518 -30.544 1.00 91.94 270 THR A O 1
ATOM 2041 N N . GLU A 1 271 ? 3.174 3.112 -28.790 1.00 87.00 271 GLU A N 1
ATOM 2042 C CA . GLU A 1 271 ? 3.615 4.502 -28.667 1.00 87.00 271 GLU A CA 1
ATOM 2043 C C . GLU A 1 271 ? 4.796 4.810 -29.601 1.00 87.00 271 GLU A C 1
ATOM 2045 O O . GLU A 1 271 ? 5.972 4.708 -29.240 1.00 87.00 271 GLU A O 1
ATOM 2050 N N . ALA A 1 272 ? 4.474 5.204 -30.834 1.00 76.44 272 ALA A N 1
ATOM 2051 C CA . ALA A 1 272 ? 5.468 5.581 -31.835 1.00 76.44 272 ALA A CA 1
ATOM 2052 C C . ALA A 1 272 ? 6.404 6.714 -31.352 1.00 76.44 272 ALA A C 1
ATOM 2054 O O . ALA A 1 272 ? 5.996 7.603 -30.605 1.00 76.44 272 ALA A O 1
ATOM 2055 N N . GLU A 1 273 ? 7.648 6.715 -31.848 1.00 83.81 273 GLU A N 1
ATOM 2056 C CA . GLU A 1 273 ? 8.677 7.734 -31.551 1.00 83.81 273 GLU A CA 1
ATOM 2057 C C . GLU A 1 273 ? 9.167 7.752 -30.088 1.00 83.81 273 GLU A C 1
ATOM 2059 O O . GLU A 1 273 ? 9.540 8.803 -29.558 1.00 83.81 273 GLU A O 1
ATOM 2064 N N . ASN A 1 274 ? 9.195 6.581 -29.447 1.00 90.88 274 ASN A N 1
ATOM 2065 C CA . ASN A 1 274 ? 9.784 6.371 -28.122 1.00 90.88 274 ASN A CA 1
ATOM 2066 C C . ASN A 1 274 ? 11.062 5.514 -28.167 1.00 90.88 274 ASN A C 1
ATOM 2068 O O . ASN A 1 274 ? 11.312 4.721 -27.270 1.00 90.88 274 ASN A O 1
ATOM 2072 N N . ASP A 1 275 ? 11.870 5.649 -29.220 1.00 96.44 275 ASP A N 1
ATOM 2073 C CA . ASP A 1 275 ? 13.148 4.934 -29.325 1.00 96.44 275 ASP A CA 1
ATOM 2074 C C . ASP A 1 275 ? 14.074 5.295 -28.153 1.00 96.44 275 ASP A C 1
ATOM 2076 O O . ASP A 1 275 ? 14.200 6.468 -27.783 1.00 96.44 275 ASP A O 1
ATOM 2080 N N . LEU A 1 276 ? 14.760 4.293 -27.600 1.00 96.50 276 LEU A N 1
ATOM 2081 C CA . LEU A 1 276 ? 15.803 4.530 -26.609 1.00 96.50 276 LEU A CA 1
ATOM 2082 C C . LEU A 1 276 ? 17.041 5.127 -27.285 1.00 96.50 276 LEU A C 1
ATOM 2084 O O . LEU A 1 276 ? 17.347 4.885 -28.456 1.00 96.50 276 LEU A O 1
ATOM 2088 N N . THR A 1 277 ? 17.802 5.886 -26.511 1.00 95.25 277 THR A N 1
ATOM 2089 C CA . THR A 1 277 ? 19.077 6.464 -26.932 1.00 95.25 277 THR A CA 1
ATOM 2090 C C . THR A 1 277 ? 20.209 5.929 -26.074 1.00 95.25 277 THR A C 1
ATOM 2092 O O . THR A 1 277 ? 20.019 5.587 -24.909 1.00 95.25 277 THR A O 1
ATOM 2095 N N . TYR A 1 278 ? 21.404 5.842 -26.654 1.00 94.31 278 TYR A N 1
ATOM 2096 C CA . TYR A 1 278 ? 22.593 5.475 -25.897 1.00 94.31 278 TYR A CA 1
ATOM 2097 C C . TYR A 1 278 ? 22.977 6.628 -24.968 1.00 94.31 278 TYR A C 1
ATOM 2099 O O . TYR A 1 278 ? 23.173 7.756 -25.426 1.00 94.31 278 TYR A O 1
ATOM 2107 N N . GLY A 1 279 ? 23.029 6.349 -23.668 1.00 90.69 279 GLY A N 1
ATOM 2108 C CA . GLY A 1 279 ? 23.148 7.362 -22.635 1.00 90.69 279 GLY A CA 1
ATOM 2109 C C . GLY A 1 279 ? 24.497 8.085 -22.631 1.00 90.69 279 GLY A C 1
ATOM 2110 O O . GLY A 1 279 ? 25.542 7.501 -22.930 1.00 90.69 279 GLY A O 1
ATOM 2111 N N . ASN A 1 280 ? 24.489 9.363 -22.251 1.00 86.50 280 ASN A N 1
ATOM 2112 C CA . ASN A 1 280 ? 25.700 10.181 -22.184 1.00 86.50 280 ASN A CA 1
ATOM 2113 C C . ASN A 1 280 ? 26.654 9.677 -21.094 1.00 86.50 280 ASN A C 1
ATOM 2115 O O . ASN A 1 280 ? 26.231 9.373 -19.990 1.00 86.50 280 ASN A O 1
ATOM 2119 N N . GLY A 1 281 ? 27.955 9.626 -21.377 1.00 84.50 281 GLY A N 1
ATOM 2120 C CA . GLY A 1 281 ? 28.940 9.104 -20.421 1.00 84.50 281 GLY A CA 1
ATOM 2121 C C . GLY A 1 281 ? 28.990 7.576 -20.335 1.00 84.50 281 GLY A C 1
ATOM 2122 O O . GLY A 1 281 ? 29.805 7.060 -19.574 1.00 84.50 281 GLY A O 1
ATOM 2123 N N . SER A 1 282 ? 28.175 6.863 -21.125 1.00 90.12 282 SER A N 1
ATOM 2124 C CA . SER A 1 282 ? 28.330 5.418 -21.318 1.00 90.12 282 SER A CA 1
ATOM 2125 C C . SER A 1 282 ? 29.632 5.083 -22.056 1.00 90.12 282 SER A C 1
ATOM 2127 O O . SER A 1 282 ? 30.234 5.953 -22.695 1.00 90.12 282 SER A O 1
ATOM 2129 N N . THR A 1 283 ? 30.048 3.814 -22.004 1.00 86.31 283 THR A N 1
ATOM 2130 C CA . THR A 1 283 ? 31.273 3.306 -22.645 1.00 86.31 283 THR A CA 1
ATOM 2131 C C . THR A 1 283 ? 31.429 3.778 -24.098 1.00 86.31 283 THR A C 1
ATOM 2133 O O . THR A 1 283 ? 30.477 3.775 -24.887 1.00 86.31 283 THR A O 1
ATOM 2136 N N . GLU A 1 284 ? 32.647 4.193 -24.469 1.00 84.81 284 GLU A N 1
ATOM 2137 C CA . GLU A 1 284 ? 32.959 4.645 -25.828 1.00 84.81 284 GLU A CA 1
ATOM 2138 C C . GLU A 1 284 ? 32.728 3.529 -26.863 1.00 84.81 284 GLU A C 1
ATOM 2140 O O . GLU A 1 284 ? 33.122 2.384 -26.660 1.00 84.81 284 GLU A O 1
ATOM 2145 N N . GLY A 1 285 ? 32.138 3.877 -28.012 1.00 85.56 285 GLY A N 1
ATOM 2146 C CA . GLY A 1 285 ? 31.878 2.936 -29.113 1.00 85.56 285 GLY A CA 1
ATOM 2147 C C . GLY A 1 285 ? 30.398 2.698 -29.420 1.00 85.56 285 GLY A C 1
ATOM 2148 O O . GLY A 1 285 ? 30.093 2.199 -30.502 1.00 85.56 285 GLY A O 1
ATOM 2149 N N . GLY A 1 286 ? 29.491 3.145 -28.544 1.00 91.75 286 GLY A N 1
ATOM 2150 C CA . GLY A 1 286 ? 28.042 3.002 -28.724 1.00 91.75 286 GLY A CA 1
ATOM 2151 C C . GLY A 1 286 ? 27.493 1.670 -28.192 1.00 91.75 286 GLY A C 1
ATOM 2152 O O . GLY A 1 286 ? 28.238 0.910 -27.574 1.00 91.75 286 GLY A O 1
ATOM 2153 N N . PRO A 1 287 ? 26.197 1.380 -28.418 1.00 94.81 287 PRO A N 1
ATOM 2154 C CA . PRO A 1 287 ? 25.560 0.171 -27.903 1.00 94.81 287 PRO A CA 1
ATOM 2155 C C . PRO A 1 287 ? 26.160 -1.095 -28.527 1.00 94.81 287 PRO A C 1
ATOM 2157 O O . PRO A 1 287 ? 26.382 -1.159 -29.740 1.00 94.81 287 PRO A O 1
ATOM 2160 N N . ILE A 1 288 ? 26.385 -2.117 -27.697 1.00 96.75 288 ILE A N 1
ATOM 2161 C CA . ILE A 1 288 ? 26.903 -3.425 -28.115 1.00 96.75 288 ILE A CA 1
ATOM 2162 C C . ILE A 1 288 ? 25.761 -4.438 -28.103 1.00 96.75 288 ILE A C 1
ATOM 2164 O O . ILE A 1 288 ? 25.171 -4.704 -27.059 1.00 96.75 288 ILE A O 1
ATOM 2168 N N . PHE A 1 289 ? 25.494 -5.039 -29.262 1.00 97.69 289 PHE A N 1
ATOM 2169 C CA . PHE A 1 289 ? 24.483 -6.082 -29.412 1.00 97.69 289 PHE A CA 1
ATOM 2170 C C . PHE A 1 289 ? 25.141 -7.459 -29.514 1.00 97.69 289 PHE A C 1
ATOM 2172 O O . PHE A 1 289 ? 26.006 -7.677 -30.368 1.00 97.69 289 PHE A O 1
ATOM 2179 N N . THR A 1 290 ? 24.723 -8.383 -28.654 1.00 97.31 290 THR A N 1
ATOM 2180 C CA . THR A 1 290 ? 25.226 -9.764 -28.569 1.00 97.31 290 THR A CA 1
ATOM 2181 C C . THR A 1 290 ? 24.111 -10.768 -28.872 1.00 97.31 290 THR A C 1
ATOM 2183 O O . THR A 1 290 ? 23.007 -10.369 -29.231 1.00 97.31 290 THR A O 1
ATOM 2186 N N . GLU A 1 291 ? 24.397 -12.066 -28.795 1.00 96.56 291 GLU A N 1
ATOM 2187 C CA . GLU A 1 291 ? 23.387 -13.125 -28.906 1.00 96.56 291 GLU A CA 1
ATOM 2188 C C . GLU A 1 291 ? 22.381 -13.029 -27.744 1.00 96.56 291 GLU A C 1
ATOM 2190 O O . GLU A 1 291 ? 22.774 -13.026 -26.575 1.00 96.56 291 GLU A O 1
ATOM 2195 N N . GLY A 1 292 ? 21.097 -12.901 -28.087 1.00 95.44 292 GLY A N 1
ATOM 2196 C CA . GLY A 1 292 ? 19.980 -12.772 -27.151 1.00 95.44 292 GLY A CA 1
ATOM 2197 C C . GLY A 1 292 ? 19.264 -14.091 -26.865 1.00 95.44 292 GLY A C 1
ATOM 2198 O O . GLY A 1 292 ? 19.691 -15.156 -27.316 1.00 95.44 292 GLY A O 1
ATOM 2199 N N . ILE A 1 293 ? 18.150 -14.016 -26.129 1.00 94.44 293 ILE A N 1
ATOM 2200 C CA . ILE A 1 293 ? 17.244 -15.163 -25.952 1.00 94.44 293 ILE A CA 1
ATOM 2201 C C . ILE A 1 293 ? 16.453 -15.418 -27.243 1.00 94.44 293 ILE A C 1
ATOM 2203 O O . ILE A 1 293 ? 16.190 -16.570 -27.588 1.00 94.44 293 ILE A O 1
ATOM 2207 N N . ASP A 1 294 ? 16.134 -14.350 -27.984 1.00 88.81 294 ASP A N 1
ATOM 2208 C CA . ASP A 1 294 ? 15.516 -14.393 -29.310 1.00 88.81 294 ASP A CA 1
ATOM 2209 C C . ASP A 1 294 ? 16.141 -13.337 -30.239 1.00 88.81 294 ASP A C 1
ATOM 2211 O O . ASP A 1 294 ? 15.746 -12.172 -30.271 1.00 88.81 294 ASP A O 1
ATOM 2215 N N . GLY A 1 295 ? 17.148 -13.757 -31.009 1.00 94.44 295 GLY A N 1
ATOM 2216 C CA . GLY A 1 295 ? 17.883 -12.877 -31.917 1.00 94.44 295 GLY A CA 1
ATOM 2217 C C . GLY A 1 295 ? 19.082 -12.214 -31.243 1.00 94.44 295 GLY A C 1
ATOM 2218 O O . GLY A 1 295 ? 20.011 -12.907 -30.820 1.00 94.44 295 GLY A O 1
ATOM 2219 N N . GLN A 1 296 ? 19.114 -10.881 -31.217 1.00 97.94 296 GLN A N 1
ATOM 2220 C CA . GLN A 1 296 ? 20.155 -10.118 -30.525 1.00 97.94 296 GLN A CA 1
ATOM 2221 C C . GLN A 1 296 ? 19.604 -9.379 -29.312 1.00 97.94 296 GLN A C 1
ATOM 2223 O O . GLN A 1 296 ? 18.446 -8.990 -29.298 1.00 97.94 296 GLN A O 1
ATOM 2228 N N . ALA A 1 297 ? 20.483 -9.122 -28.349 1.00 98.00 297 ALA A N 1
ATOM 2229 C CA . ALA A 1 297 ? 20.173 -8.436 -27.105 1.00 98.00 297 ALA A CA 1
ATOM 2230 C C . ALA A 1 297 ? 21.217 -7.357 -26.786 1.00 98.00 297 ALA A C 1
ATOM 2232 O O . ALA A 1 297 ? 22.332 -7.392 -27.322 1.00 98.00 297 ALA A O 1
ATOM 2233 N N . ILE A 1 298 ? 20.886 -6.401 -25.912 1.00 97.88 298 ILE A N 1
ATOM 2234 C CA . ILE A 1 298 ? 21.826 -5.349 -25.502 1.00 97.88 298 ILE A CA 1
ATOM 2235 C C . ILE A 1 298 ? 22.740 -5.861 -24.381 1.00 97.88 298 ILE A C 1
ATOM 2237 O O . ILE A 1 298 ? 22.273 -6.367 -23.360 1.00 97.88 298 ILE A O 1
ATOM 2241 N N . GLN A 1 299 ? 24.055 -5.715 -24.563 1.00 97.31 299 GLN A N 1
ATOM 2242 C CA . GLN A 1 299 ? 25.039 -5.961 -23.509 1.00 97.31 299 GLN A CA 1
ATOM 2243 C C . GLN A 1 299 ? 25.146 -4.732 -22.603 1.00 97.31 299 GLN A C 1
ATOM 2245 O O . GLN A 1 299 ? 25.384 -3.618 -23.073 1.00 97.31 299 GLN A O 1
ATOM 2250 N N . LEU A 1 300 ? 25.048 -4.961 -21.298 1.00 96.38 300 LEU A N 1
ATOM 2251 C CA . LEU A 1 300 ? 25.343 -3.997 -20.247 1.00 96.38 300 LEU A CA 1
ATOM 2252 C C . LEU A 1 300 ? 26.661 -4.401 -19.573 1.00 96.38 300 LEU A C 1
ATOM 2254 O O . LEU A 1 300 ? 26.857 -5.559 -19.200 1.00 96.38 300 LEU A O 1
ATOM 2258 N N . ASP A 1 301 ? 27.591 -3.458 -19.458 1.00 93.38 301 ASP A N 1
ATOM 2259 C CA . ASP A 1 301 ? 28.977 -3.684 -19.017 1.00 93.38 301 ASP A CA 1
ATOM 2260 C C . ASP A 1 301 ? 29.291 -3.057 -17.646 1.00 93.38 301 ASP A C 1
ATOM 2262 O O . ASP A 1 301 ? 30.457 -2.883 -17.285 1.00 93.38 301 ASP A O 1
ATOM 2266 N N . GLY A 1 302 ? 28.258 -2.657 -16.900 1.00 92.38 302 GLY A N 1
ATOM 2267 C CA . GLY A 1 302 ? 28.393 -1.908 -15.651 1.00 92.38 302 GLY A CA 1
ATOM 2268 C C . GLY A 1 302 ? 28.752 -0.427 -15.830 1.00 92.38 302 GLY A C 1
ATOM 2269 O O . GLY A 1 302 ? 28.872 0.281 -14.833 1.00 92.38 302 GLY A O 1
ATOM 2270 N N . ASN A 1 303 ? 28.895 0.064 -17.067 1.00 92.00 303 ASN A N 1
ATOM 2271 C CA . ASN A 1 303 ? 29.127 1.478 -17.395 1.00 92.00 303 ASN A CA 1
ATOM 2272 C C . ASN A 1 303 ? 28.229 1.970 -18.542 1.00 92.00 303 ASN A C 1
ATOM 2274 O O . ASN A 1 303 ? 28.479 3.025 -19.118 1.00 92.00 303 ASN A O 1
ATOM 2278 N N . THR A 1 304 ? 27.182 1.222 -18.876 1.00 92.06 304 THR A N 1
ATOM 2279 C CA . THR A 1 304 ? 26.258 1.525 -19.968 1.00 92.06 304 THR A CA 1
ATOM 2280 C C . THR A 1 304 ? 24.863 1.760 -19.416 1.00 92.06 304 THR A C 1
ATOM 2282 O O . THR A 1 304 ? 24.399 0.998 -18.574 1.00 92.06 304 THR A O 1
ATOM 2285 N N . TYR A 1 305 ? 24.173 2.783 -19.922 1.00 93.94 305 TYR A N 1
ATOM 2286 C CA . TYR A 1 305 ? 22.730 2.922 -19.744 1.00 93.94 305 TYR A CA 1
ATOM 2287 C C . TYR A 1 305 ? 22.066 3.416 -21.030 1.00 93.94 305 TYR A C 1
ATOM 2289 O O . TYR A 1 305 ? 22.696 4.044 -21.890 1.00 93.94 305 TYR A O 1
ATOM 2297 N N . LEU A 1 306 ? 20.773 3.138 -21.155 1.00 95.75 306 LEU A N 1
ATOM 2298 C CA . LEU A 1 306 ? 19.930 3.639 -22.233 1.00 95.75 306 LEU A CA 1
ATOM 2299 C C . LEU A 1 306 ? 18.947 4.661 -21.666 1.00 95.75 306 LEU A C 1
ATOM 2301 O O . LEU A 1 306 ? 18.414 4.456 -20.580 1.00 95.75 306 LEU A O 1
ATOM 2305 N N . ALA A 1 307 ? 18.692 5.741 -22.397 1.00 93.75 307 ALA A N 1
ATOM 2306 C CA . ALA A 1 307 ? 17.775 6.799 -21.988 1.00 93.75 307 ALA A CA 1
ATOM 2307 C C . ALA A 1 307 ? 16.551 6.832 -22.902 1.00 93.75 307 ALA A C 1
ATOM 2309 O O . ALA A 1 307 ? 16.688 6.892 -24.130 1.00 93.75 307 ALA A O 1
ATOM 2310 N N . SER A 1 308 ? 15.361 6.827 -22.309 1.00 93.94 308 SER A N 1
ATOM 2311 C CA . SER A 1 308 ? 14.120 7.102 -23.035 1.00 93.94 308 SER A CA 1
ATOM 2312 C C . SER A 1 308 ? 13.978 8.595 -23.362 1.00 93.94 308 SER A C 1
ATOM 2314 O O . SER A 1 308 ? 14.675 9.440 -22.789 1.00 93.94 308 SER A O 1
ATOM 2316 N N . PRO A 1 309 ? 13.072 8.964 -24.283 1.00 91.56 309 PRO A N 1
ATOM 2317 C CA . PRO A 1 309 ? 12.722 10.361 -24.485 1.00 91.56 309 PRO A CA 1
ATOM 2318 C C . PRO A 1 309 ? 12.144 10.996 -23.222 1.00 91.56 309 PRO A C 1
ATOM 2320 O O . PRO A 1 309 ? 11.358 10.375 -22.505 1.00 91.56 309 PRO A O 1
ATOM 2323 N N . ASN A 1 310 ? 12.463 12.276 -23.021 1.00 88.75 310 ASN A N 1
ATOM 2324 C CA . ASN A 1 310 ? 11.919 13.094 -21.943 1.00 88.75 310 ASN A CA 1
ATOM 2325 C C . ASN A 1 310 ? 10.402 13.289 -22.112 1.00 88.75 310 ASN A C 1
ATOM 2327 O O . ASN A 1 310 ? 9.957 14.185 -22.835 1.00 88.75 310 ASN A O 1
ATOM 2331 N N . LYS A 1 311 ? 9.623 12.414 -21.474 1.00 88.31 311 LYS A N 1
ATOM 2332 C CA . LYS A 1 311 ? 8.159 12.352 -21.497 1.00 88.31 311 LYS A CA 1
ATOM 2333 C C . LYS A 1 311 ? 7.651 11.727 -20.198 1.00 88.31 311 LYS A C 1
ATOM 2335 O O . LYS A 1 311 ? 8.416 11.144 -19.434 1.00 88.31 311 LYS A O 1
ATOM 2340 N N . THR A 1 312 ? 6.346 11.843 -19.974 1.00 87.69 312 THR A N 1
ATOM 2341 C CA . THR A 1 312 ? 5.663 11.123 -18.899 1.00 87.69 312 THR A CA 1
ATOM 2342 C C . THR A 1 312 ? 5.181 9.767 -19.396 1.00 87.69 312 THR A C 1
ATOM 2344 O O . THR A 1 312 ? 4.456 9.719 -20.386 1.00 87.69 312 THR A O 1
ATOM 2347 N N . TYR A 1 313 ? 5.545 8.708 -18.676 1.00 90.81 313 TYR A N 1
ATOM 2348 C CA . TYR A 1 313 ? 5.085 7.335 -18.893 1.00 90.81 313 TYR A CA 1
ATOM 2349 C C . TYR A 1 313 ? 4.319 6.902 -17.648 1.00 90.81 313 TYR A C 1
ATOM 2351 O O . TYR A 1 313 ? 4.928 6.392 -16.710 1.00 90.81 313 TYR A O 1
ATOM 2359 N N . ALA A 1 314 ? 3.018 7.190 -17.611 1.00 90.06 314 ALA A N 1
ATOM 2360 C CA . ALA A 1 314 ? 2.175 6.944 -16.447 1.00 90.06 314 ALA A CA 1
ATOM 2361 C C . ALA A 1 314 ? 0.833 6.331 -16.855 1.00 90.06 314 ALA A C 1
ATOM 2363 O O . ALA A 1 314 ? 0.147 6.881 -17.720 1.00 90.06 314 ALA A O 1
ATOM 2364 N N . TYR A 1 315 ? 0.460 5.233 -16.202 1.00 90.12 315 TYR A N 1
ATOM 2365 C CA . TYR A 1 315 ? -0.729 4.437 -16.512 1.00 90.12 315 TYR A CA 1
ATOM 2366 C C . TYR A 1 315 ? -1.477 4.073 -15.226 1.00 90.12 315 TYR A C 1
ATOM 2368 O O . TYR A 1 315 ? -0.875 4.012 -14.156 1.00 90.12 315 TYR A O 1
ATOM 2376 N N . ASP A 1 316 ? -2.789 3.844 -15.306 1.00 86.69 316 ASP A N 1
ATOM 2377 C CA . ASP A 1 316 ? -3.577 3.445 -14.126 1.00 86.69 316 ASP A CA 1
ATOM 2378 C C . ASP A 1 316 ? -3.229 2.013 -13.677 1.00 86.69 316 ASP A C 1
ATOM 2380 O O . ASP A 1 316 ? -3.323 1.691 -12.499 1.00 86.69 316 ASP A O 1
ATOM 2384 N N . GLU A 1 317 ? -2.792 1.168 -14.611 1.00 91.62 317 GLU A N 1
ATOM 2385 C CA . GLU A 1 317 ? -2.242 -0.168 -14.386 1.00 91.62 317 GLU A CA 1
ATOM 2386 C C . GLU A 1 317 ? -1.036 -0.359 -15.307 1.00 91.62 317 GLU A C 1
ATOM 2388 O O . GLU A 1 317 ? -0.996 0.206 -16.401 1.00 91.62 317 GLU A O 1
ATOM 2393 N N . MET A 1 318 ? -0.046 -1.147 -14.895 1.00 95.56 318 MET A N 1
ATOM 2394 C CA . MET A 1 318 ? 1.183 -1.305 -15.674 1.00 95.56 318 MET A CA 1
ATOM 2395 C C . MET A 1 318 ? 1.718 -2.724 -15.567 1.00 95.56 318 MET A C 1
ATOM 2397 O O . MET A 1 318 ? 1.728 -3.314 -14.490 1.00 95.56 318 MET A O 1
ATOM 2401 N N . THR A 1 319 ? 2.238 -3.251 -16.671 1.00 97.94 319 THR A N 1
ATOM 2402 C CA . THR A 1 319 ? 3.075 -4.454 -16.643 1.00 97.94 319 THR A CA 1
ATOM 2403 C C . THR A 1 319 ? 4.428 -4.156 -17.258 1.00 97.94 319 THR A C 1
ATOM 2405 O O . THR A 1 319 ? 4.497 -3.599 -18.349 1.00 97.94 319 THR A O 1
ATOM 2408 N N . VAL A 1 320 ? 5.503 -4.554 -16.585 1.00 98.38 320 VAL A N 1
ATOM 2409 C CA . VAL A 1 320 ? 6.869 -4.486 -17.107 1.00 98.38 320 VAL A CA 1
ATOM 2410 C C . VAL A 1 320 ? 7.411 -5.903 -17.205 1.00 98.38 320 VAL A C 1
ATOM 2412 O O . VAL A 1 320 ? 7.437 -6.613 -16.205 1.00 98.38 320 VAL A O 1
ATOM 2415 N N . SER A 1 321 ? 7.848 -6.320 -18.390 1.00 98.00 321 SER A N 1
ATOM 2416 C CA . SER A 1 321 ? 8.439 -7.639 -18.631 1.00 98.00 321 SER A CA 1
ATOM 2417 C C . SER A 1 321 ? 9.773 -7.499 -19.344 1.00 98.00 321 SER A C 1
ATOM 2419 O O . SER A 1 321 ? 9.902 -6.682 -20.251 1.00 98.00 321 SER A O 1
ATOM 2421 N N . PHE A 1 322 ? 10.773 -8.278 -18.951 1.00 97.88 322 PHE A N 1
ATOM 2422 C CA . PHE A 1 322 ? 12.058 -8.315 -19.639 1.00 97.88 322 PHE A CA 1
ATOM 2423 C C . PHE A 1 322 ? 12.763 -9.649 -19.418 1.00 97.88 322 PHE A C 1
ATOM 2425 O O . PHE A 1 322 ? 12.610 -10.289 -18.377 1.00 97.88 322 PHE A O 1
ATOM 2432 N N . TYR A 1 323 ? 13.579 -10.048 -20.389 1.00 97.81 323 TYR A N 1
ATOM 2433 C CA . TYR A 1 323 ? 14.536 -11.129 -20.209 1.00 97.81 323 TYR A CA 1
ATOM 2434 C C . TYR A 1 323 ? 15.872 -10.556 -19.771 1.00 97.81 323 TYR A C 1
ATOM 2436 O O . TYR A 1 323 ? 16.366 -9.586 -20.348 1.00 97.81 323 TYR A O 1
ATOM 2444 N N . TYR A 1 324 ? 16.481 -11.179 -18.771 1.00 97.75 324 TYR A N 1
ATOM 2445 C CA . TYR A 1 324 ? 17.803 -10.791 -18.314 1.00 97.75 324 TYR A CA 1
ATOM 2446 C C . TYR A 1 324 ? 18.670 -12.014 -18.052 1.00 97.75 324 TYR A C 1
ATOM 2448 O O . TYR A 1 324 ? 18.223 -12.981 -17.434 1.00 97.75 324 TYR A O 1
ATOM 2456 N N . LYS A 1 325 ? 19.921 -11.939 -18.500 1.00 97.31 325 LYS A N 1
ATOM 2457 C CA . LYS A 1 325 ? 20.986 -12.871 -18.142 1.00 97.31 325 LYS A CA 1
ATOM 2458 C C . LYS A 1 325 ? 22.072 -12.100 -17.409 1.00 97.31 325 LYS A C 1
ATOM 2460 O O . LYS A 1 325 ? 22.756 -11.274 -18.011 1.00 97.31 325 LYS A O 1
ATOM 2465 N N . MET A 1 326 ? 22.206 -12.338 -16.108 1.00 96.69 326 MET A N 1
ATOM 2466 C CA . MET A 1 326 ? 23.172 -11.621 -15.275 1.00 96.69 326 MET A CA 1
ATOM 2467 C C . MET A 1 326 ? 24.564 -12.239 -15.405 1.00 96.69 326 MET A C 1
ATOM 2469 O O . MET A 1 326 ? 24.729 -13.414 -15.096 1.00 96.69 326 MET A O 1
ATOM 2473 N N . ASP A 1 327 ? 25.565 -11.444 -15.785 1.00 94.75 327 ASP A N 1
ATOM 2474 C CA . ASP A 1 327 ? 26.960 -11.915 -15.816 1.00 94.75 327 ASP A CA 1
ATOM 2475 C C . ASP A 1 327 ? 27.548 -11.902 -14.394 1.00 94.75 327 ASP A C 1
ATOM 2477 O O . ASP A 1 327 ? 28.135 -12.868 -13.906 1.00 94.75 327 ASP A O 1
ATOM 2481 N N . ALA A 1 328 ? 27.374 -10.773 -13.700 1.00 91.62 328 ALA A N 1
ATOM 2482 C CA . ALA A 1 328 ? 27.808 -10.582 -12.325 1.00 91.62 328 ALA A CA 1
ATOM 2483 C C . ALA A 1 328 ? 26.985 -9.493 -11.635 1.00 91.62 328 ALA A C 1
ATOM 2485 O O . ALA A 1 328 ? 26.596 -8.492 -12.243 1.00 91.62 328 ALA A O 1
ATOM 2486 N N . TYR A 1 329 ? 26.804 -9.646 -10.326 1.00 90.69 329 TYR A N 1
ATOM 2487 C CA . TYR A 1 329 ? 26.332 -8.562 -9.479 1.00 90.69 329 TYR A CA 1
ATOM 2488 C C . TYR A 1 329 ? 27.490 -7.619 -9.118 1.00 90.69 329 TYR A C 1
ATOM 2490 O O . TYR A 1 329 ? 28.590 -8.050 -8.760 1.00 90.69 329 TYR A O 1
ATOM 2498 N N . THR A 1 330 ? 27.238 -6.315 -9.200 1.00 86.50 330 THR A N 1
ATOM 2499 C CA . THR A 1 330 ? 28.237 -5.275 -8.942 1.00 86.50 330 THR A CA 1
ATOM 2500 C C . THR A 1 330 ? 27.916 -4.606 -7.614 1.00 86.50 330 THR A C 1
ATOM 2502 O O . THR A 1 330 ? 26.822 -4.094 -7.421 1.00 86.50 330 THR A O 1
ATOM 2505 N N . ASN A 1 331 ? 28.870 -4.574 -6.682 1.00 83.50 331 ASN A N 1
ATOM 2506 C CA . ASN A 1 331 ? 28.678 -3.826 -5.440 1.00 83.50 331 ASN A CA 1
ATOM 2507 C C . ASN A 1 331 ? 28.747 -2.321 -5.727 1.00 83.50 331 ASN A C 1
ATOM 2509 O O . ASN A 1 331 ? 29.808 -1.804 -6.083 1.00 83.50 331 ASN A O 1
ATOM 2513 N N . THR A 1 332 ? 27.628 -1.627 -5.548 1.00 85.69 332 THR A N 1
ATOM 2514 C CA . THR A 1 332 ? 27.500 -0.182 -5.772 1.00 85.69 332 THR A CA 1
ATOM 2515 C C . THR A 1 332 ? 27.408 0.575 -4.445 1.00 85.69 332 THR A C 1
ATOM 2517 O O . THR A 1 332 ? 27.396 -0.019 -3.369 1.00 85.69 332 THR A O 1
ATOM 2520 N N . ASP A 1 333 ? 27.348 1.905 -4.503 1.00 83.12 333 ASP A N 1
ATOM 2521 C CA . ASP A 1 333 ? 27.234 2.790 -3.333 1.00 83.12 333 ASP A CA 1
ATOM 2522 C C . ASP A 1 333 ? 25.974 2.545 -2.484 1.00 83.12 333 ASP A C 1
ATOM 2524 O O . ASP A 1 333 ? 25.961 2.864 -1.297 1.00 83.12 333 ASP A O 1
ATOM 2528 N N . THR A 1 334 ? 24.934 1.975 -3.090 1.00 84.44 334 THR A N 1
ATOM 2529 C CA . THR A 1 334 ? 23.648 1.651 -2.449 1.00 84.44 334 THR A CA 1
ATOM 2530 C C . THR A 1 334 ? 23.341 0.159 -2.429 1.00 84.44 334 THR A C 1
ATOM 2532 O O . THR A 1 334 ? 22.323 -0.237 -1.873 1.00 84.44 334 THR A O 1
ATOM 2535 N N . GLY A 1 335 ? 24.199 -0.667 -3.034 1.00 87.94 335 GLY A N 1
ATOM 2536 C CA . GLY A 1 335 ? 23.906 -2.078 -3.263 1.00 87.94 335 GLY A CA 1
ATOM 2537 C C . GLY A 1 335 ? 22.822 -2.319 -4.319 1.00 87.94 335 GLY A C 1
ATOM 2538 O O . GLY A 1 335 ? 22.278 -3.410 -4.361 1.00 87.94 335 GLY A O 1
ATOM 2539 N N . ALA A 1 336 ? 22.479 -1.329 -5.146 1.00 91.25 336 ALA A N 1
ATOM 2540 C CA . ALA A 1 336 ? 21.509 -1.472 -6.229 1.00 91.25 336 ALA A CA 1
ATOM 2541 C C . ALA A 1 336 ? 22.188 -1.476 -7.604 1.00 91.25 336 ALA A C 1
ATOM 2543 O O . ALA A 1 336 ? 23.051 -0.633 -7.873 1.00 91.25 336 ALA A O 1
ATOM 2544 N N . ASN A 1 337 ? 21.733 -2.375 -8.475 1.00 94.00 337 ASN A N 1
ATOM 2545 C CA . ASN A 1 337 ? 21.958 -2.389 -9.916 1.00 94.00 337 ASN A CA 1
ATOM 2546 C C . ASN A 1 337 ? 20.617 -2.085 -10.610 1.00 94.00 337 ASN A C 1
ATOM 2548 O O . ASN A 1 337 ? 19.701 -2.905 -10.579 1.00 94.00 337 ASN A O 1
ATOM 2552 N N . MET A 1 338 ? 20.497 -0.900 -11.206 1.00 92.75 338 MET A N 1
ATOM 2553 C CA . MET A 1 338 ? 19.243 -0.323 -11.701 1.00 92.75 338 MET A CA 1
ATOM 2554 C C . MET A 1 338 ? 18.890 -0.836 -13.098 1.00 92.75 338 MET A C 1
ATOM 2556 O O . MET A 1 338 ? 19.596 -0.557 -14.065 1.00 92.75 338 MET A O 1
ATOM 2560 N N . ILE A 1 339 ? 17.769 -1.548 -13.203 1.00 95.25 339 ILE A N 1
ATOM 2561 C CA . ILE A 1 339 ? 17.272 -2.125 -14.457 1.00 95.25 339 ILE A CA 1
ATOM 2562 C C . ILE A 1 339 ? 16.381 -1.112 -15.162 1.00 95.25 339 ILE A C 1
ATOM 2564 O O . ILE A 1 339 ? 16.612 -0.814 -16.328 1.00 95.25 339 ILE A O 1
ATOM 2568 N N . ILE A 1 340 ? 15.397 -0.568 -14.444 1.00 94.81 340 ILE A N 1
ATOM 2569 C CA . ILE A 1 340 ? 14.567 0.553 -14.883 1.00 94.81 340 ILE A CA 1
ATOM 2570 C C . ILE A 1 340 ? 14.509 1.553 -13.743 1.00 94.81 340 ILE A C 1
ATOM 2572 O O . ILE A 1 340 ? 14.190 1.190 -12.613 1.00 94.81 340 ILE A O 1
ATOM 2576 N N . VAL A 1 341 ? 14.835 2.804 -14.044 1.00 92.06 341 VAL A N 1
ATOM 2577 C CA . VAL A 1 341 ? 14.841 3.888 -13.062 1.00 92.06 341 VAL A CA 1
ATOM 2578 C C . VAL A 1 341 ? 14.369 5.185 -13.724 1.00 92.06 341 VAL A C 1
ATOM 2580 O O . VAL A 1 341 ? 14.787 5.472 -14.848 1.00 92.06 341 VAL A O 1
ATOM 2583 N N . PRO A 1 342 ? 13.535 6.001 -13.073 1.00 89.50 342 PRO A N 1
ATOM 2584 C CA . PRO A 1 342 ? 13.177 7.334 -13.538 1.00 89.50 342 PRO A CA 1
ATOM 2585 C C . PRO A 1 342 ? 14.427 8.190 -13.766 1.00 89.50 342 PRO A C 1
ATOM 2587 O O . PRO A 1 342 ? 15.404 8.156 -13.014 1.00 89.50 342 PRO A O 1
ATOM 2590 N N . ALA A 1 343 ? 14.400 8.990 -14.825 1.00 83.31 343 ALA A N 1
ATOM 2591 C CA . ALA A 1 343 ? 15.437 9.967 -15.099 1.00 83.31 343 ALA A CA 1
ATOM 2592 C C . ALA A 1 343 ? 15.199 11.248 -14.270 1.00 83.31 343 ALA A C 1
ATOM 2594 O O . ALA A 1 343 ? 14.064 11.689 -14.062 1.00 83.31 343 ALA A O 1
ATOM 2595 N N . GLY A 1 344 ? 16.291 11.855 -13.788 1.00 71.56 344 GLY A N 1
ATOM 2596 C CA . GLY A 1 344 ? 16.276 13.165 -13.128 1.00 71.56 344 GLY A CA 1
ATOM 2597 C C . GLY A 1 344 ? 15.530 13.215 -11.786 1.00 71.56 344 GLY A C 1
ATOM 2598 O O . GLY A 1 344 ? 15.330 12.207 -11.114 1.00 71.56 344 GLY A O 1
ATOM 2599 N N . LEU A 1 345 ? 15.105 14.421 -11.376 1.00 55.47 345 LEU A N 1
ATOM 2600 C CA . LEU A 1 345 ? 14.327 14.646 -10.139 1.00 55.47 345 LEU A CA 1
ATOM 2601 C C . LEU A 1 345 ? 12.941 13.965 -10.159 1.00 55.47 345 LEU A C 1
ATOM 2603 O O . LEU A 1 345 ? 12.259 13.949 -9.134 1.00 55.47 345 LEU A O 1
ATOM 2607 N N . GLY A 1 346 ? 12.542 13.379 -11.296 1.00 50.47 346 GLY A N 1
ATOM 2608 C CA . GLY A 1 346 ? 11.346 12.549 -11.441 1.00 50.47 346 GLY A CA 1
ATOM 2609 C C . GLY A 1 346 ? 11.329 11.325 -10.520 1.00 50.47 346 GLY A C 1
ATOM 2610 O O . GLY A 1 346 ? 10.248 10.839 -10.212 1.00 50.47 346 GLY A O 1
ATOM 2611 N N . ALA A 1 347 ? 12.482 10.903 -9.983 1.00 57.91 347 ALA A N 1
ATOM 2612 C CA . ALA A 1 347 ? 12.598 9.845 -8.971 1.00 57.91 347 ALA A CA 1
ATOM 2613 C C . ALA A 1 347 ? 11.870 10.127 -7.639 1.00 57.91 347 ALA A C 1
ATOM 2615 O O . ALA A 1 347 ? 11.748 9.243 -6.795 1.00 57.91 347 ALA A O 1
ATOM 2616 N N . LEU A 1 348 ? 11.390 11.358 -7.432 1.00 67.25 348 LEU A N 1
ATOM 2617 C CA . LEU A 1 348 ? 10.720 11.796 -6.201 1.00 67.25 348 LEU A CA 1
ATOM 2618 C C . LEU A 1 348 ? 9.200 11.979 -6.375 1.00 67.25 348 LEU A C 1
ATOM 2620 O O . 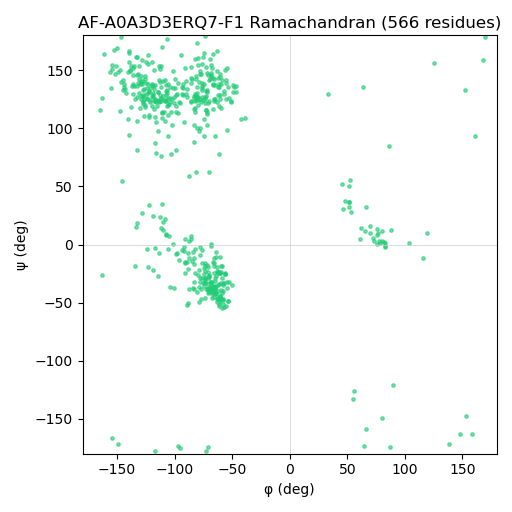LEU A 1 348 ? 8.546 12.562 -5.512 1.00 67.25 348 LEU A O 1
ATOM 2624 N N . GLY A 1 349 ? 8.642 11.555 -7.512 1.00 72.56 349 GLY A N 1
ATOM 2625 C CA . GLY A 1 349 ? 7.217 11.683 -7.816 1.00 72.56 349 GLY A CA 1
ATOM 2626 C C . GLY A 1 349 ? 6.355 10.575 -7.205 1.00 72.56 349 GLY A C 1
ATOM 2627 O O . GLY A 1 349 ? 6.844 9.489 -6.896 1.00 72.56 349 GLY A O 1
ATOM 2628 N N . ALA A 1 350 ? 5.058 10.856 -7.077 1.00 78.06 350 ALA A N 1
ATOM 2629 C CA . ALA A 1 350 ? 4.051 9.891 -6.647 1.00 78.06 350 ALA A CA 1
ATOM 2630 C C . ALA A 1 350 ? 3.860 8.768 -7.679 1.00 78.06 350 ALA A C 1
ATOM 2632 O O . ALA A 1 350 ? 3.825 9.050 -8.877 1.00 78.06 350 ALA A O 1
ATOM 2633 N N . GLY A 1 351 ? 3.732 7.518 -7.219 1.00 82.19 351 GLY A N 1
ATOM 2634 C CA . GLY A 1 351 ? 3.496 6.347 -8.075 1.00 82.19 351 GLY A CA 1
ATOM 2635 C C . GLY A 1 351 ? 4.689 5.944 -8.948 1.00 82.19 351 GLY A C 1
ATOM 2636 O O . GLY A 1 351 ? 4.549 5.123 -9.849 1.00 82.19 351 GLY A O 1
ATOM 2637 N N . VAL A 1 352 ? 5.862 6.534 -8.710 1.00 89.12 352 VAL A N 1
ATOM 2638 C CA . VAL A 1 352 ? 7.082 6.255 -9.474 1.00 89.12 352 VAL A CA 1
ATOM 2639 C C . VAL A 1 352 ? 7.622 4.871 -9.136 1.00 89.12 352 VAL A C 1
ATOM 2641 O O . VAL A 1 352 ? 7.715 4.529 -7.957 1.00 89.12 352 VAL A O 1
ATOM 2644 N N . ILE A 1 353 ? 7.965 4.108 -10.174 1.00 92.12 353 ILE A N 1
ATOM 2645 C CA . ILE A 1 353 ? 8.445 2.730 -10.108 1.00 92.12 353 ILE A CA 1
ATOM 2646 C C . ILE A 1 353 ? 9.940 2.667 -10.401 1.00 92.12 353 ILE A C 1
ATOM 2648 O O . ILE A 1 353 ? 10.394 3.148 -11.442 1.00 92.12 353 ILE A O 1
ATOM 2652 N N . ASP A 1 354 ? 10.653 1.936 -9.545 1.00 91.56 354 ASP A N 1
ATOM 2653 C CA . ASP A 1 354 ? 12.045 1.548 -9.764 1.00 91.56 354 ASP A CA 1
ATOM 2654 C C . ASP A 1 354 ? 12.154 0.018 -9.747 1.00 91.56 354 ASP A C 1
ATOM 2656 O O . ASP A 1 354 ? 11.613 -0.640 -8.852 1.00 91.56 354 ASP A O 1
ATOM 2660 N N . LEU A 1 355 ? 12.884 -0.546 -10.713 1.00 96.19 355 LEU A N 1
ATOM 2661 C CA . LEU A 1 355 ? 13.215 -1.970 -10.773 1.00 96.19 355 LEU A CA 1
ATOM 2662 C C . LEU A 1 355 ? 14.729 -2.147 -10.690 1.00 96.19 355 LEU A C 1
ATOM 2664 O O . LEU A 1 355 ? 15.477 -1.617 -11.518 1.00 96.19 355 LEU A O 1
ATOM 2668 N N . GLU A 1 356 ? 15.193 -2.919 -9.714 1.00 95.25 356 GLU A N 1
ATOM 2669 C CA . GLU A 1 356 ? 16.622 -3.089 -9.453 1.00 95.25 356 GLU A CA 1
ATOM 2670 C C . GLU A 1 356 ? 16.960 -4.478 -8.914 1.00 95.25 356 GLU A C 1
ATOM 2672 O O . GLU A 1 356 ? 16.176 -5.098 -8.202 1.00 95.25 356 GLU A O 1
ATOM 2677 N N . PHE A 1 357 ? 18.168 -4.949 -9.217 1.00 96.12 357 PHE A N 1
ATOM 2678 C CA . PHE A 1 357 ? 18.780 -6.033 -8.457 1.00 96.12 357 PHE A CA 1
ATOM 2679 C C . PHE A 1 357 ? 19.491 -5.427 -7.253 1.00 96.12 357 PHE A C 1
ATOM 2681 O O . PHE A 1 357 ? 20.366 -4.576 -7.427 1.00 96.12 357 PHE A O 1
ATOM 2688 N N . ILE A 1 358 ? 19.131 -5.849 -6.046 1.00 94.56 358 ILE A N 1
ATOM 2689 C CA . ILE A 1 358 ? 19.637 -5.256 -4.810 1.00 94.56 358 ILE A CA 1
ATOM 2690 C C . ILE A 1 358 ? 20.218 -6.309 -3.875 1.00 94.56 358 ILE A C 1
ATOM 2692 O O . ILE A 1 358 ? 19.652 -7.387 -3.702 1.00 94.56 358 ILE A O 1
ATOM 2696 N N . LYS A 1 359 ? 21.323 -5.963 -3.213 1.00 90.56 359 LYS A N 1
ATOM 2697 C CA . LYS A 1 359 ? 21.747 -6.619 -1.976 1.00 90.56 359 LYS A CA 1
ATOM 2698 C C . LYS A 1 359 ? 21.471 -5.692 -0.801 1.00 90.56 359 LYS A C 1
ATOM 2700 O O . LYS A 1 359 ? 22.295 -4.830 -0.487 1.00 90.56 359 LYS A O 1
ATOM 2705 N N . ASP A 1 360 ? 20.310 -5.857 -0.174 1.00 81.81 360 ASP A N 1
ATOM 270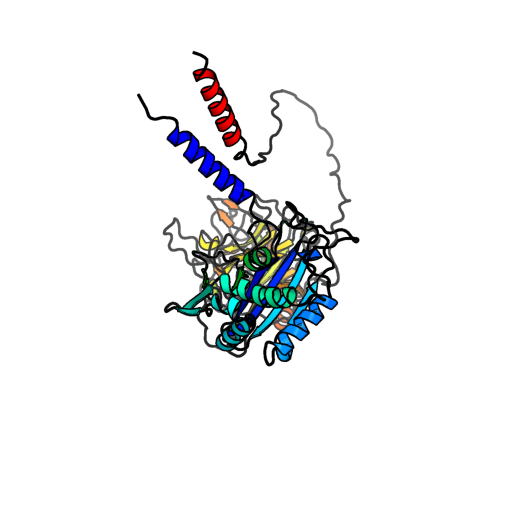6 C CA . ASP A 1 360 ? 19.982 -5.096 1.030 1.00 81.81 360 ASP A CA 1
ATOM 2707 C C . ASP A 1 360 ? 20.894 -5.529 2.188 1.00 81.81 360 ASP A C 1
ATOM 2709 O O . ASP A 1 360 ? 21.378 -6.659 2.246 1.00 81.81 360 ASP A O 1
ATOM 2713 N N . SER A 1 361 ? 21.147 -4.620 3.123 1.00 76.19 361 SER A N 1
ATOM 2714 C CA . SER A 1 361 ? 22.047 -4.845 4.258 1.00 76.19 361 SER A CA 1
ATOM 2715 C C . SER A 1 361 ? 21.606 -5.985 5.182 1.00 76.19 361 SER A C 1
ATOM 2717 O O . SER A 1 361 ? 22.449 -6.573 5.862 1.00 76.19 361 SER A O 1
ATOM 2719 N N . GLU A 1 362 ? 20.310 -6.299 5.184 1.00 72.88 362 GLU A N 1
ATOM 2720 C CA . GLU A 1 362 ? 19.702 -7.374 5.972 1.00 72.88 362 GLU A CA 1
ATOM 2721 C C . GLU A 1 362 ? 19.310 -8.599 5.122 1.00 72.88 362 GLU A C 1
ATOM 2723 O O . GLU A 1 362 ? 18.875 -9.603 5.681 1.00 72.88 362 GLU A O 1
ATOM 2728 N N . ALA A 1 363 ? 19.479 -8.546 3.794 1.00 77.81 363 ALA A N 1
ATOM 2729 C CA . ALA A 1 363 ? 19.122 -9.643 2.895 1.00 77.81 363 ALA A CA 1
ATOM 2730 C C . ALA A 1 363 ? 20.211 -10.729 2.853 1.00 77.81 363 ALA A C 1
ATOM 2732 O O . ALA A 1 363 ? 21.411 -10.443 2.901 1.00 77.81 363 ALA A O 1
ATOM 2733 N N . GLU A 1 364 ? 19.789 -11.990 2.726 1.00 82.31 364 GLU A N 1
ATOM 2734 C CA . GLU A 1 364 ? 20.704 -13.138 2.643 1.00 82.31 364 GLU A CA 1
ATOM 2735 C C . GLU A 1 364 ? 21.513 -13.146 1.334 1.00 82.31 364 GLU A C 1
ATOM 2737 O O . GLU A 1 364 ? 22.686 -13.532 1.337 1.00 82.31 364 GLU A O 1
ATOM 2742 N N . GLY A 1 365 ? 20.922 -12.645 0.245 1.00 90.38 365 GLY A N 1
ATOM 2743 C CA . GLY A 1 365 ? 21.503 -12.613 -1.097 1.00 90.38 365 GLY A CA 1
ATOM 2744 C C . GLY A 1 365 ? 21.045 -11.426 -1.940 1.00 90.38 365 GLY A C 1
ATOM 2745 O O . GLY A 1 365 ? 20.406 -10.498 -1.440 1.00 90.38 365 GLY A O 1
ATOM 2746 N N . VAL A 1 366 ? 21.398 -11.440 -3.226 1.00 94.12 366 VAL A N 1
ATOM 2747 C CA . VAL A 1 366 ? 20.947 -10.452 -4.216 1.00 94.12 366 VAL A CA 1
ATOM 2748 C C . VAL A 1 366 ? 19.553 -10.835 -4.704 1.00 94.12 366 VAL A C 1
ATOM 2750 O O . VAL A 1 366 ? 19.342 -11.950 -5.166 1.00 94.12 366 VAL A O 1
ATOM 2753 N N . GLN A 1 367 ? 18.605 -9.906 -4.665 1.00 95.00 367 GLN A N 1
ATOM 2754 C CA . GLN A 1 367 ? 17.216 -10.145 -5.068 1.00 95.00 367 GLN A CA 1
ATOM 2755 C C . GLN A 1 367 ? 16.776 -9.149 -6.139 1.00 95.00 367 GLN A C 1
ATOM 2757 O O . GLN A 1 367 ? 17.332 -8.055 -6.242 1.00 95.00 367 GLN A O 1
ATOM 2762 N N . LEU A 1 368 ? 15.753 -9.508 -6.918 1.00 96.44 368 LEU A N 1
ATOM 2763 C CA . LEU A 1 368 ? 15.014 -8.527 -7.704 1.00 96.44 368 LEU A CA 1
ATOM 2764 C C . LEU A 1 368 ? 14.089 -7.762 -6.760 1.00 96.44 368 LEU A C 1
ATOM 2766 O O . LEU A 1 368 ? 13.379 -8.361 -5.953 1.00 96.44 368 LEU A O 1
ATOM 2770 N N . LEU A 1 369 ? 14.087 -6.445 -6.887 1.00 95.88 369 LEU A N 1
ATOM 2771 C CA . LEU A 1 369 ? 13.247 -5.541 -6.130 1.00 95.88 369 LEU A CA 1
ATOM 2772 C C . LEU A 1 369 ? 12.442 -4.672 -7.093 1.00 95.88 369 LEU A C 1
ATOM 2774 O O . LEU A 1 369 ? 13.001 -4.013 -7.970 1.00 95.88 369 LEU A O 1
ATOM 2778 N N . ALA A 1 370 ? 11.134 -4.631 -6.865 1.00 95.81 370 ALA A N 1
ATOM 2779 C CA . ALA A 1 370 ? 10.256 -3.606 -7.400 1.00 95.81 370 ALA A CA 1
ATOM 2780 C C . ALA A 1 370 ? 9.862 -2.637 -6.278 1.00 95.81 370 ALA A C 1
ATOM 2782 O O . ALA A 1 370 ? 9.380 -3.057 -5.223 1.00 95.81 370 ALA A O 1
ATOM 2783 N N . LYS A 1 371 ? 10.086 -1.341 -6.499 1.00 91.06 371 LYS A N 1
ATOM 2784 C CA . LYS A 1 371 ? 9.718 -0.255 -5.584 1.00 91.06 371 LYS A CA 1
ATOM 2785 C C . LYS A 1 371 ? 8.632 0.602 -6.194 1.00 91.06 371 LYS A C 1
ATOM 2787 O O . LYS A 1 371 ? 8.607 0.786 -7.408 1.00 91.06 371 LYS A O 1
ATOM 2792 N N . MET A 1 372 ? 7.811 1.190 -5.332 1.00 89.88 372 MET A N 1
ATOM 2793 C CA . MET A 1 372 ? 6.883 2.228 -5.742 1.00 89.88 372 MET A CA 1
ATOM 2794 C C . MET A 1 372 ? 6.735 3.324 -4.695 1.00 89.88 372 MET A C 1
ATOM 2796 O O . MET A 1 372 ? 6.497 3.044 -3.520 1.00 89.88 372 MET A O 1
ATOM 2800 N N . ASN A 1 373 ? 6.849 4.576 -5.127 1.00 85.00 373 ASN A N 1
ATOM 2801 C CA . ASN A 1 373 ? 6.663 5.734 -4.260 1.00 85.00 373 ASN A CA 1
ATOM 2802 C C . ASN A 1 373 ? 5.182 5.974 -3.942 1.00 85.00 373 ASN A C 1
ATOM 2804 O O . ASN A 1 373 ? 4.331 5.962 -4.834 1.00 85.00 373 ASN A O 1
ATOM 2808 N N . SER A 1 374 ? 4.892 6.307 -2.685 1.00 78.12 374 SER A N 1
ATOM 2809 C CA . SER A 1 374 ? 3.618 6.921 -2.303 1.00 78.12 374 SER A CA 1
ATOM 2810 C C . SER A 1 374 ? 3.521 8.367 -2.814 1.00 78.12 374 SER A C 1
ATOM 2812 O O . SER A 1 374 ? 4.423 8.863 -3.490 1.00 78.12 374 SER A O 1
ATOM 2814 N N . ALA A 1 375 ? 2.461 9.093 -2.443 1.00 70.38 375 ALA A N 1
ATOM 2815 C CA . ALA A 1 375 ? 2.387 10.542 -2.662 1.00 70.38 375 ALA A CA 1
ATOM 2816 C C . ALA A 1 375 ? 3.565 11.322 -2.030 1.00 70.38 375 ALA A C 1
ATOM 2818 O O . ALA A 1 375 ? 3.912 12.405 -2.504 1.00 70.38 375 ALA A O 1
ATOM 2819 N N . ASP A 1 376 ? 4.188 10.762 -0.989 1.00 72.31 376 ASP A N 1
ATOM 2820 C CA . ASP A 1 376 ? 5.480 11.181 -0.447 1.00 72.31 376 ASP A CA 1
ATOM 2821 C C . ASP A 1 376 ? 6.557 10.149 -0.817 1.00 72.31 376 ASP A C 1
ATOM 2823 O O . ASP A 1 376 ? 6.495 8.987 -0.409 1.00 72.31 376 ASP A O 1
ATOM 2827 N N . TRP A 1 377 ? 7.582 10.576 -1.556 1.00 69.62 377 TRP A N 1
ATOM 2828 C CA . TRP A 1 377 ? 8.680 9.713 -2.002 1.00 69.62 377 TRP A CA 1
ATOM 2829 C C . TRP A 1 377 ? 9.470 9.058 -0.860 1.00 69.62 377 TRP A C 1
ATOM 2831 O O . TRP A 1 377 ? 10.170 8.075 -1.091 1.00 69.62 377 TRP A O 1
ATOM 2841 N N . GLN A 1 378 ? 9.381 9.578 0.370 1.00 77.38 378 GLN A N 1
ATOM 2842 C CA . GLN A 1 378 ? 10.033 8.968 1.534 1.00 77.38 378 GLN A CA 1
ATOM 2843 C C . GLN A 1 378 ? 9.366 7.662 1.976 1.00 77.38 378 GLN A C 1
ATOM 2845 O O . GLN A 1 378 ? 9.994 6.865 2.675 1.00 77.38 378 GLN A O 1
ATOM 2850 N N . THR A 1 379 ? 8.117 7.440 1.567 1.00 80.00 379 THR A N 1
ATOM 2851 C CA . THR A 1 379 ? 7.346 6.243 1.903 1.00 80.00 379 THR A CA 1
ATOM 2852 C C . THR A 1 379 ? 7.119 5.427 0.637 1.00 80.00 379 THR A C 1
ATOM 2854 O O . THR A 1 379 ? 6.634 5.950 -0.368 1.00 80.00 379 THR A O 1
ATOM 2857 N N . GLN A 1 380 ? 7.502 4.150 0.672 1.00 86.12 380 GLN A N 1
ATOM 2858 C CA . GLN A 1 380 ? 7.548 3.290 -0.509 1.00 86.12 380 GLN A CA 1
ATOM 2859 C C . GLN A 1 380 ? 6.966 1.908 -0.218 1.00 86.12 380 GLN A C 1
ATOM 2861 O O . GLN A 1 380 ? 7.299 1.303 0.802 1.00 86.12 380 GLN A O 1
ATOM 2866 N N . ASP A 1 381 ? 6.188 1.385 -1.163 1.00 88.62 381 ASP A N 1
ATOM 2867 C CA . ASP A 1 381 ? 5.896 -0.044 -1.249 1.00 88.62 381 ASP A CA 1
ATOM 2868 C C . ASP A 1 381 ? 7.100 -0.760 -1.889 1.00 88.62 381 ASP A C 1
ATOM 2870 O O . ASP A 1 381 ? 7.725 -0.245 -2.822 1.00 88.62 381 ASP A O 1
ATOM 2874 N N . LYS A 1 382 ? 7.451 -1.945 -1.378 1.00 92.19 382 LYS A N 1
ATOM 2875 C CA . LYS A 1 382 ? 8.588 -2.749 -1.853 1.00 92.19 382 LYS A CA 1
ATOM 2876 C C . LYS A 1 382 ? 8.187 -4.210 -2.000 1.00 92.19 382 LYS A C 1
ATOM 2878 O O . LYS A 1 382 ? 7.552 -4.763 -1.106 1.00 92.19 382 LYS A O 1
ATOM 2883 N N . LEU A 1 383 ? 8.604 -4.835 -3.095 1.00 94.94 383 LEU A N 1
ATOM 2884 C CA . LEU A 1 383 ? 8.408 -6.256 -3.361 1.00 94.94 383 LEU A CA 1
ATOM 2885 C C . LEU A 1 383 ? 9.735 -6.891 -3.775 1.00 94.94 383 LEU A C 1
ATOM 2887 O O . LEU A 1 383 ? 10.291 -6.528 -4.810 1.00 94.94 383 LEU A O 1
ATOM 2891 N N . TYR A 1 384 ? 10.216 -7.843 -2.980 1.00 94.69 384 TYR A N 1
ATOM 2892 C CA . TYR A 1 384 ? 11.452 -8.584 -3.235 1.00 94.69 384 TYR A CA 1
ATOM 2893 C C . TYR A 1 384 ? 11.135 -9.973 -3.797 1.00 94.69 384 TYR A C 1
ATOM 2895 O O . TYR A 1 384 ? 10.130 -10.561 -3.409 1.00 94.69 384 TYR A O 1
ATOM 2903 N N . SER A 1 385 ? 12.004 -10.534 -4.641 1.00 93.06 385 SER A N 1
ATOM 2904 C CA . SER A 1 385 ? 11.942 -11.937 -5.088 1.00 93.06 385 SER A CA 1
ATOM 2905 C C . SER A 1 385 ? 12.288 -12.911 -3.948 1.00 93.06 385 SER A C 1
ATOM 2907 O O . SER A 1 385 ? 13.323 -13.571 -3.977 1.00 93.06 385 SER A O 1
ATOM 2909 N N . GLU A 1 386 ? 11.496 -12.927 -2.875 1.00 85.38 386 GLU A N 1
ATOM 2910 C CA . GLU A 1 386 ? 11.725 -13.739 -1.672 1.00 85.38 386 GLU A CA 1
ATOM 2911 C C . GLU A 1 386 ? 12.076 -15.197 -2.015 1.00 85.38 386 GLU A C 1
ATOM 2913 O O . GLU A 1 386 ? 11.416 -15.826 -2.839 1.00 85.38 386 GLU A O 1
ATOM 2918 N N . GLY A 1 387 ? 13.147 -15.720 -1.407 1.00 84.88 387 GLY A N 1
ATOM 2919 C CA . GLY A 1 387 ? 13.607 -17.096 -1.632 1.00 84.88 387 GLY A CA 1
ATOM 2920 C C . GLY A 1 387 ? 14.275 -17.369 -2.988 1.00 84.88 387 GLY A C 1
ATOM 2921 O O . GLY A 1 387 ? 14.595 -18.523 -3.258 1.00 84.88 387 GLY A O 1
ATOM 2922 N N . TYR A 1 388 ? 14.498 -16.344 -3.822 1.00 92.12 388 TYR A N 1
ATOM 2923 C CA . TYR A 1 388 ? 15.190 -16.441 -5.112 1.00 92.12 388 TYR A CA 1
ATOM 2924 C C . TYR A 1 388 ? 16.363 -15.448 -5.181 1.00 92.12 388 TYR A C 1
ATOM 2926 O O . TYR A 1 388 ? 16.161 -14.228 -5.099 1.00 92.12 388 TYR A O 1
ATOM 2934 N N . PHE A 1 389 ? 17.586 -15.964 -5.325 1.00 93.94 389 PHE A N 1
ATOM 2935 C CA . PHE A 1 389 ? 18.841 -15.222 -5.186 1.00 93.94 389 PHE A CA 1
ATOM 2936 C C . PHE A 1 389 ? 19.651 -15.204 -6.491 1.00 93.94 389 PHE A C 1
ATOM 2938 O O . PHE A 1 389 ? 20.141 -16.230 -6.967 1.00 93.94 389 PHE A O 1
ATOM 2945 N N . MET A 1 390 ? 19.857 -14.010 -7.058 1.00 93.44 390 MET A N 1
ATOM 2946 C CA . MET A 1 390 ? 20.446 -13.820 -8.394 1.00 93.44 390 MET A CA 1
ATOM 2947 C C . MET A 1 390 ? 21.839 -14.441 -8.540 1.00 93.44 390 MET A C 1
ATOM 2949 O O . MET A 1 390 ? 22.202 -14.903 -9.620 1.00 93.44 390 MET A O 1
ATOM 2953 N N . GLU A 1 391 ? 22.641 -14.460 -7.473 1.00 90.50 391 GLU A N 1
ATOM 2954 C CA . GLU A 1 391 ? 23.999 -15.011 -7.498 1.00 90.50 391 GLU A CA 1
ATOM 2955 C C . GLU A 1 391 ? 24.061 -16.526 -7.747 1.00 90.50 391 GLU A C 1
ATOM 2957 O O . GLU A 1 391 ? 25.116 -17.026 -8.143 1.00 90.50 391 GLU A O 1
ATOM 2962 N N . LEU A 1 392 ? 22.961 -17.256 -7.538 1.00 92.44 392 LEU A N 1
ATOM 2963 C CA . LEU A 1 392 ? 22.865 -18.686 -7.849 1.00 92.44 392 LEU A CA 1
ATOM 2964 C C . LEU A 1 392 ? 22.430 -18.948 -9.300 1.00 92.44 392 LEU A C 1
ATOM 2966 O O . LEU A 1 392 ? 22.596 -20.065 -9.789 1.00 92.44 392 LEU A O 1
ATOM 2970 N N . HIS A 1 393 ? 21.968 -17.904 -9.993 1.00 94.25 393 HIS A N 1
ATOM 2971 C CA . HIS A 1 393 ? 21.409 -17.934 -11.348 1.00 94.25 393 HIS A CA 1
ATOM 2972 C C . HIS A 1 393 ? 22.213 -17.079 -12.343 1.00 94.25 393 HIS A C 1
ATOM 2974 O O . HIS A 1 393 ? 21.701 -16.615 -13.364 1.00 94.25 393 HIS A O 1
ATOM 2980 N N . LEU A 1 394 ? 23.499 -16.848 -12.062 1.00 94.62 394 LEU A N 1
ATOM 2981 C CA . LEU A 1 394 ? 24.391 -16.150 -12.990 1.00 94.62 394 LEU A CA 1
ATOM 2982 C C . LEU A 1 394 ? 24.538 -16.931 -14.301 1.00 94.62 394 LEU A C 1
ATOM 2984 O O . LEU A 1 394 ? 24.625 -18.158 -14.305 1.00 94.62 394 LEU A O 1
ATOM 2988 N N . GLU A 1 395 ? 24.622 -16.201 -15.412 1.00 94.81 395 GLU A N 1
ATOM 2989 C CA . GLU A 1 395 ? 24.685 -16.728 -16.781 1.00 94.81 395 GLU A CA 1
ATOM 2990 C C . GLU A 1 395 ? 23.446 -17.538 -17.216 1.00 94.81 395 GLU A C 1
ATOM 2992 O O . GLU A 1 395 ? 23.473 -18.211 -18.253 1.00 94.81 395 GLU A O 1
ATOM 2997 N N . GLU A 1 396 ? 22.342 -17.451 -16.471 1.00 95.62 396 GLU A N 1
ATOM 2998 C CA . GLU A 1 396 ? 21.056 -18.066 -16.805 1.00 95.62 396 GLU A CA 1
ATOM 2999 C C . GLU A 1 396 ? 20.076 -17.008 -17.327 1.00 95.62 396 GLU A C 1
ATOM 3001 O O . GLU A 1 396 ? 19.994 -15.896 -16.807 1.00 95.62 396 GLU A O 1
ATOM 3006 N N . TRP A 1 397 ? 19.360 -17.336 -18.405 1.00 96.69 397 TRP A N 1
ATOM 3007 C CA . TRP A 1 397 ? 18.288 -16.485 -18.915 1.00 96.69 397 TRP A CA 1
ATOM 3008 C C . TRP A 1 397 ? 17.032 -16.705 -18.088 1.00 96.69 397 TRP A C 1
ATOM 3010 O O . TRP A 1 397 ? 16.556 -17.837 -18.021 1.00 96.69 397 TRP A O 1
ATOM 3020 N N . HIS A 1 398 ? 16.465 -15.616 -17.581 1.00 96.81 398 HIS A N 1
ATOM 3021 C CA . HIS A 1 398 ? 15.156 -15.614 -16.938 1.00 96.81 398 HIS A CA 1
ATOM 3022 C C . HIS A 1 398 ? 14.305 -14.466 -17.462 1.00 96.81 398 HIS A C 1
ATOM 3024 O O . HIS A 1 398 ? 14.827 -13.388 -17.770 1.00 96.81 398 HIS A O 1
ATOM 3030 N N . ASN A 1 399 ? 12.997 -14.696 -17.563 1.00 97.44 399 ASN A N 1
ATOM 3031 C CA . ASN A 1 399 ? 12.033 -13.618 -17.732 1.00 97.44 399 ASN A CA 1
ATOM 3032 C C . ASN A 1 399 ? 11.566 -13.130 -16.362 1.00 97.44 399 ASN A C 1
ATOM 3034 O O . ASN A 1 399 ? 11.106 -13.927 -15.547 1.00 97.44 399 ASN A O 1
ATOM 3038 N N . TYR A 1 400 ? 11.621 -11.820 -16.153 1.00 97.88 400 TYR A N 1
ATOM 3039 C CA . TYR A 1 400 ? 11.047 -11.152 -14.997 1.00 97.88 400 TYR A CA 1
ATOM 3040 C C . TYR A 1 400 ? 9.866 -10.311 -15.463 1.00 97.88 400 TYR A C 1
ATOM 3042 O O . TYR A 1 400 ? 10.024 -9.446 -16.325 1.00 97.88 400 TYR A O 1
ATOM 3050 N N . THR A 1 401 ? 8.688 -10.557 -14.892 1.00 98.31 401 THR A N 1
ATOM 3051 C CA . THR A 1 401 ? 7.477 -9.789 -15.193 1.00 98.31 401 THR A CA 1
ATOM 3052 C C . THR A 1 401 ? 6.867 -9.239 -13.912 1.00 98.31 401 THR A C 1
ATOM 3054 O O . THR A 1 401 ? 6.495 -10.000 -13.022 1.00 98.31 401 THR A O 1
ATOM 3057 N N . ILE A 1 402 ? 6.752 -7.916 -13.823 1.00 98.31 402 ILE A N 1
ATOM 3058 C CA . ILE A 1 402 ? 6.142 -7.200 -12.701 1.00 98.31 402 ILE A CA 1
ATOM 3059 C C . ILE A 1 402 ? 4.808 -6.616 -13.156 1.00 98.31 402 ILE A C 1
ATOM 3061 O O . ILE A 1 402 ? 4.767 -5.865 -14.130 1.00 98.31 402 ILE A O 1
ATOM 3065 N N . VAL A 1 403 ? 3.729 -6.955 -12.453 1.00 97.44 403 VAL A N 1
ATOM 3066 C CA . VAL A 1 403 ? 2.368 -6.480 -12.737 1.00 97.44 403 VAL A CA 1
ATOM 3067 C C . VAL A 1 403 ? 1.897 -5.598 -11.587 1.00 97.44 403 VAL A C 1
ATOM 3069 O O . VAL A 1 403 ? 1.846 -6.050 -10.444 1.00 97.44 403 VAL A O 1
ATOM 3072 N N . PHE A 1 404 ? 1.533 -4.359 -11.903 1.00 94.31 404 PHE A N 1
ATOM 3073 C CA . PHE A 1 404 ? 0.930 -3.380 -11.004 1.00 94.31 404 PHE A CA 1
ATOM 3074 C C . PHE A 1 404 ? -0.554 -3.262 -11.356 1.00 94.31 404 PHE A C 1
ATOM 3076 O O . PHE A 1 404 ? -0.901 -2.796 -12.445 1.00 94.31 404 PHE A O 1
ATOM 3083 N N . GLN A 1 405 ? -1.420 -3.722 -10.456 1.00 90.38 405 GLN A N 1
ATOM 3084 C CA . GLN A 1 405 ? -2.841 -3.925 -10.731 1.00 90.38 405 GLN A CA 1
ATOM 3085 C C . GLN A 1 405 ? -3.716 -3.256 -9.673 1.00 90.38 405 GLN A C 1
ATOM 3087 O O . GLN A 1 405 ? -3.445 -3.367 -8.476 1.00 90.38 405 GLN A O 1
ATOM 3092 N N . ASN A 1 406 ? -4.807 -2.635 -10.116 1.00 84.75 406 ASN A N 1
ATOM 3093 C CA . ASN A 1 406 ? -5.879 -2.179 -9.245 1.00 84.75 406 ASN A CA 1
ATOM 3094 C C . ASN A 1 406 ? -7.047 -3.175 -9.317 1.00 84.75 406 ASN A C 1
ATOM 3096 O O . ASN A 1 406 ? -7.472 -3.619 -10.381 1.00 84.75 406 ASN A O 1
ATOM 3100 N N . GLU A 1 407 ? -7.603 -3.537 -8.169 1.00 81.81 407 GLU A N 1
ATOM 3101 C CA . GLU A 1 407 ? -8.848 -4.289 -8.082 1.00 81.81 407 GLU A CA 1
ATOM 3102 C C . GLU A 1 407 ? -10.006 -3.321 -7.893 1.00 81.81 407 GLU A C 1
ATOM 3104 O O . GLU A 1 407 ? -10.058 -2.571 -6.917 1.00 81.81 407 GLU A O 1
ATOM 3109 N N . TYR A 1 408 ? -10.959 -3.363 -8.818 1.00 72.69 408 TYR A N 1
ATOM 3110 C CA . TYR A 1 408 ? -12.100 -2.459 -8.822 1.00 72.69 408 TYR A CA 1
ATOM 3111 C C . TYR A 1 408 ? -13.354 -3.122 -8.244 1.00 72.69 408 TYR A C 1
ATOM 3113 O O . TYR A 1 408 ? -13.627 -4.297 -8.503 1.00 72.69 408 TYR A O 1
ATOM 3121 N N . ASP A 1 409 ? -14.146 -2.359 -7.495 1.00 64.06 409 ASP A N 1
ATOM 3122 C CA . ASP A 1 409 ? -15.474 -2.768 -7.046 1.00 64.06 409 ASP A CA 1
ATOM 3123 C C . ASP A 1 409 ? -16.505 -2.768 -8.199 1.00 64.06 409 ASP A C 1
ATOM 3125 O O . ASP A 1 409 ? -16.210 -2.503 -9.372 1.00 64.06 409 ASP A O 1
ATOM 3129 N N . GLU A 1 410 ? -17.758 -3.090 -7.873 1.00 60.62 410 GLU A N 1
ATOM 3130 C CA . GLU A 1 410 ? -18.854 -3.106 -8.848 1.00 60.62 410 GLU A CA 1
ATOM 3131 C C . GLU A 1 410 ? -19.200 -1.721 -9.428 1.00 60.62 410 GLU A C 1
ATOM 3133 O O . GLU A 1 410 ? -19.835 -1.643 -10.483 1.00 60.62 410 GLU A O 1
ATOM 3138 N N . PHE A 1 411 ? -18.743 -0.643 -8.785 1.00 59.72 411 PHE A N 1
ATOM 3139 C CA . PHE A 1 411 ? -18.951 0.748 -9.184 1.00 59.72 411 PHE A CA 1
ATOM 3140 C C . PHE A 1 411 ? -17.762 1.332 -9.960 1.00 59.72 411 PHE A C 1
ATOM 3142 O O . PHE A 1 411 ? -17.888 2.415 -10.529 1.00 59.72 411 PHE A O 1
ATOM 3149 N N . GLY A 1 412 ? -16.650 0.597 -10.056 1.00 59.19 412 GLY A N 1
ATOM 3150 C CA . GLY A 1 412 ? -15.428 1.041 -10.724 1.00 59.19 412 GLY A CA 1
ATOM 3151 C C . GLY A 1 412 ? -14.470 1.817 -9.819 1.00 59.19 412 GLY A C 1
ATOM 3152 O O . GLY A 1 412 ? -13.522 2.403 -10.335 1.00 59.19 412 GLY A O 1
ATOM 3153 N N . ASN A 1 413 ? -14.677 1.814 -8.499 1.00 61.72 413 ASN A N 1
ATOM 3154 C CA . ASN A 1 413 ? -13.720 2.382 -7.549 1.00 61.72 413 ASN A CA 1
ATOM 3155 C C . ASN A 1 413 ? -12.657 1.349 -7.196 1.00 61.72 413 ASN A C 1
ATOM 3157 O O . ASN A 1 413 ? -12.915 0.148 -7.212 1.00 61.72 413 ASN A O 1
ATOM 3161 N N . ILE A 1 414 ? -11.469 1.815 -6.827 1.00 67.94 414 ILE A N 1
ATOM 3162 C CA . ILE A 1 414 ? -10.364 0.945 -6.422 1.00 67.94 414 ILE A CA 1
ATOM 3163 C C . ILE A 1 414 ? -10.661 0.397 -5.020 1.00 67.94 414 ILE A C 1
ATOM 3165 O O . ILE A 1 414 ? -10.623 1.123 -4.029 1.00 67.94 414 ILE A O 1
ATOM 3169 N N . ASN A 1 415 ? -10.982 -0.892 -4.951 1.00 70.75 415 ASN A N 1
ATOM 3170 C CA . ASN A 1 415 ? -11.198 -1.644 -3.718 1.00 70.75 415 ASN A CA 1
ATOM 3171 C C . ASN A 1 415 ? -9.874 -2.126 -3.114 1.00 70.75 415 ASN A C 1
ATOM 3173 O O . ASN A 1 415 ? -9.698 -2.129 -1.893 1.00 70.75 415 ASN A O 1
ATOM 3177 N N . ASP A 1 416 ? -8.944 -2.539 -3.972 1.00 77.06 416 ASP A N 1
ATOM 3178 C CA . ASP A 1 416 ? -7.612 -2.967 -3.569 1.00 77.06 416 ASP A CA 1
ATOM 3179 C C . ASP A 1 416 ? -6.583 -2.690 -4.667 1.00 77.06 416 ASP A C 1
ATOM 3181 O O . ASP A 1 416 ? -6.946 -2.354 -5.790 1.00 77.06 416 ASP A O 1
ATOM 3185 N N . ALA A 1 417 ? -5.300 -2.817 -4.355 1.00 85.12 417 ALA A N 1
ATOM 3186 C CA . ALA A 1 417 ? -4.231 -2.703 -5.334 1.00 85.12 417 ALA A CA 1
ATOM 3187 C C . ALA A 1 417 ? -3.083 -3.642 -4.959 1.00 85.12 417 ALA A C 1
ATOM 3189 O O . ALA A 1 417 ? -2.738 -3.792 -3.785 1.00 85.12 417 ALA A O 1
ATOM 3190 N N . PHE A 1 418 ? -2.489 -4.289 -5.955 1.00 89.00 418 PHE A N 1
ATOM 3191 C CA . PHE A 1 418 ? -1.486 -5.328 -5.763 1.00 89.00 418 PHE A CA 1
ATOM 3192 C C . PHE A 1 418 ? -0.319 -5.158 -6.725 1.00 89.00 418 PHE A C 1
ATOM 3194 O O . PHE A 1 418 ? -0.458 -4.669 -7.846 1.00 89.00 418 PHE A O 1
ATOM 3201 N N . ILE A 1 419 ? 0.836 -5.631 -6.272 1.00 95.19 419 ILE A N 1
ATOM 3202 C CA . ILE A 1 419 ? 2.010 -5.862 -7.096 1.00 95.19 419 ILE A CA 1
ATOM 3203 C C . ILE A 1 419 ? 2.307 -7.362 -7.127 1.00 95.19 419 ILE A C 1
ATOM 3205 O O . ILE A 1 419 ? 2.349 -8.028 -6.088 1.00 95.19 419 ILE A O 1
ATOM 3209 N N . TYR A 1 420 ? 2.508 -7.892 -8.329 1.00 96.88 420 TYR A N 1
ATOM 3210 C CA . TYR A 1 420 ? 2.852 -9.288 -8.573 1.00 96.88 420 TYR A CA 1
ATOM 3211 C C . TYR A 1 420 ? 4.200 -9.359 -9.273 1.00 96.88 420 TYR A C 1
ATOM 3213 O O . TYR A 1 420 ? 4.451 -8.612 -10.216 1.00 96.88 420 TYR A O 1
ATOM 3221 N N . MET A 1 421 ? 5.041 -10.291 -8.844 1.00 98.19 421 MET A N 1
ATOM 3222 C CA . MET A 1 421 ? 6.295 -10.615 -9.508 1.00 98.19 421 MET A CA 1
ATOM 3223 C C . MET A 1 421 ? 6.230 -12.049 -10.005 1.00 98.19 421 MET A C 1
ATOM 3225 O O . MET A 1 421 ? 6.011 -12.983 -9.231 1.00 98.19 421 MET A O 1
ATOM 3229 N N . TYR A 1 422 ? 6.450 -12.208 -11.302 1.00 97.56 422 TYR A N 1
ATOM 3230 C CA . TYR A 1 422 ? 6.549 -13.489 -11.972 1.00 97.56 422 TYR A CA 1
ATOM 3231 C C . TYR A 1 422 ? 7.978 -13.700 -12.462 1.00 97.56 422 TYR A C 1
ATOM 3233 O O . TYR A 1 422 ? 8.600 -12.774 -12.989 1.00 97.56 422 TYR A O 1
ATOM 3241 N N . ILE A 1 423 ? 8.463 -14.930 -12.323 1.00 96.50 423 ILE A N 1
ATOM 3242 C CA . ILE A 1 423 ? 9.733 -15.387 -12.887 1.00 96.50 423 ILE A CA 1
ATOM 3243 C C . ILE A 1 423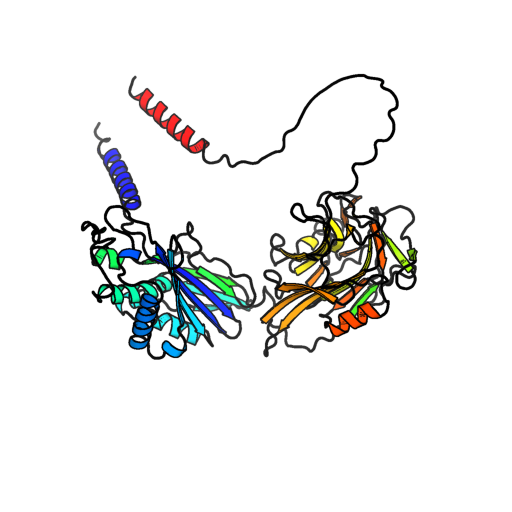 ? 9.414 -16.566 -13.806 1.00 96.50 423 ILE A C 1
ATOM 3245 O O . ILE A 1 423 ? 8.726 -17.505 -13.406 1.00 96.50 423 ILE A O 1
ATOM 3249 N N . ASP A 1 424 ? 9.829 -16.482 -15.070 1.00 95.31 424 ASP A N 1
ATOM 3250 C CA . ASP A 1 424 ? 9.563 -17.488 -16.113 1.00 95.31 424 ASP A CA 1
ATOM 3251 C C . ASP A 1 424 ? 8.073 -17.880 -16.242 1.00 95.31 424 ASP A C 1
ATOM 3253 O O . ASP A 1 424 ? 7.696 -19.035 -16.488 1.00 95.31 424 ASP A O 1
ATOM 3257 N N . GLY A 1 425 ? 7.201 -16.886 -16.054 1.00 92.06 425 GLY A N 1
ATOM 3258 C CA . GLY A 1 425 ? 5.749 -17.028 -16.136 1.00 92.06 425 GLY A CA 1
ATOM 3259 C C . GLY A 1 425 ? 5.096 -17.707 -14.930 1.00 92.06 425 GLY A C 1
ATOM 3260 O O . GLY A 1 425 ? 3.909 -18.017 -14.997 1.00 92.06 425 GLY A O 1
ATOM 3261 N N . GLN A 1 426 ? 5.843 -17.963 -13.852 1.00 92.75 426 GLN A N 1
ATOM 3262 C CA . GLN A 1 426 ? 5.324 -18.484 -12.585 1.00 92.75 426 GLN A CA 1
ATOM 3263 C C . GLN A 1 426 ? 5.298 -17.369 -11.543 1.00 92.75 426 GLN A C 1
ATOM 3265 O O . GLN A 1 426 ? 6.242 -16.586 -11.454 1.00 92.75 426 GLN A O 1
ATOM 3270 N N . LEU A 1 427 ? 4.230 -17.295 -10.746 1.00 94.69 427 LEU A N 1
ATOM 3271 C CA . LEU A 1 427 ? 4.132 -16.310 -9.670 1.00 94.69 427 LEU A CA 1
ATOM 3272 C C . LEU A 1 427 ? 5.180 -16.622 -8.593 1.00 94.69 427 LEU A C 1
ATOM 3274 O O . LEU A 1 427 ? 5.097 -17.667 -7.950 1.00 94.69 427 LEU A O 1
ATOM 3278 N N . ALA A 1 428 ? 6.129 -15.711 -8.394 1.00 93.94 428 ALA A N 1
ATOM 3279 C CA . ALA A 1 428 ? 7.150 -15.821 -7.357 1.00 93.94 428 ALA A CA 1
ATOM 3280 C C . ALA A 1 428 ? 6.653 -15.206 -6.044 1.00 93.94 428 ALA A C 1
ATOM 3282 O O . ALA A 1 428 ? 6.669 -15.844 -4.997 1.00 93.94 428 ALA A O 1
ATOM 3283 N N . VAL A 1 429 ? 6.139 -13.975 -6.103 1.00 94.44 429 VAL A N 1
ATOM 3284 C CA . VAL A 1 429 ? 5.638 -13.268 -4.921 1.00 94.44 429 VAL A CA 1
ATOM 3285 C C . VAL A 1 429 ? 4.525 -12.292 -5.301 1.00 94.44 429 VAL A C 1
ATOM 3287 O O . VAL A 1 429 ? 4.455 -11.797 -6.429 1.00 94.44 429 VAL A O 1
ATOM 3290 N N . LYS A 1 430 ? 3.645 -11.999 -4.344 1.00 93.94 430 LYS A N 1
ATOM 3291 C CA . LYS A 1 430 ? 2.650 -10.931 -4.450 1.00 93.94 430 LYS A CA 1
ATOM 3292 C C . LYS A 1 430 ? 2.592 -10.136 -3.156 1.00 93.94 430 LYS A C 1
ATOM 3294 O O . LYS A 1 430 ? 2.697 -10.717 -2.077 1.00 93.94 430 LYS A O 1
ATOM 3299 N N . SER A 1 431 ? 2.343 -8.839 -3.260 1.00 89.81 431 SER A N 1
ATOM 3300 C CA . SER A 1 431 ? 2.064 -7.993 -2.103 1.00 89.81 431 SER A CA 1
ATOM 3301 C C . SER A 1 431 ? 0.939 -7.016 -2.404 1.00 89.81 431 SER A C 1
ATOM 3303 O O . SER A 1 431 ? 0.735 -6.603 -3.545 1.00 89.81 431 SER A O 1
ATOM 3305 N N . ARG A 1 432 ? 0.197 -6.663 -1.359 1.00 86.19 432 ARG A N 1
ATOM 3306 C CA . ARG A 1 432 ? -0.789 -5.589 -1.405 1.00 86.19 432 ARG A CA 1
ATOM 3307 C C . ARG A 1 432 ? -0.056 -4.250 -1.365 1.00 86.19 432 ARG A C 1
ATOM 3309 O O . ARG A 1 432 ? 0.834 -4.077 -0.538 1.00 86.19 432 ARG A O 1
ATOM 3316 N N . LEU A 1 433 ? -0.450 -3.310 -2.215 1.00 80.75 433 LEU A N 1
ATOM 3317 C CA . LEU A 1 433 ? 0.045 -1.938 -2.178 1.00 80.75 433 LEU A CA 1
ATOM 3318 C C . LEU A 1 433 ? -0.613 -1.200 -1.015 1.00 80.75 433 LEU A C 1
ATOM 3320 O O . LEU A 1 433 ? -1.838 -1.171 -0.901 1.00 80.75 433 LEU A O 1
ATOM 3324 N N . SER A 1 434 ? 0.204 -0.643 -0.129 1.00 73.88 434 SER A N 1
ATOM 3325 C CA . SER A 1 434 ? -0.263 0.003 1.098 1.00 73.88 434 SER A CA 1
ATOM 3326 C C . SER A 1 434 ? -0.290 1.523 0.979 1.00 73.88 434 SER A C 1
ATOM 3328 O O . SER A 1 434 ? -1.224 2.166 1.460 1.00 73.88 434 SER A O 1
ATOM 3330 N N . VAL A 1 435 ? 0.702 2.094 0.293 1.00 70.19 435 VAL A N 1
ATOM 3331 C CA . VAL A 1 435 ? 0.925 3.545 0.240 1.00 70.19 435 VAL A CA 1
ATOM 3332 C C . VAL A 1 435 ? 0.833 4.108 -1.174 1.00 70.19 435 VAL A C 1
ATOM 3334 O O . VAL A 1 435 ? 0.572 5.298 -1.342 1.00 70.19 435 VAL A O 1
ATOM 3337 N N . ALA A 1 436 ? 1.010 3.265 -2.192 1.00 75.25 436 ALA A N 1
ATOM 3338 C CA . ALA A 1 436 ? 0.884 3.643 -3.595 1.00 75.25 436 ALA A CA 1
ATOM 3339 C C . ALA A 1 436 ? -0.418 3.146 -4.253 1.00 75.25 436 ALA A C 1
ATOM 3341 O O . ALA A 1 436 ? -0.597 3.287 -5.464 1.00 75.25 436 ALA A O 1
ATOM 3342 N N . ALA A 1 437 ? -1.339 2.581 -3.466 1.00 77.50 437 ALA A N 1
ATOM 3343 C CA . ALA A 1 437 ? -2.639 2.128 -3.947 1.00 77.50 437 ALA A CA 1
ATOM 3344 C C . ALA A 1 437 ? -3.422 3.270 -4.616 1.00 77.50 437 ALA A C 1
ATOM 3346 O O . ALA A 1 437 ? -3.575 4.358 -4.058 1.00 77.50 437 ALA A O 1
ATOM 3347 N N . GLY A 1 438 ? -3.924 3.007 -5.822 1.00 72.19 438 GLY A N 1
ATOM 3348 C CA . GLY A 1 438 ? -4.725 3.950 -6.594 1.00 72.19 438 GLY A CA 1
ATOM 3349 C C . GLY A 1 438 ? -3.982 5.130 -7.214 1.00 72.19 438 GLY A C 1
ATOM 3350 O O . GLY A 1 438 ? -4.624 5.949 -7.865 1.00 72.19 438 GLY A O 1
ATOM 3351 N N . LEU A 1 439 ? -2.657 5.221 -7.075 1.00 79.94 439 LEU A N 1
ATOM 3352 C CA . LEU A 1 439 ? -1.859 6.183 -7.833 1.00 79.94 439 LEU A CA 1
ATOM 3353 C C . LEU A 1 439 ? -1.647 5.695 -9.276 1.00 79.94 439 LEU A C 1
ATOM 3355 O O . LEU A 1 439 ? -1.532 4.490 -9.494 1.00 79.94 439 LEU A O 1
ATOM 3359 N N . PRO A 1 440 ? -1.515 6.603 -10.262 1.00 84.62 440 PRO A N 1
ATOM 3360 C CA . PRO A 1 440 ? -0.966 6.240 -11.561 1.00 84.62 440 PRO A CA 1
ATOM 3361 C C . PRO A 1 440 ? 0.468 5.729 -11.406 1.00 84.62 440 PRO A C 1
ATOM 3363 O O . PRO A 1 440 ? 1.318 6.399 -10.816 1.00 84.62 440 PRO A O 1
ATOM 3366 N N . PHE A 1 441 ? 0.736 4.564 -11.973 1.00 89.56 441 PHE A N 1
ATOM 3367 C CA . PHE A 1 441 ? 2.036 3.917 -11.983 1.00 89.56 441 PHE A CA 1
ATOM 3368 C C . PHE A 1 441 ? 2.915 4.547 -13.054 1.00 89.56 441 PHE A C 1
ATOM 3370 O O . PHE A 1 441 ? 2.523 4.608 -14.219 1.00 89.56 441 PHE A O 1
ATOM 3377 N N . SER A 1 442 ? 4.090 5.040 -12.667 1.00 90.44 442 SER A N 1
ATOM 3378 C CA . SER A 1 442 ? 4.931 5.880 -13.517 1.00 90.44 442 SER A CA 1
ATOM 3379 C C . SER A 1 442 ? 6.359 5.359 -13.611 1.00 90.44 442 SER A C 1
ATOM 3381 O O . SER A 1 442 ? 7.015 5.168 -12.595 1.00 90.44 442 SER A O 1
ATOM 3383 N N . LEU A 1 443 ? 6.888 5.200 -14.826 1.00 91.06 443 LEU A N 1
ATOM 3384 C CA . LEU A 1 443 ? 8.324 4.939 -15.026 1.00 91.06 443 LEU A CA 1
ATOM 3385 C C . LEU A 1 443 ? 9.147 6.232 -15.011 1.00 91.06 443 LEU A C 1
ATOM 3387 O O . LEU A 1 443 ? 10.364 6.201 -14.870 1.00 91.06 443 LEU A O 1
ATOM 3391 N N . GLY A 1 444 ? 8.492 7.380 -15.176 1.00 86.12 444 GLY A N 1
ATOM 3392 C CA . GLY A 1 444 ? 9.153 8.670 -15.282 1.00 86.12 444 GLY A CA 1
ATOM 3393 C C . GLY A 1 444 ? 8.213 9.763 -15.764 1.00 86.12 444 GLY A C 1
ATOM 3394 O O . GLY A 1 444 ? 7.177 9.497 -16.378 1.00 86.12 444 GLY A O 1
ATOM 3395 N N . SER A 1 445 ? 8.574 11.013 -15.489 1.00 82.69 445 SER A N 1
ATOM 3396 C CA . SER A 1 445 ? 7.794 12.195 -15.854 1.00 82.69 445 SER A CA 1
ATOM 3397 C C . SER A 1 445 ? 8.573 13.123 -16.778 1.00 82.69 445 SER A C 1
ATOM 3399 O O . SER A 1 445 ? 9.804 13.107 -16.816 1.00 82.69 445 SER A O 1
ATOM 3401 N N . TYR A 1 446 ? 7.844 13.944 -17.533 1.00 83.88 446 TYR A N 1
ATOM 3402 C CA . TYR A 1 446 ? 8.442 15.037 -18.286 1.00 83.88 446 TYR A CA 1
ATOM 3403 C C . TYR A 1 446 ? 9.115 16.043 -17.340 1.00 83.88 446 TYR A C 1
ATOM 3405 O O . TYR A 1 446 ? 8.480 16.559 -16.419 1.00 83.88 446 TYR A O 1
ATOM 3413 N N . ASP A 1 447 ? 10.373 16.367 -17.625 1.0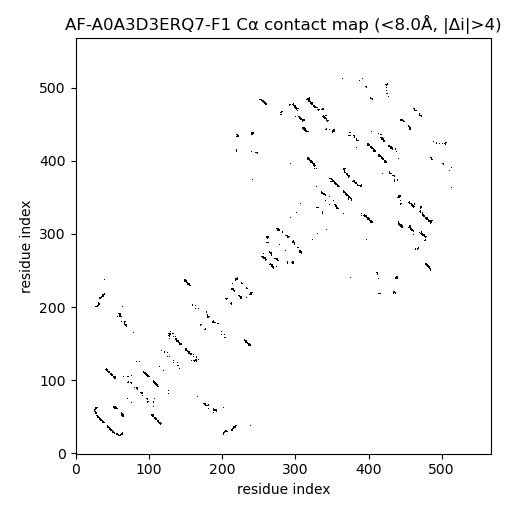0 81.50 447 ASP A N 1
ATOM 3414 C CA . ASP A 1 447 ? 11.148 17.405 -16.949 1.00 81.50 447 ASP A CA 1
ATOM 3415 C C . ASP A 1 447 ? 11.329 18.606 -17.885 1.00 81.50 447 ASP A C 1
ATOM 3417 O O . ASP A 1 447 ? 11.860 18.484 -18.990 1.00 81.50 447 ASP A O 1
ATOM 3421 N N . ASP A 1 448 ? 10.901 19.789 -17.453 1.00 79.06 448 ASP A N 1
ATOM 3422 C CA . ASP A 1 448 ? 11.014 21.018 -18.239 1.00 79.06 448 ASP A CA 1
ATOM 3423 C C . ASP A 1 448 ? 12.400 21.683 -18.149 1.00 79.06 448 ASP A C 1
ATOM 3425 O O . ASP A 1 448 ? 12.651 22.678 -18.835 1.00 79.06 448 ASP A O 1
ATOM 3429 N N . GLY A 1 449 ? 13.309 21.144 -17.328 1.00 74.25 449 GLY A N 1
ATOM 3430 C CA . GLY A 1 449 ? 14.636 21.705 -17.085 1.00 74.25 449 GLY A CA 1
ATOM 3431 C C . GLY A 1 449 ? 14.628 22.925 -16.164 1.00 74.25 449 GLY A C 1
ATOM 3432 O O . GLY A 1 449 ? 15.633 23.627 -16.052 1.00 74.25 449 GLY A O 1
ATOM 3433 N N . SER A 1 450 ? 13.526 23.204 -15.463 1.00 74.06 450 SER A N 1
ATOM 3434 C CA . SER A 1 450 ? 13.453 24.295 -14.478 1.00 74.06 450 SER A CA 1
ATOM 3435 C C . SER A 1 450 ? 14.520 24.190 -13.380 1.00 74.06 450 SER A C 1
ATOM 3437 O O . SER A 1 450 ? 14.929 25.208 -12.818 1.00 74.06 450 SER A O 1
ATOM 3439 N N . SER A 1 451 ? 15.018 22.976 -13.123 1.00 63.19 451 SER A N 1
ATOM 3440 C CA . SER A 1 451 ? 16.083 22.681 -12.156 1.00 63.19 451 SER A CA 1
ATOM 3441 C C . SER A 1 451 ? 17.437 22.315 -12.790 1.00 63.19 451 SER A C 1
ATOM 3443 O O . SER A 1 451 ? 18.349 21.915 -12.067 1.00 63.19 451 SER A O 1
ATOM 3445 N N . GLY A 1 452 ? 17.613 22.451 -14.112 1.00 72.50 452 GLY A N 1
ATOM 3446 C CA . GLY A 1 452 ? 18.865 22.082 -14.784 1.00 72.50 452 GLY A CA 1
ATOM 3447 C C . GLY A 1 452 ? 18.718 21.690 -16.255 1.00 72.50 452 GLY A C 1
ATOM 3448 O O . GLY A 1 452 ? 17.896 22.228 -16.988 1.00 72.50 452 GLY A O 1
ATOM 3449 N N . THR A 1 453 ? 19.566 20.767 -16.717 1.00 71.31 453 THR A N 1
ATOM 3450 C CA . THR A 1 453 ? 19.400 20.182 -18.058 1.00 71.31 453 THR A CA 1
ATOM 3451 C C . THR A 1 453 ? 18.206 19.228 -18.009 1.00 71.31 453 THR A C 1
ATOM 3453 O O . THR A 1 453 ? 18.231 18.360 -17.137 1.00 71.31 453 THR A O 1
ATOM 3456 N N . PRO A 1 454 ? 17.202 19.364 -18.900 1.00 74.81 454 PRO A N 1
ATOM 3457 C CA . PRO A 1 454 ? 16.050 18.470 -18.925 1.00 74.81 454 PRO A CA 1
ATOM 3458 C C . PRO A 1 454 ? 16.488 17.006 -18.953 1.00 74.81 454 PRO A C 1
ATOM 3460 O O . PRO A 1 454 ? 17.246 16.610 -19.842 1.00 74.81 454 PRO A O 1
ATOM 3463 N N . ASN A 1 455 ? 16.023 16.224 -17.983 1.00 74.69 455 ASN A N 1
ATOM 3464 C CA . ASN A 1 455 ? 16.386 14.818 -17.836 1.00 74.69 455 ASN A CA 1
ATOM 3465 C C . ASN A 1 455 ? 15.201 14.006 -17.296 1.00 74.69 455 ASN A C 1
ATOM 3467 O O . ASN A 1 455 ? 15.319 13.378 -16.253 1.00 74.69 455 ASN A O 1
ATOM 3471 N N . GLY A 1 456 ? 14.047 14.084 -17.962 1.00 81.31 456 GLY A N 1
ATOM 3472 C CA . GLY A 1 456 ? 12.850 13.311 -17.615 1.00 81.31 456 GLY A CA 1
ATOM 3473 C C . GLY A 1 456 ? 12.722 12.013 -18.416 1.00 81.31 456 GLY A C 1
ATOM 3474 O O . GLY A 1 456 ? 13.603 11.668 -19.203 1.00 81.31 456 GLY A O 1
ATOM 3475 N N . GLY A 1 457 ? 11.611 11.299 -18.236 1.00 89.94 457 GLY A N 1
ATOM 3476 C CA . GLY A 1 457 ? 11.447 9.918 -18.704 1.00 89.94 457 GLY A CA 1
ATOM 3477 C C . GLY A 1 457 ? 12.108 8.910 -17.759 1.00 89.94 457 GLY A C 1
ATOM 3478 O O . GLY A 1 457 ? 12.178 9.141 -16.555 1.00 89.94 457 GLY A O 1
ATOM 3479 N N . PHE A 1 458 ? 12.583 7.792 -18.299 1.00 93.31 458 PHE A N 1
ATOM 3480 C CA . PHE A 1 458 ? 13.272 6.715 -17.579 1.00 93.31 458 PHE A CA 1
ATOM 3481 C C . PHE A 1 458 ? 14.567 6.266 -18.271 1.00 93.31 458 PHE A C 1
ATOM 3483 O O . PHE A 1 458 ? 14.767 6.488 -19.470 1.00 93.31 458 PHE A O 1
ATOM 3490 N N . ASN A 1 459 ? 15.427 5.601 -17.506 1.00 93.88 459 ASN A N 1
ATOM 3491 C CA . ASN A 1 459 ? 16.661 4.965 -17.940 1.00 93.88 459 ASN A CA 1
ATOM 3492 C C . ASN A 1 459 ? 16.568 3.444 -17.801 1.00 93.88 459 ASN A C 1
ATOM 3494 O O . ASN A 1 459 ? 15.853 2.933 -16.938 1.00 93.88 459 ASN A O 1
ATOM 3498 N N . VAL A 1 460 ? 17.335 2.737 -18.630 1.00 96.25 460 VAL A N 1
ATOM 3499 C CA . VAL A 1 460 ? 17.444 1.277 -18.628 1.00 96.25 460 VAL A CA 1
ATOM 3500 C C . VAL A 1 460 ? 18.895 0.860 -18.416 1.00 96.25 460 VAL A C 1
ATOM 3502 O O . VAL A 1 460 ? 19.792 1.351 -19.105 1.00 96.25 460 VAL A O 1
ATOM 3505 N N . GLY A 1 461 ? 19.122 -0.066 -17.486 1.00 93.88 461 GLY A N 1
ATOM 3506 C CA . GLY A 1 461 ? 20.419 -0.701 -17.247 1.00 93.88 461 GLY A CA 1
ATOM 3507 C C . GLY A 1 461 ? 21.435 0.132 -16.465 1.00 93.88 461 GLY A C 1
ATOM 3508 O O . GLY A 1 461 ? 22.559 -0.328 -16.280 1.00 93.88 461 GLY A O 1
ATOM 3509 N N . GLY A 1 462 ? 21.064 1.331 -16.006 1.00 90.81 462 GLY A N 1
ATOM 3510 C CA . GLY A 1 462 ? 21.884 2.199 -15.165 1.00 90.81 462 GLY A CA 1
ATOM 3511 C C . GLY A 1 462 ? 21.303 3.604 -15.013 1.00 90.81 462 GLY A C 1
ATOM 3512 O O . GLY A 1 462 ? 20.268 3.935 -15.590 1.00 90.81 462 GLY A O 1
ATOM 3513 N N . TYR A 1 463 ? 21.985 4.447 -14.238 1.00 85.25 463 TYR A N 1
ATOM 3514 C CA . TYR A 1 463 ? 21.585 5.832 -13.982 1.00 85.25 463 TYR A CA 1
ATOM 3515 C C . TYR A 1 463 ? 22.742 6.799 -14.242 1.00 85.25 463 TYR A C 1
ATOM 3517 O O . TYR A 1 463 ? 23.885 6.519 -13.885 1.00 85.25 463 TYR A O 1
ATOM 3525 N N . TYR A 1 464 ? 22.454 7.958 -14.833 1.00 85.50 464 TYR A N 1
ATOM 3526 C CA . TYR A 1 464 ? 23.459 8.988 -15.093 1.00 85.50 464 TYR A CA 1
ATOM 3527 C C . TYR A 1 464 ? 23.410 10.103 -14.057 1.00 85.50 464 TYR A C 1
ATOM 3529 O O . TYR A 1 464 ? 22.403 10.795 -13.909 1.00 85.50 464 TYR A O 1
ATOM 3537 N N . GLU A 1 465 ? 24.536 10.322 -13.383 1.00 82.12 465 GLU A N 1
ATOM 3538 C CA . GLU A 1 465 ? 24.682 11.376 -12.388 1.00 82.12 465 GLU A CA 1
ATOM 3539 C C . GLU A 1 465 ? 26.088 11.967 -12.425 1.00 82.12 465 GLU A C 1
ATOM 3541 O O . GLU A 1 465 ? 27.075 11.234 -12.373 1.00 82.12 465 GLU A O 1
ATOM 3546 N N . ASN A 1 466 ? 26.193 13.299 -12.422 1.00 80.12 466 ASN A N 1
ATOM 3547 C CA . ASN A 1 466 ? 27.478 14.000 -12.315 1.00 80.12 466 ASN A CA 1
ATOM 3548 C C . ASN A 1 466 ? 28.520 13.498 -13.335 1.00 80.12 466 ASN A C 1
ATOM 3550 O O . ASN A 1 466 ? 29.643 13.156 -12.968 1.00 80.12 466 ASN A O 1
ATOM 3554 N N . GLU A 1 467 ? 28.128 13.425 -14.611 1.00 82.25 467 GLU A N 1
ATOM 3555 C CA . GLU A 1 467 ? 28.992 12.999 -15.727 1.00 82.25 467 GLU A CA 1
ATOM 3556 C C . GLU A 1 467 ? 29.460 11.538 -15.673 1.00 82.25 467 GLU A C 1
ATOM 3558 O O . GLU A 1 467 ? 30.331 11.139 -16.440 1.00 82.25 467 GLU A O 1
ATOM 3563 N N . THR A 1 468 ? 28.871 10.724 -14.794 1.00 84.94 468 THR A N 1
ATOM 3564 C CA . THR A 1 468 ? 29.251 9.323 -14.597 1.00 84.94 468 THR A CA 1
ATOM 3565 C C . THR A 1 468 ? 28.022 8.422 -14.638 1.00 84.94 468 THR A C 1
ATOM 3567 O O . THR A 1 468 ? 26.983 8.741 -14.055 1.00 84.94 468 THR A O 1
ATOM 3570 N N . VAL A 1 469 ? 28.146 7.268 -15.296 1.00 89.25 469 VAL A N 1
ATOM 3571 C CA . VAL A 1 469 ? 27.157 6.190 -15.188 1.00 89.25 469 VAL A CA 1
ATOM 3572 C C . VAL A 1 469 ? 27.351 5.482 -13.849 1.00 89.25 469 VAL A C 1
ATOM 3574 O O . VAL A 1 469 ? 28.455 5.071 -13.498 1.00 89.25 469 VAL A O 1
ATOM 3577 N N . LYS A 1 470 ? 26.279 5.369 -13.072 1.00 89.69 470 LYS A N 1
ATOM 3578 C CA . LYS A 1 470 ? 26.255 4.748 -11.749 1.00 89.69 470 LYS A CA 1
ATOM 3579 C C . LYS A 1 470 ? 25.243 3.618 -11.716 1.00 89.69 470 LYS A C 1
ATOM 3581 O O . LYS A 1 470 ? 24.256 3.638 -12.450 1.00 89.69 470 LYS A O 1
ATOM 3586 N N . ARG A 1 471 ? 25.473 2.674 -10.796 1.00 91.44 471 ARG A N 1
ATOM 3587 C CA . ARG A 1 471 ? 24.537 1.584 -10.473 1.00 91.44 471 ARG A CA 1
ATOM 3588 C C . ARG A 1 471 ? 24.093 0.789 -11.702 1.00 91.44 471 ARG A C 1
ATOM 3590 O O . ARG A 1 471 ? 22.979 0.283 -11.735 1.00 91.44 471 ARG A O 1
ATOM 3597 N N . ALA A 1 472 ? 24.939 0.729 -12.727 1.00 92.38 472 ALA A N 1
ATOM 3598 C CA . ALA A 1 472 ? 24.610 0.050 -13.964 1.00 92.38 472 ALA A CA 1
ATOM 3599 C C . ALA A 1 472 ? 24.744 -1.464 -13.812 1.00 92.38 472 ALA A C 1
ATOM 3601 O O . ALA A 1 472 ? 25.582 -1.968 -13.060 1.00 92.38 472 ALA A O 1
ATOM 3602 N N . CYS A 1 473 ? 23.894 -2.185 -14.529 1.00 94.81 473 CYS A N 1
ATOM 3603 C CA . CYS A 1 473 ? 23.884 -3.635 -14.522 1.00 94.81 473 CYS A CA 1
ATOM 3604 C C . CYS A 1 473 ? 25.044 -4.198 -15.363 1.00 94.81 473 CYS A C 1
ATOM 3606 O O . CYS A 1 473 ? 25.523 -3.558 -16.300 1.00 94.81 473 CYS A O 1
ATOM 3608 N N . THR A 1 474 ? 25.470 -5.424 -15.048 1.00 95.25 474 THR A N 1
ATOM 3609 C CA . THR A 1 474 ? 26.368 -6.217 -15.903 1.00 95.25 474 THR A CA 1
ATOM 3610 C C . THR A 1 474 ? 25.627 -7.476 -16.347 1.00 95.25 474 THR A C 1
ATOM 3612 O O . THR A 1 474 ? 25.076 -8.198 -15.507 1.00 95.25 474 THR A O 1
ATOM 3615 N N . GLY A 1 475 ? 25.542 -7.716 -17.651 1.00 96.69 475 GLY A N 1
ATOM 3616 C CA . GLY A 1 475 ? 24.733 -8.793 -18.214 1.00 96.69 475 GLY A CA 1
ATOM 3617 C C . GLY A 1 475 ? 24.151 -8.458 -19.575 1.00 96.69 475 GLY A C 1
ATOM 3618 O O . GLY A 1 475 ? 24.572 -7.515 -20.246 1.00 96.69 475 GLY A O 1
ATOM 3619 N N . VAL A 1 476 ? 23.145 -9.229 -19.968 1.00 97.69 476 VAL A N 1
ATOM 3620 C CA . VAL A 1 476 ? 22.459 -9.091 -21.251 1.00 97.69 476 VAL A CA 1
ATOM 3621 C C . VAL A 1 476 ? 20.964 -8.900 -21.006 1.00 97.69 476 VAL A C 1
ATOM 3623 O O . VAL A 1 476 ? 20.342 -9.721 -20.333 1.00 97.69 476 VAL A O 1
ATOM 3626 N N . LEU A 1 477 ? 20.396 -7.820 -21.547 1.00 98.12 477 LEU A N 1
ATOM 3627 C CA . LEU A 1 477 ? 18.967 -7.496 -21.469 1.00 98.12 477 LEU A CA 1
ATOM 3628 C C . LEU A 1 477 ? 18.315 -7.712 -22.837 1.00 98.12 477 LEU A C 1
ATOM 3630 O O . LEU A 1 477 ? 18.817 -7.228 -23.852 1.00 98.12 477 LEU A O 1
ATOM 3634 N N . ASP A 1 478 ? 17.180 -8.401 -22.857 1.00 97.69 478 ASP A N 1
ATOM 3635 C CA . ASP A 1 478 ? 16.439 -8.708 -24.078 1.00 97.69 478 ASP A CA 1
ATOM 3636 C C . ASP A 1 478 ? 14.927 -8.526 -23.879 1.00 97.69 478 ASP A C 1
ATOM 3638 O O . ASP A 1 478 ? 14.421 -8.647 -22.761 1.00 97.69 478 ASP A O 1
ATOM 3642 N N . ASN A 1 479 ? 14.210 -8.244 -24.968 1.00 96.06 479 ASN A N 1
ATOM 3643 C CA . ASN A 1 479 ? 12.747 -8.167 -25.024 1.00 96.06 479 ASN A CA 1
ATOM 3644 C C . ASN A 1 479 ? 12.110 -7.374 -23.865 1.00 96.06 479 ASN A C 1
ATOM 3646 O O . ASN A 1 479 ? 11.208 -7.868 -23.188 1.00 96.06 479 ASN A O 1
ATOM 3650 N N . LEU A 1 480 ? 12.574 -6.141 -23.632 1.00 97.81 480 LEU A N 1
ATOM 3651 C CA . LEU A 1 480 ? 11.969 -5.246 -22.643 1.00 97.81 480 LEU A CA 1
ATOM 3652 C C . LEU A 1 480 ? 10.622 -4.735 -23.169 1.00 97.81 480 LEU A C 1
ATOM 3654 O O . LEU A 1 480 ? 10.573 -3.998 -24.154 1.00 97.81 480 LEU A O 1
ATOM 3658 N N . MET A 1 481 ? 9.540 -5.095 -22.488 1.00 97.50 481 MET A N 1
ATOM 3659 C CA . MET A 1 481 ? 8.173 -4.718 -22.824 1.00 97.50 481 MET A CA 1
ATOM 3660 C C . MET A 1 481 ? 7.490 -4.001 -21.660 1.00 97.50 481 MET A C 1
ATOM 3662 O O . MET A 1 481 ? 7.591 -4.424 -20.509 1.00 97.50 481 MET A O 1
ATOM 3666 N N . ILE A 1 482 ? 6.755 -2.938 -21.975 1.00 98.06 482 ILE A N 1
ATOM 3667 C CA . ILE A 1 482 ? 5.905 -2.199 -21.044 1.00 98.06 482 ILE A CA 1
ATOM 3668 C C . ILE A 1 482 ? 4.488 -2.189 -21.607 1.00 98.06 482 ILE A C 1
ATOM 3670 O O . ILE A 1 482 ? 4.275 -1.857 -22.776 1.00 98.06 482 ILE A O 1
ATOM 3674 N N . PHE A 1 483 ? 3.526 -2.544 -20.764 1.00 97.38 483 PHE A N 1
ATOM 3675 C CA . PHE A 1 483 ? 2.109 -2.551 -21.086 1.00 97.38 483 PHE A CA 1
ATOM 3676 C C . PHE A 1 483 ? 1.381 -1.465 -20.297 1.00 97.38 483 PHE A C 1
ATOM 3678 O O . PHE A 1 483 ? 1.589 -1.329 -19.091 1.00 97.38 483 PHE A O 1
ATOM 3685 N N . ASP A 1 484 ? 0.508 -0.739 -20.989 1.00 94.56 484 ASP A N 1
ATOM 3686 C CA . ASP A 1 484 ? -0.556 0.055 -20.380 1.00 94.56 484 ASP A CA 1
ATOM 3687 C C . ASP A 1 484 ? -1.692 -0.919 -20.048 1.00 94.56 484 ASP A C 1
ATOM 3689 O O . ASP A 1 484 ? -2.395 -1.381 -20.953 1.00 94.56 484 ASP A O 1
ATOM 3693 N N . GLY A 1 485 ? -1.777 -1.319 -18.777 1.00 92.88 485 GLY A N 1
ATOM 3694 C CA . GLY A 1 485 ? -2.661 -2.373 -18.279 1.00 92.88 485 GLY A CA 1
ATOM 3695 C C . GLY A 1 485 ? -1.945 -3.492 -17.507 1.00 92.88 485 GLY A C 1
ATOM 3696 O O . GLY A 1 485 ? -0.756 -3.775 -17.700 1.00 92.88 485 GLY A O 1
ATOM 3697 N N . ALA A 1 486 ? -2.701 -4.171 -16.642 1.00 93.19 486 ALA A N 1
ATOM 3698 C CA . ALA A 1 486 ? -2.253 -5.372 -15.946 1.00 93.19 486 ALA A CA 1
ATOM 3699 C C . ALA A 1 486 ? -2.440 -6.618 -16.834 1.00 93.19 486 ALA A C 1
ATOM 3701 O O . ALA A 1 486 ? -3.535 -6.878 -17.341 1.00 93.19 486 ALA A O 1
ATOM 3702 N N . LEU A 1 487 ? -1.377 -7.401 -17.045 1.00 94.56 487 LEU A N 1
ATOM 3703 C CA . LEU A 1 487 ? -1.489 -8.714 -17.685 1.00 94.56 487 LEU A CA 1
ATOM 3704 C C . LEU A 1 487 ? -2.062 -9.737 -16.701 1.00 94.56 487 LEU A C 1
ATOM 3706 O O . LEU A 1 487 ? -1.671 -9.784 -15.534 1.00 94.56 487 LEU A O 1
ATOM 3710 N N . SER A 1 488 ? -2.955 -10.599 -17.191 1.00 91.44 488 SER A N 1
ATOM 3711 C CA . SER A 1 488 ? -3.422 -11.749 -16.417 1.00 91.44 488 SER A CA 1
ATOM 3712 C C . SER A 1 488 ? -2.307 -12.788 -16.253 1.00 91.44 488 SER A C 1
ATOM 3714 O O . SER A 1 488 ? -1.374 -12.838 -17.051 1.00 91.44 488 SER A O 1
ATOM 3716 N N . GLU A 1 489 ? -2.416 -13.679 -15.264 1.00 91.00 489 GLU A N 1
ATOM 3717 C CA . GLU A 1 489 ? -1.459 -14.785 -15.086 1.00 91.00 489 GLU A CA 1
ATOM 3718 C C . GLU A 1 489 ? -1.318 -15.647 -16.359 1.00 91.00 489 GLU A C 1
ATOM 3720 O O . GLU A 1 489 ? -0.218 -16.070 -16.713 1.00 91.00 489 GLU A O 1
ATOM 3725 N N . GLU A 1 490 ? -2.414 -15.873 -17.093 1.00 89.38 490 GLU A N 1
ATOM 3726 C CA . GLU A 1 490 ? -2.394 -16.617 -18.358 1.00 89.38 490 GLU A CA 1
ATOM 3727 C C . GLU A 1 490 ? -1.653 -15.855 -19.466 1.00 89.38 490 GLU A C 1
ATOM 3729 O O . GLU A 1 490 ? -0.905 -16.467 -20.237 1.00 89.38 490 GLU A O 1
ATOM 3734 N N . ASP A 1 491 ? -1.809 -14.532 -19.525 1.00 93.19 491 ASP A N 1
ATOM 3735 C CA . ASP A 1 491 ? -1.101 -13.689 -20.489 1.00 93.19 491 ASP A CA 1
ATOM 3736 C C . ASP A 1 491 ? 0.387 -13.585 -20.152 1.00 93.19 491 ASP A C 1
ATOM 3738 O O . ASP A 1 491 ? 1.220 -13.712 -21.049 1.00 93.19 491 ASP A O 1
ATOM 3742 N N . VAL A 1 492 ? 0.740 -13.437 -18.869 1.00 94.06 492 VAL A N 1
ATOM 3743 C CA . VAL A 1 492 ? 2.136 -13.456 -18.401 1.00 94.06 492 VAL A CA 1
ATOM 3744 C C . VAL A 1 492 ? 2.788 -14.785 -18.759 1.00 94.06 492 VAL A C 1
ATOM 3746 O O . VAL A 1 492 ? 3.878 -14.817 -19.331 1.00 94.06 492 VAL A O 1
ATOM 3749 N N . LYS A 1 493 ? 2.101 -15.899 -18.497 1.00 89.12 493 LYS A N 1
ATOM 3750 C CA . LYS A 1 493 ? 2.569 -17.222 -18.900 1.00 89.12 493 LYS A CA 1
ATOM 3751 C C . LYS A 1 493 ? 2.767 -17.284 -20.414 1.00 89.12 493 LYS A C 1
ATOM 3753 O O . LYS A 1 493 ? 3.840 -17.645 -20.886 1.00 89.12 493 LYS A O 1
ATOM 3758 N N . SER A 1 494 ? 1.766 -16.890 -21.191 1.00 88.12 494 SER A N 1
ATOM 3759 C CA . SER A 1 494 ? 1.846 -16.916 -22.654 1.00 88.12 494 SER A CA 1
ATOM 3760 C C . SER A 1 494 ? 3.008 -16.076 -23.190 1.00 88.12 494 SER A C 1
ATOM 3762 O O . SER A 1 494 ? 3.698 -16.537 -24.097 1.00 88.12 494 SER A O 1
ATOM 3764 N N . LEU A 1 495 ? 3.263 -14.907 -22.595 1.00 88.75 495 LEU A N 1
ATOM 3765 C CA . LEU A 1 495 ? 4.390 -14.029 -22.911 1.00 88.75 495 LEU A CA 1
ATOM 3766 C C . LEU A 1 495 ? 5.741 -14.703 -22.625 1.00 88.75 495 LEU A C 1
ATOM 3768 O O . LEU A 1 495 ? 6.614 -14.693 -23.482 1.00 88.75 495 LEU A O 1
ATOM 3772 N N . CYS A 1 496 ? 5.908 -15.331 -21.458 1.00 83.44 496 CYS A N 1
ATOM 3773 C CA . CYS A 1 496 ? 7.185 -15.935 -21.053 1.00 83.44 496 CYS A CA 1
ATOM 3774 C C . CYS A 1 496 ? 7.515 -17.234 -21.805 1.00 83.44 496 CYS A C 1
ATOM 3776 O O . CYS A 1 496 ? 8.681 -17.583 -21.978 1.00 83.44 496 CYS A O 1
ATOM 3778 N N . TYR A 1 497 ? 6.498 -17.983 -22.243 1.00 73.00 497 TYR A N 1
ATOM 3779 C CA . TYR A 1 497 ? 6.685 -19.262 -22.940 1.00 73.00 497 TYR A CA 1
ATOM 3780 C C . TYR A 1 497 ? 6.772 -19.125 -24.467 1.00 73.00 497 TYR A C 1
ATOM 3782 O O . TYR A 1 497 ? 6.891 -20.148 -25.148 1.00 73.00 497 TYR A O 1
ATOM 3790 N N . THR A 1 498 ? 6.768 -17.906 -25.030 1.00 71.00 498 THR A N 1
ATOM 3791 C CA . THR A 1 498 ? 7.116 -17.728 -26.453 1.00 71.00 498 THR A CA 1
ATOM 3792 C C . THR A 1 498 ? 8.551 -18.169 -26.727 1.00 71.00 498 THR A C 1
ATOM 3794 O O . THR A 1 498 ? 8.810 -18.769 -27.771 1.00 71.00 498 THR A O 1
ATOM 3797 N N . THR A 1 499 ? 9.450 -17.958 -25.760 1.00 75.62 499 THR A N 1
ATOM 3798 C CA . THR A 1 499 ? 10.853 -18.369 -25.835 1.00 75.62 499 THR A CA 1
ATOM 3799 C C . THR A 1 499 ? 11.253 -19.069 -24.540 1.00 75.62 499 THR A C 1
ATOM 3801 O O . THR A 1 499 ? 11.388 -18.447 -23.490 1.00 75.62 499 THR A O 1
ATOM 3804 N N . ALA A 1 500 ? 11.406 -20.394 -24.604 1.00 76.56 500 ALA A 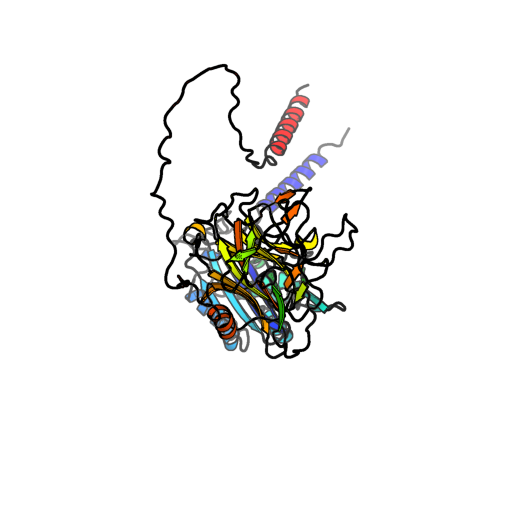N 1
ATOM 3805 C CA . ALA A 1 500 ? 11.675 -21.211 -23.426 1.00 76.56 500 ALA A CA 1
ATOM 3806 C C . ALA A 1 500 ? 13.101 -21.003 -22.895 1.00 76.56 500 ALA A C 1
ATOM 3808 O O . ALA A 1 500 ? 14.076 -21.130 -23.638 1.00 76.56 500 ALA A O 1
ATOM 3809 N N . VAL A 1 501 ? 13.212 -20.773 -21.588 1.00 90.00 501 VAL A N 1
ATOM 3810 C CA . VAL A 1 501 ? 14.492 -20.745 -20.873 1.00 90.00 501 VAL A CA 1
ATOM 3811 C C . VAL A 1 501 ? 14.992 -22.164 -20.579 1.00 90.00 501 VAL A C 1
ATOM 3813 O O . VAL A 1 501 ? 14.218 -23.122 -20.504 1.00 90.00 501 VAL A O 1
ATOM 3816 N N . SER A 1 502 ? 16.308 -22.323 -20.435 1.00 88.44 502 SER A N 1
ATOM 3817 C CA . SER A 1 502 ? 16.942 -23.639 -20.261 1.00 88.44 502 SER A CA 1
ATOM 3818 C C . SER A 1 502 ? 16.764 -24.221 -18.856 1.00 88.44 502 SER A C 1
ATOM 3820 O O . SER A 1 502 ? 16.732 -25.445 -18.701 1.00 88.44 502 SER A O 1
ATOM 3822 N N . LYS A 1 503 ? 16.642 -23.352 -17.849 1.00 90.56 503 LYS A N 1
ATOM 3823 C CA . LYS A 1 503 ? 16.454 -23.682 -16.435 1.00 90.56 503 LYS A CA 1
ATOM 3824 C C . LYS A 1 503 ? 15.315 -22.823 -15.878 1.00 90.56 503 LYS A C 1
ATOM 3826 O O . LYS A 1 503 ? 15.579 -21.769 -15.322 1.00 90.56 503 LYS A O 1
ATOM 3831 N N . PRO A 1 504 ? 14.053 -23.221 -16.098 1.00 91.00 504 PRO A N 1
ATOM 3832 C CA . PRO A 1 504 ? 12.920 -22.432 -15.638 1.00 91.00 504 PRO A CA 1
ATOM 3833 C C . PRO A 1 504 ? 12.861 -22.393 -14.112 1.00 91.00 504 PRO A C 1
ATOM 3835 O O . PRO A 1 504 ? 13.110 -23.409 -13.458 1.00 91.00 504 PRO A O 1
ATOM 3838 N N . TYR A 1 505 ? 12.475 -21.240 -13.575 1.00 92.88 505 TYR A N 1
ATOM 3839 C CA . TYR A 1 505 ? 12.141 -21.067 -12.168 1.00 92.88 505 TYR A CA 1
ATOM 3840 C C . TYR A 1 505 ? 11.047 -22.050 -11.709 1.00 92.88 505 TYR A C 1
ATOM 3842 O O . TYR A 1 505 ? 10.064 -22.300 -12.417 1.00 92.88 505 TYR A O 1
ATOM 3850 N N . ASP A 1 506 ? 11.224 -22.601 -10.505 1.00 89.44 506 ASP A N 1
ATOM 3851 C CA . ASP A 1 506 ? 10.266 -23.482 -9.835 1.00 89.44 506 ASP A CA 1
ATOM 3852 C C . ASP A 1 506 ? 9.873 -22.882 -8.475 1.00 89.44 506 ASP A C 1
ATOM 3854 O O . ASP A 1 506 ? 10.696 -22.894 -7.558 1.00 89.44 506 ASP A O 1
ATOM 3858 N N . PRO A 1 507 ? 8.620 -22.424 -8.292 1.00 86.69 507 PRO A N 1
ATOM 3859 C CA . PRO A 1 507 ? 8.172 -21.821 -7.037 1.00 86.69 507 PRO A CA 1
ATOM 3860 C C . PRO A 1 507 ? 8.150 -22.798 -5.851 1.00 86.69 507 PRO A C 1
ATOM 3862 O O . PRO A 1 507 ? 7.965 -22.376 -4.713 1.00 86.69 507 PRO A O 1
ATOM 3865 N N . ALA A 1 508 ? 8.303 -24.109 -6.083 1.00 86.00 508 ALA A N 1
ATOM 3866 C CA . ALA A 1 508 ? 8.429 -25.099 -5.014 1.00 86.00 508 ALA A CA 1
ATOM 3867 C C . ALA A 1 508 ? 9.866 -25.247 -4.480 1.00 86.00 508 ALA A C 1
ATOM 3869 O O . ALA A 1 508 ? 10.078 -25.997 -3.521 1.00 86.00 508 ALA A O 1
ATOM 3870 N N . THR A 1 509 ? 10.841 -24.581 -5.102 1.00 84.81 509 THR A N 1
ATOM 3871 C CA . THR A 1 509 ? 12.255 -24.659 -4.736 1.00 84.81 509 THR A CA 1
ATOM 3872 C C . THR A 1 509 ? 12.715 -23.304 -4.206 1.00 84.81 509 THR A C 1
ATOM 3874 O O . THR A 1 509 ? 12.592 -22.298 -4.893 1.00 84.81 509 THR A O 1
ATOM 3877 N N . GLU A 1 510 ? 13.241 -23.285 -2.983 1.00 82.69 510 GLU A N 1
ATOM 3878 C CA . GLU A 1 510 ? 13.884 -22.102 -2.404 1.00 82.69 510 GLU A CA 1
ATOM 3879 C C . GLU A 1 510 ? 15.398 -22.198 -2.588 1.00 82.69 510 GLU A C 1
ATOM 3881 O O . GLU A 1 510 ? 16.000 -23.263 -2.391 1.00 82.69 510 GLU A O 1
ATOM 3886 N N . ASP A 1 511 ? 16.010 -21.074 -2.935 1.00 87.25 511 ASP A N 1
ATOM 3887 C CA . ASP A 1 511 ? 17.453 -20.962 -3.021 1.00 87.25 511 ASP A CA 1
ATOM 3888 C C . ASP A 1 511 ? 18.102 -21.001 -1.639 1.00 87.25 511 ASP A C 1
ATOM 3890 O O . ASP A 1 511 ? 17.618 -20.424 -0.666 1.00 87.25 511 ASP A O 1
ATOM 3894 N N . VAL A 1 512 ? 19.255 -21.667 -1.554 1.00 82.50 512 VAL A N 1
ATOM 3895 C CA . VAL A 1 512 ? 20.025 -21.778 -0.312 1.00 82.50 512 VAL A CA 1
ATOM 3896 C C . VAL A 1 512 ? 21.455 -21.330 -0.563 1.00 82.50 512 VAL A C 1
ATOM 3898 O O . VAL A 1 512 ? 22.241 -22.024 -1.213 1.00 82.50 512 VAL A O 1
ATOM 3901 N N . ILE A 1 513 ? 21.819 -20.183 0.008 1.00 80.31 513 ILE A N 1
ATOM 3902 C CA . ILE A 1 513 ? 23.193 -19.682 -0.022 1.00 80.31 513 ILE A CA 1
ATOM 3903 C C . ILE A 1 513 ? 24.007 -20.448 1.026 1.00 80.31 513 ILE A C 1
ATOM 3905 O O . ILE A 1 513 ? 23.957 -20.170 2.225 1.00 80.31 513 ILE A O 1
ATOM 3909 N N . ASN A 1 514 ? 24.781 -21.439 0.583 1.00 70.62 514 ASN A N 1
ATOM 3910 C CA . ASN A 1 514 ? 25.722 -22.129 1.463 1.00 70.62 514 ASN A CA 1
ATOM 3911 C C . ASN A 1 514 ? 26.912 -21.212 1.777 1.00 70.62 514 ASN A C 1
ATOM 3913 O O . ASN A 1 514 ? 27.722 -20.907 0.906 1.00 70.62 514 ASN A O 1
ATOM 3917 N N . ALA A 1 515 ? 27.069 -20.835 3.048 1.00 55.06 515 ALA A N 1
ATOM 3918 C CA . ALA A 1 515 ? 28.186 -20.011 3.525 1.00 55.06 515 ALA A CA 1
ATOM 3919 C C . ALA A 1 515 ? 29.566 -20.717 3.478 1.00 55.06 515 ALA A C 1
ATOM 3921 O O . ALA A 1 515 ? 30.581 -20.119 3.838 1.00 55.06 515 ALA A O 1
ATOM 3922 N N . GLU A 1 516 ? 29.626 -21.980 3.047 1.00 47.28 516 GLU A N 1
ATOM 3923 C CA . GLU A 1 516 ? 30.844 -22.787 2.964 1.00 47.28 516 GLU A CA 1
ATOM 3924 C C . GLU A 1 516 ? 31.229 -23.071 1.503 1.00 47.28 516 GLU A C 1
ATOM 3926 O O . GLU A 1 516 ? 31.063 -24.189 1.038 1.00 47.28 516 GLU A O 1
ATOM 3931 N N . GLU A 1 517 ? 31.793 -22.101 0.774 1.00 39.78 517 GLU A N 1
ATOM 3932 C CA . GLU A 1 517 ? 32.857 -22.415 -0.193 1.00 39.78 517 GLU A CA 1
ATOM 3933 C C . GLU A 1 517 ? 33.669 -21.187 -0.649 1.00 39.78 517 GLU A C 1
ATOM 3935 O O . GLU A 1 517 ? 33.148 -20.221 -1.198 1.00 39.78 517 GLU A O 1
ATOM 3940 N N . LYS A 1 518 ? 34.996 -21.332 -0.486 1.00 34.91 518 LYS A N 1
ATOM 3941 C CA . LYS A 1 518 ? 36.135 -20.519 -0.962 1.00 34.91 518 LYS A CA 1
ATOM 3942 C C . LYS A 1 518 ? 36.574 -19.325 -0.106 1.00 34.91 518 LYS A C 1
ATOM 3944 O O . LYS A 1 518 ? 36.383 -18.161 -0.445 1.00 34.91 518 LYS A O 1
ATOM 3949 N N . GLU A 1 519 ? 37.413 -19.648 0.886 1.00 33.84 519 GLU A N 1
ATOM 3950 C CA . GLU A 1 519 ? 38.644 -18.870 1.074 1.00 33.84 519 GLU A CA 1
ATOM 3951 C C . GLU A 1 519 ? 39.369 -18.745 -0.284 1.00 33.84 519 GLU A C 1
ATOM 3953 O O . GLU A 1 519 ? 39.563 -19.760 -0.971 1.00 33.84 519 GLU A O 1
ATOM 3958 N N . PRO A 1 520 ? 39.793 -17.542 -0.701 1.00 35.72 520 PRO A N 1
ATOM 3959 C CA . PRO A 1 520 ? 40.625 -17.400 -1.881 1.00 35.72 520 PRO A CA 1
ATOM 3960 C C . PRO A 1 520 ? 41.964 -18.089 -1.620 1.00 35.72 520 PRO A C 1
ATOM 3962 O O . PRO A 1 520 ? 42.665 -17.811 -0.646 1.00 35.72 520 PRO A O 1
ATOM 3965 N N . THR A 1 521 ? 42.323 -19.007 -2.513 1.00 34.09 521 THR A N 1
ATOM 3966 C CA . THR A 1 521 ? 43.627 -19.662 -2.515 1.00 34.09 521 THR A CA 1
ATOM 3967 C C . THR A 1 521 ? 44.691 -18.579 -2.664 1.00 34.09 521 THR A C 1
ATOM 3969 O O . THR A 1 521 ? 44.713 -17.854 -3.658 1.00 34.09 521 THR A O 1
ATOM 3972 N N . ALA A 1 522 ? 45.540 -18.445 -1.646 1.00 33.16 522 ALA A N 1
ATOM 3973 C CA . ALA A 1 522 ? 46.634 -17.488 -1.619 1.00 33.16 522 ALA A CA 1
ATOM 3974 C C . ALA A 1 522 ? 47.488 -17.592 -2.895 1.00 33.16 522 ALA A C 1
ATOM 3976 O O . ALA A 1 522 ? 48.031 -18.655 -3.209 1.00 33.16 522 ALA A O 1
ATOM 3977 N N . LEU A 1 523 ? 47.620 -16.478 -3.617 1.00 32.69 523 LEU A N 1
ATOM 3978 C CA . LEU A 1 523 ? 48.670 -16.311 -4.618 1.00 32.69 523 LEU A CA 1
ATOM 3979 C C . LEU A 1 523 ? 50.037 -16.233 -3.909 1.00 32.69 523 LEU A C 1
ATOM 3981 O O . LEU A 1 523 ? 50.113 -15.734 -2.782 1.00 32.69 523 LEU A O 1
ATOM 3985 N N . PRO A 1 524 ? 51.115 -16.751 -4.526 1.00 32.69 524 PRO A N 1
ATOM 3986 C CA . PRO A 1 524 ? 52.419 -16.849 -3.886 1.00 32.69 524 PRO A CA 1
ATOM 3987 C C . PRO A 1 524 ? 53.047 -15.470 -3.665 1.00 32.69 524 PRO A C 1
ATOM 3989 O O . PRO A 1 524 ? 52.897 -14.561 -4.478 1.00 32.69 524 PRO A O 1
ATOM 3992 N N . ALA A 1 525 ? 53.762 -15.354 -2.547 1.00 34.31 525 ALA A N 1
ATOM 3993 C CA . ALA A 1 525 ? 54.502 -14.171 -2.136 1.00 34.31 525 ALA A CA 1
ATOM 3994 C C . ALA A 1 525 ? 55.614 -13.804 -3.134 1.00 34.31 525 ALA A C 1
ATOM 3996 O O . ALA A 1 525 ? 56.404 -14.668 -3.512 1.00 34.31 525 ALA A O 1
ATOM 3997 N N . GLU A 1 526 ? 55.724 -12.515 -3.460 1.00 30.47 526 GLU A N 1
ATOM 3998 C CA . GLU A 1 526 ? 56.980 -11.898 -3.892 1.00 30.47 526 GLU A CA 1
ATOM 3999 C C . GLU A 1 526 ? 57.243 -10.603 -3.112 1.00 30.47 526 GLU A C 1
ATOM 4001 O O . GLU A 1 526 ? 56.337 -9.977 -2.560 1.00 30.47 526 GLU A O 1
ATOM 4006 N N . ASP A 1 527 ? 58.535 -10.308 -3.023 1.00 25.42 527 ASP A N 1
ATOM 4007 C CA . ASP A 1 527 ? 59.254 -9.734 -1.894 1.00 25.42 527 ASP A CA 1
ATOM 4008 C C . ASP A 1 527 ? 58.964 -8.279 -1.508 1.00 25.42 527 ASP A C 1
ATOM 4010 O O . ASP A 1 527 ? 58.643 -7.397 -2.306 1.00 25.42 527 ASP A O 1
ATOM 4014 N N . GLU A 1 528 ? 59.226 -8.054 -0.221 1.00 27.38 528 GLU A N 1
ATOM 4015 C CA . GLU A 1 528 ? 59.360 -6.781 0.467 1.00 27.38 528 GLU A CA 1
ATOM 4016 C C . GLU A 1 528 ? 60.288 -5.792 -0.260 1.00 27.38 528 GLU A C 1
ATOM 4018 O O . GLU A 1 528 ? 61.444 -6.084 -0.556 1.00 27.38 528 GLU A O 1
ATOM 4023 N N . THR A 1 529 ? 59.857 -4.535 -0.362 1.00 26.91 529 THR A N 1
ATOM 4024 C CA . THR A 1 529 ? 60.708 -3.428 0.097 1.00 26.91 529 THR A CA 1
ATOM 4025 C C . THR A 1 529 ? 59.858 -2.409 0.843 1.00 26.91 529 THR A C 1
ATOM 4027 O O . THR A 1 529 ? 58.906 -1.832 0.326 1.00 26.91 529 THR A O 1
ATOM 4030 N N . SER A 1 530 ? 60.211 -2.246 2.113 1.00 25.53 530 SER A N 1
ATOM 4031 C CA . SER A 1 530 ? 59.654 -1.296 3.061 1.00 25.53 530 SER A CA 1
ATOM 4032 C C . SER A 1 530 ? 59.977 0.149 2.685 1.00 25.53 530 SER A C 1
ATOM 4034 O O . SER A 1 530 ? 61.131 0.440 2.384 1.00 25.53 530 SER A O 1
ATOM 4036 N N . GLU A 1 531 ? 59.036 1.064 2.913 1.00 26.00 531 GLU A N 1
ATOM 4037 C CA . GLU A 1 531 ? 59.285 2.200 3.807 1.00 26.00 531 GLU A CA 1
ATOM 4038 C C . GLU A 1 531 ? 57.967 2.744 4.392 1.00 26.00 531 GLU A C 1
ATOM 4040 O O . GLU A 1 531 ? 56.933 2.853 3.740 1.00 26.00 531 GLU A O 1
ATOM 4045 N N . THR A 1 532 ? 58.026 2.973 5.697 1.00 23.81 532 THR A N 1
ATOM 4046 C CA . THR A 1 532 ? 56.969 3.231 6.684 1.00 23.81 532 THR A CA 1
ATOM 4047 C C . THR A 1 532 ? 56.515 4.689 6.786 1.00 23.81 532 THR A C 1
ATOM 4049 O O . THR A 1 532 ? 57.379 5.554 6.856 1.00 23.81 532 THR A O 1
ATOM 4052 N N . SER A 1 533 ? 55.203 4.904 6.994 1.00 24.34 533 SER A N 1
ATOM 4053 C CA . SER A 1 533 ? 54.524 5.776 8.005 1.00 24.34 533 SER A CA 1
ATOM 4054 C C . SER A 1 533 ? 53.160 6.223 7.437 1.00 24.34 533 SER A C 1
ATOM 4056 O O . SER A 1 533 ? 53.109 6.617 6.283 1.00 24.34 533 SER A O 1
ATOM 4058 N N . ASP A 1 534 ? 51.995 6.200 8.087 1.00 23.72 534 ASP A N 1
ATOM 4059 C CA . ASP A 1 534 ? 51.629 6.301 9.497 1.00 23.72 534 ASP A CA 1
ATOM 4060 C C . ASP A 1 534 ? 50.276 5.609 9.758 1.00 23.72 534 ASP A C 1
ATOM 4062 O O . ASP A 1 534 ? 49.414 5.500 8.887 1.00 23.72 534 ASP A O 1
ATOM 4066 N N . LYS A 1 535 ? 50.075 5.169 11.005 1.00 26.20 535 LYS A N 1
ATOM 4067 C CA . LYS A 1 535 ? 48.811 4.620 11.512 1.00 26.20 535 LYS A CA 1
ATOM 4068 C C . LYS A 1 535 ? 47.765 5.721 11.691 1.00 26.20 535 LYS A C 1
ATOM 4070 O O . LYS A 1 535 ? 47.988 6.662 12.451 1.00 26.20 535 LYS A O 1
ATOM 4075 N N . THR A 1 536 ? 46.546 5.500 11.206 1.00 24.70 536 THR A N 1
ATOM 4076 C CA . THR A 1 536 ? 45.346 5.918 11.949 1.00 24.70 536 THR A CA 1
ATOM 4077 C C . THR A 1 536 ? 44.205 4.944 11.687 1.00 24.70 536 THR A C 1
ATOM 4079 O O . THR A 1 536 ? 43.745 4.776 10.565 1.00 24.70 536 THR A O 1
ATOM 4082 N N . ALA A 1 537 ? 43.799 4.251 12.748 1.00 25.53 537 ALA A N 1
ATOM 4083 C CA . ALA A 1 537 ? 42.689 3.316 12.763 1.00 25.53 537 ALA A CA 1
ATOM 4084 C C . ALA A 1 537 ? 41.361 4.050 13.012 1.00 25.53 537 ALA A C 1
ATOM 4086 O O . ALA A 1 537 ? 41.324 4.965 13.831 1.00 25.53 537 ALA A O 1
ATOM 4087 N N . ASN A 1 538 ? 40.313 3.566 12.336 1.00 25.36 538 ASN A N 1
ATOM 4088 C CA . ASN A 1 538 ? 38.887 3.535 12.686 1.00 25.36 538 ASN A CA 1
ATOM 4089 C C . ASN A 1 538 ? 38.275 4.680 13.509 1.00 25.36 538 ASN A C 1
ATOM 4091 O O . ASN A 1 538 ? 38.631 4.877 14.671 1.00 25.36 538 ASN A O 1
ATOM 4095 N N . LYS A 1 539 ? 37.152 5.217 13.004 1.00 26.11 539 LYS A N 1
ATOM 4096 C CA . LYS A 1 539 ? 35.908 5.293 13.793 1.00 26.11 539 LYS A CA 1
ATOM 4097 C C . LYS A 1 539 ? 34.671 5.581 12.937 1.00 26.11 539 LYS A C 1
ATOM 4099 O O . LYS A 1 539 ? 34.517 6.667 12.390 1.00 26.11 539 LYS A O 1
ATOM 4104 N N . ASN A 1 540 ? 33.780 4.592 12.928 1.00 26.39 540 ASN A N 1
ATOM 4105 C CA . ASN A 1 540 ? 32.365 4.708 12.603 1.00 26.39 540 ASN A CA 1
ATOM 4106 C C . ASN A 1 540 ? 31.707 5.796 13.464 1.00 26.39 540 ASN A C 1
ATOM 4108 O O . ASN A 1 540 ? 31.929 5.862 14.677 1.00 26.39 540 ASN A O 1
ATOM 4112 N N . TYR A 1 541 ? 30.883 6.628 12.831 1.00 26.36 541 TYR A N 1
ATOM 4113 C CA . TYR A 1 541 ? 30.008 7.584 13.497 1.00 26.36 541 TYR A CA 1
ATOM 4114 C C . TYR A 1 541 ? 28.728 6.870 13.938 1.00 26.36 541 TYR A C 1
ATOM 4116 O O . TYR A 1 541 ? 27.842 6.602 13.137 1.00 26.36 541 TYR A O 1
ATOM 4124 N N . THR A 1 542 ? 28.631 6.570 15.232 1.00 26.12 542 THR A N 1
ATOM 4125 C CA . THR A 1 542 ? 27.364 6.243 15.894 1.00 26.12 542 THR A CA 1
ATOM 4126 C C . THR A 1 542 ? 26.794 7.541 16.459 1.00 26.12 542 THR A C 1
ATOM 4128 O O . THR A 1 542 ? 27.301 8.073 17.450 1.00 26.12 542 THR A O 1
ATOM 4131 N N . THR A 1 543 ? 25.758 8.081 15.822 1.00 28.84 543 THR A N 1
ATOM 4132 C CA . THR A 1 543 ? 24.986 9.214 16.345 1.00 28.84 543 THR A CA 1
ATOM 4133 C C . THR A 1 543 ? 24.097 8.711 17.481 1.00 28.84 543 THR A C 1
ATOM 4135 O O . THR A 1 543 ? 23.002 8.212 17.253 1.00 28.84 543 THR A O 1
ATOM 4138 N N . ILE A 1 544 ? 24.589 8.807 18.719 1.00 32.28 544 ILE A N 1
ATOM 4139 C CA . ILE A 1 544 ? 23.787 8.620 19.934 1.00 32.28 544 ILE A CA 1
ATOM 4140 C C . ILE A 1 544 ? 23.285 9.989 20.396 1.00 32.28 544 ILE A C 1
ATOM 4142 O O . ILE A 1 544 ? 24.050 10.940 20.547 1.00 32.28 544 ILE A O 1
ATOM 4146 N N . VAL A 1 545 ? 21.978 10.045 20.633 1.00 30.00 545 VAL A N 1
ATOM 4147 C CA . VAL A 1 545 ? 21.178 11.114 21.236 1.00 30.00 545 VAL A CA 1
ATOM 4148 C C . VAL A 1 545 ? 21.898 11.805 22.412 1.00 30.00 545 VAL A C 1
ATOM 4150 O O . VAL A 1 545 ? 22.006 11.253 23.505 1.00 30.00 545 VAL A O 1
ATOM 4153 N N . ILE A 1 546 ? 22.343 13.053 22.218 1.00 34.34 546 ILE A N 1
ATOM 4154 C CA . ILE A 1 546 ? 22.771 13.973 23.290 1.00 34.34 546 ILE A CA 1
ATOM 4155 C C . ILE A 1 546 ? 21.816 15.171 23.293 1.00 34.34 546 ILE A C 1
ATOM 4157 O O . ILE A 1 546 ? 22.136 16.238 22.780 1.00 34.34 546 ILE A O 1
ATOM 4161 N N . ILE A 1 547 ? 20.624 15.003 23.872 1.00 34.75 547 ILE A N 1
ATOM 4162 C CA . ILE A 1 547 ? 19.727 16.136 24.179 1.00 34.75 547 ILE A CA 1
ATOM 4163 C C . ILE A 1 547 ? 19.363 16.191 25.677 1.00 34.75 547 ILE A C 1
ATOM 4165 O O . ILE A 1 547 ? 19.090 17.262 26.213 1.00 34.75 547 ILE A O 1
ATOM 4169 N N . SER A 1 548 ? 19.510 15.106 26.437 1.00 34.78 548 SER A N 1
ATOM 4170 C CA . SER A 1 548 ? 19.128 15.051 27.860 1.00 34.78 548 SER A CA 1
ATOM 4171 C C . SER A 1 548 ? 20.238 15.432 28.863 1.00 34.78 548 SER A C 1
ATOM 4173 O O . SER A 1 548 ? 19.939 15.774 30.008 1.00 34.78 548 SER A O 1
ATOM 4175 N N . ALA A 1 549 ? 21.515 15.476 28.460 1.00 36.59 549 ALA A N 1
ATOM 4176 C CA . ALA A 1 549 ? 22.629 15.803 29.369 1.00 36.59 549 ALA A CA 1
ATOM 4177 C C . ALA A 1 549 ? 22.841 17.318 29.602 1.00 36.59 549 ALA A C 1
ATOM 4179 O O . ALA A 1 549 ? 23.360 17.726 30.644 1.00 36.59 549 ALA A O 1
ATOM 4180 N N . VAL A 1 550 ? 22.409 18.176 28.669 1.00 40.75 550 VAL A N 1
ATOM 4181 C CA . VAL A 1 550 ? 22.628 19.635 28.753 1.00 40.75 550 VAL A CA 1
ATOM 4182 C C . VAL A 1 550 ? 21.648 20.303 29.731 1.00 40.75 550 VAL A C 1
ATOM 4184 O O . VAL A 1 550 ? 22.025 21.235 30.445 1.00 40.75 550 VAL A O 1
ATOM 4187 N N . ALA A 1 551 ? 20.423 19.781 29.859 1.00 40.72 551 ALA A N 1
ATOM 4188 C CA . ALA A 1 551 ? 19.414 20.319 30.777 1.00 40.72 551 ALA A CA 1
ATOM 4189 C C . ALA A 1 551 ? 19.761 20.068 32.258 1.00 40.72 551 ALA A C 1
ATOM 4191 O O . ALA A 1 551 ? 19.619 20.961 33.096 1.00 40.72 551 ALA A O 1
ATOM 4192 N N . VAL A 1 552 ? 20.300 18.888 32.588 1.00 43.78 552 VAL A N 1
ATOM 4193 C CA . VAL A 1 552 ? 20.682 18.540 33.969 1.00 43.78 552 VAL A CA 1
ATOM 4194 C C . VAL A 1 552 ? 21.917 19.330 34.420 1.00 43.78 552 VAL A C 1
ATOM 4196 O O . VAL A 1 552 ? 21.955 19.833 35.546 1.00 43.78 552 VAL A O 1
ATOM 4199 N N . ALA A 1 553 ? 22.893 19.542 33.530 1.00 45.19 553 ALA A N 1
ATOM 4200 C CA . ALA A 1 553 ? 24.067 20.366 33.824 1.00 45.19 553 ALA A CA 1
ATOM 4201 C C . ALA A 1 553 ? 23.700 21.845 34.067 1.00 45.19 553 ALA A C 1
ATOM 4203 O O . ALA A 1 553 ? 24.245 22.475 34.979 1.00 45.19 553 ALA A O 1
ATOM 4204 N N . ALA A 1 554 ? 22.731 22.388 33.319 1.00 48.69 554 ALA A N 1
ATOM 4205 C CA . ALA A 1 554 ? 22.252 23.759 33.500 1.00 48.69 554 ALA A CA 1
ATOM 4206 C C . ALA A 1 554 ? 21.515 23.961 34.839 1.00 48.69 554 ALA A C 1
ATOM 4208 O O . ALA A 1 554 ? 21.702 24.985 35.501 1.00 48.69 554 ALA A O 1
ATOM 4209 N N . ILE A 1 555 ? 20.738 22.968 35.290 1.00 49.38 555 ILE A N 1
ATOM 4210 C CA . ILE A 1 555 ? 20.023 23.016 36.577 1.00 49.38 555 ILE A CA 1
ATOM 4211 C C . ILE A 1 555 ? 21.002 22.917 37.756 1.00 49.38 555 ILE A C 1
ATOM 4213 O O . ILE A 1 555 ? 20.886 23.676 38.723 1.00 49.38 555 ILE A O 1
ATOM 4217 N N . ILE A 1 556 ? 22.019 22.054 37.663 1.00 58.81 556 ILE A N 1
ATOM 4218 C CA . ILE A 1 556 ? 23.060 21.934 38.696 1.00 58.81 556 ILE A CA 1
ATOM 4219 C C . ILE A 1 556 ? 23.898 23.221 38.770 1.00 58.81 556 ILE A C 1
ATOM 4221 O O . ILE A 1 556 ? 24.162 23.723 39.866 1.00 58.81 556 ILE A O 1
ATOM 4225 N N . ALA A 1 557 ? 24.249 23.821 37.627 1.00 53.75 557 ALA A N 1
ATOM 4226 C CA . ALA A 1 557 ? 24.969 25.094 37.586 1.00 53.75 557 ALA A CA 1
ATOM 4227 C C . ALA A 1 557 ? 24.148 26.251 38.190 1.00 53.75 557 ALA A C 1
ATOM 4229 O O . ALA A 1 557 ? 24.678 27.041 38.978 1.00 53.75 557 ALA A O 1
ATOM 4230 N N . ALA A 1 558 ? 22.842 26.318 37.903 1.00 55.09 558 ALA A N 1
ATOM 4231 C CA . ALA A 1 558 ? 21.943 27.314 38.487 1.00 55.09 558 ALA A CA 1
ATOM 4232 C C . ALA A 1 558 ? 21.778 27.132 40.010 1.00 55.09 558 ALA A C 1
ATOM 4234 O O . ALA A 1 558 ? 21.771 28.117 40.758 1.00 55.09 558 ALA A O 1
ATOM 4235 N N . TYR A 1 559 ? 21.724 25.885 40.492 1.00 53.16 559 TYR A N 1
ATOM 4236 C CA . TYR A 1 559 ? 21.627 25.570 41.919 1.00 53.16 559 TYR A CA 1
ATOM 4237 C C . TYR A 1 559 ? 22.904 25.946 42.692 1.00 53.16 559 TYR A C 1
ATOM 4239 O O . TYR A 1 559 ? 22.837 26.556 43.766 1.00 53.16 559 TYR A O 1
ATOM 4247 N N . ILE A 1 560 ? 24.083 25.667 42.124 1.00 62.88 560 ILE A N 1
ATOM 4248 C CA . ILE A 1 560 ? 25.377 26.033 42.722 1.00 62.88 560 ILE A CA 1
ATOM 4249 C C . ILE A 1 560 ? 25.555 27.561 42.746 1.00 62.88 560 ILE A C 1
ATOM 4251 O O . ILE A 1 560 ? 26.000 28.120 43.756 1.00 62.88 560 ILE A O 1
ATOM 4255 N N . PHE A 1 561 ? 25.147 28.266 41.685 1.00 54.47 561 PHE A N 1
ATOM 4256 C CA . PHE A 1 561 ? 25.229 29.728 41.630 1.00 54.47 561 PHE A CA 1
ATOM 4257 C C . PHE A 1 561 ? 24.291 30.406 42.646 1.00 54.47 561 PHE A C 1
ATOM 4259 O O . PHE A 1 561 ? 24.664 31.404 43.269 1.00 54.47 561 PHE A O 1
ATOM 4266 N N . TYR A 1 562 ? 23.101 29.841 42.885 1.00 50.19 562 TYR A N 1
ATOM 4267 C CA . TYR A 1 562 ? 22.154 30.362 43.877 1.00 50.19 562 TYR A CA 1
ATOM 4268 C C . TYR A 1 562 ? 22.649 30.183 45.324 1.00 50.19 562 TYR A C 1
ATOM 4270 O O . TYR A 1 562 ? 22.521 31.101 46.140 1.00 50.19 562 TYR A O 1
ATOM 4278 N N . ASN A 1 563 ? 23.283 29.049 45.645 1.00 45.75 563 ASN A N 1
ATOM 4279 C CA . ASN A 1 563 ? 23.803 28.794 46.994 1.00 45.75 563 ASN A CA 1
ATOM 4280 C C . ASN A 1 563 ? 25.071 29.596 47.328 1.00 45.75 563 ASN A C 1
ATOM 4282 O O . ASN A 1 563 ? 25.248 30.004 48.478 1.00 45.75 563 ASN A O 1
ATOM 4286 N N . ASN A 1 564 ? 25.910 29.919 46.339 1.00 45.22 564 ASN A N 1
ATOM 4287 C CA . ASN A 1 564 ? 27.101 30.745 46.566 1.00 45.22 564 ASN A CA 1
ATOM 4288 C C . ASN A 1 564 ? 26.786 32.237 46.772 1.00 45.22 564 ASN A C 1
ATOM 4290 O O . ASN A 1 564 ? 27.577 32.949 47.391 1.00 45.22 564 ASN A O 1
ATOM 4294 N N . LYS A 1 565 ? 25.610 32.715 46.345 1.00 43.53 565 LYS A N 1
ATOM 4295 C CA . LYS A 1 565 ? 25.180 34.110 46.548 1.00 43.53 565 LYS A CA 1
ATOM 4296 C C . LYS A 1 565 ? 24.554 34.381 47.925 1.00 43.53 565 LYS A C 1
ATOM 4298 O O . LYS A 1 565 ? 24.379 35.538 48.282 1.00 43.53 565 LYS A O 1
ATOM 4303 N N . LYS A 1 566 ? 24.240 33.339 48.709 1.00 42.28 566 LYS A N 1
ATOM 4304 C CA . LYS A 1 566 ? 23.750 33.456 50.101 1.00 42.28 566 LYS A CA 1
ATOM 4305 C C . LYS A 1 566 ? 24.858 33.422 51.164 1.00 42.28 566 LYS A C 1
ATOM 4307 O O . LYS A 1 566 ? 24.556 33.604 52.339 1.00 42.28 566 LYS A O 1
ATOM 4312 N N . LYS A 1 567 ? 26.118 33.183 50.776 1.00 44.22 567 LYS A N 1
ATOM 4313 C CA . LYS A 1 567 ? 27.281 33.130 51.686 1.00 44.22 567 LYS A CA 1
ATOM 4314 C C . LYS A 1 567 ? 28.262 34.308 51.526 1.00 44.22 567 LYS A C 1
ATOM 4316 O O . LYS A 1 567 ? 29.401 34.202 51.973 1.00 44.22 567 LYS A O 1
ATOM 4321 N N . LYS A 1 568 ? 27.835 35.423 50.926 1.00 38.69 568 LYS A N 1
ATOM 4322 C CA . LYS A 1 568 ? 28.547 36.709 50.983 1.00 38.69 568 LYS A CA 1
ATOM 4323 C C . LYS A 1 568 ? 27.637 37.802 51.507 1.00 38.69 568 LYS A C 1
ATOM 4325 O O . LYS A 1 568 ? 26.473 37.837 51.051 1.00 38.69 568 LYS A O 1
#

Mean predicted aligned error: 18.24 Å

Nearest PDB structures (foldseek):
  5hon-assembly2_B  TM=7.057E-01  e=2.174E-11  Geobacillus stearothermophilus
  5zu5-assembly1_A  TM=5.123E-01  e=7.927E-04  Vibrio splendidus
  8wok-assembly1_A  TM=4.475E-01  e=2.914E-03  Saccharina japonica
  2of8-assembly1_B  TM=1.758E-01  e=7.590E+00  Gallus gallus

Solvent-accessible surface area (backbone atoms only — not comparable to full-atom values): 30540 Å² total; per-residue (Å²): 140,88,87,64,76,71,59,59,53,51,52,51,50,50,51,50,48,52,49,45,60,75,69,60,72,71,27,53,36,32,26,31,28,32,43,38,40,41,35,82,84,32,27,38,39,39,37,40,36,37,40,27,36,61,76,45,65,43,92,40,33,13,23,52,40,39,30,38,70,55,61,30,70,60,34,27,51,52,52,49,54,49,42,46,72,72,26,88,69,35,76,80,50,53,45,64,48,40,48,53,85,53,89,58,40,33,37,40,38,46,34,34,69,31,78,25,60,68,49,39,47,53,54,58,56,50,53,20,64,33,74,76,30,34,70,59,48,53,82,65,46,78,43,79,44,97,87,69,34,36,37,41,36,37,39,53,48,34,66,45,14,30,55,45,23,51,49,60,53,39,72,72,33,78,84,39,32,37,81,41,19,55,54,98,90,39,64,40,23,79,68,69,51,49,75,64,58,44,72,73,49,43,59,40,69,33,49,75,94,81,41,65,36,28,33,45,18,36,44,45,44,58,69,41,75,50,71,58,59,98,54,29,33,68,48,76,47,39,46,30,74,73,51,76,83,56,78,75,66,90,76,73,65,38,58,35,39,30,34,46,26,69,80,51,54,54,45,74,24,73,50,74,94,50,42,46,38,80,32,80,62,29,58,90,88,63,86,48,64,42,85,35,93,73,67,22,7,36,56,30,77,40,36,31,32,34,32,40,55,67,33,64,47,68,28,75,22,31,22,44,35,32,34,41,25,36,65,51,88,64,90,40,100,79,26,38,24,29,46,36,32,33,21,57,82,37,67,56,36,52,16,27,38,38,34,29,43,30,44,51,96,86,49,96,50,35,23,50,34,45,38,28,14,8,83,50,49,91,44,65,38,76,48,60,41,74,58,47,42,52,83,84,45,51,73,38,57,42,35,44,35,41,29,35,38,66,40,61,47,99,84,38,44,62,60,43,25,38,40,38,36,25,38,55,41,39,74,67,41,73,47,72,36,44,57,35,32,61,38,48,41,18,45,16,33,61,46,90,28,91,90,52,80,61,40,14,7,29,22,35,30,15,45,78,54,92,84,35,47,40,39,20,30,31,27,38,44,25,51,40,33,34,26,48,24,50,65,49,70,68,52,42,28,56,62,38,61,74,58,76,56,95,70,67,71,53,84,91,60,70,63,78,89,70,93,82,80,76,81,78,78,80,76,83,89,80,82,89,82,87,86,90,86,81,92,80,81,86,80,88,86,78,90,71,90,81,72,72,66,63,60,56,53,52,52,52,51,53,52,54,56,57,57,61,63,73,76,108

pLDDT: mean 79.65, std 20.18, range [23.72, 98.38]

Foldseek 3Di:
DDDDVVVVVVVVVVVVVVVVVVVPQQEDAFAKAKEWEAEPQQKTKIKIKTKFFDPDQPDQRAGSVLQWPDAFPVVQVVVLVVLVVQFPPCNVFWDWGWDPPDPTTIMIMTMGIARHLVRVQVVLLSLLSDPVLSVQADGWDWDQDPLRKIKTKGFLSSSQSNVLSVLVVQLVDPNTGDSQSDDPNHRSRPPPDDPVNCSVNNHDHHDVVRHARYWYHAFQAATHGFDDDVRMTIDIGHNFLRDDQDFPDPDDKFFAFKAQLQVAQAGPGPPHPFGKAWDFLADPPGWDWDQDLPHIFTFWAQFTKIATPQAWDWFQKKKKKWKWAAQDQDCFPQQWQWFKAWWDPQLQAAQAWTWTFGDDPPDPATWIKIWTAFNGNVDIDIDTLPLDHVVVRHRFIKMKMKIWDFDADPRRGGNWIKIFIDILLHTRDMDTDHRRGNPTHTSWHRAPQPVHDTIIDMMGQFYDDPSGTGSGGGTTMGTITMINHGDDSVRSNVVSVVRDTPDGDDSVDGDDDDPDDDDDDDDDDDDDDDDDDDDDDDDDDDDDDDPPPVVVVVVVVVVVVVVVVVPD